Protein AF-A0A8H3LL47-F1 (afdb_monomer_lite)

Foldseek 3Di:
DVVVVVVVVVVVVVVVVVLVPLDWDKDKDQFFCQQKDWDPLAAPAFQQFKGKIWMWGQDPVVLFFTDLWTWIWIWRDDDPIDIDILTEDPVRSVVDPRCQRGDPPPDPPVPPPVVVVVVVVVVVVVVVPDDDDDDDDDDDDDDDDDDDDDDDDDDDDDDDDDDDDDDDDDDDDDDDDDDDDDDDDDDDDDDDPDPDPDPDQDPDRSYHHDGFWHWYDEPSFKIWIWGDDPQWIKTWIAGSVRRHDTPDIDTHGGPAPAKDWEYANFGIKIWGADPPFQKIKIWQWGWDPPVHTDIDGQEIDMDGPADALQQVPDRHQQGFQWDKYYLHHSKIKIKGKDADDHAPSHAQKGWDFIWIFIWIQDSVNDIADRATQDTDDDPVHGQIKRKGFADKDAAPDDPQKIKTKMWIGRDPPDQKIKIWIWMAHPNSHTPDIAIDMDGNVVPVVKDFPGKAAALLAFTWTWIAHPPQATKTFTAASNRDTDDIDGDHHADWDDWYAGNQRWTKTWGPCSDSRMTMMIIGNSCRVPRSPD

Structure (mmCIF, N/CA/C/O backbone):
data_AF-A0A8H3LL47-F1
#
_entry.id   AF-A0A8H3LL47-F1
#
loop_
_atom_site.group_PDB
_atom_site.id
_atom_site.type_symbol
_atom_site.label_atom_id
_atom_site.label_alt_id
_atom_site.label_comp_id
_atom_site.label_asym_id
_atom_site.label_entity_id
_atom_site.label_seq_id
_atom_site.pdbx_PDB_ins_code
_atom_site.Cartn_x
_atom_site.Cartn_y
_atom_site.Cartn_z
_atom_site.occupancy
_atom_site.B_iso_or_equiv
_atom_site.auth_seq_id
_atom_site.auth_comp_id
_atom_site.auth_asym_id
_atom_site.auth_atom_id
_atom_site.pdbx_PDB_model_num
ATOM 1 N N . MET A 1 1 ? -34.501 -45.947 -18.491 1.00 51.34 1 MET A N 1
ATOM 2 C CA . MET A 1 1 ? -33.921 -45.173 -17.364 1.00 51.34 1 MET A CA 1
ATOM 3 C C . MET A 1 1 ? -32.390 -45.214 -17.315 1.00 51.34 1 MET A C 1
ATOM 5 O O . MET A 1 1 ? -31.812 -44.169 -17.577 1.00 51.34 1 MET A O 1
ATOM 9 N N . LYS A 1 2 ? -31.725 -46.360 -17.055 1.00 50.78 2 LYS A N 1
ATOM 10 C CA . LYS A 1 2 ? -30.271 -46.462 -16.741 1.00 50.78 2 LYS A CA 1
ATOM 11 C C . LYS A 1 2 ? -29.309 -45.503 -17.490 1.00 50.78 2 LYS A C 1
ATOM 13 O O . LYS A 1 2 ? -28.527 -44.836 -16.826 1.00 50.78 2 LYS A O 1
ATOM 18 N N . LYS A 1 3 ? -29.398 -45.346 -18.824 1.00 50.69 3 LYS A N 1
ATOM 19 C CA . LYS A 1 3 ? -28.539 -44.403 -19.590 1.00 50.69 3 LYS A CA 1
ATOM 20 C C . LYS A 1 3 ? -28.638 -42.928 -19.147 1.00 50.69 3 LYS A C 1
ATOM 22 O O . LYS A 1 3 ? -27.616 -42.254 -19.148 1.00 50.69 3 LYS A O 1
ATOM 27 N N . LYS A 1 4 ? -29.820 -42.423 -18.755 1.00 51.94 4 LYS A N 1
ATOM 28 C CA . LYS A 1 4 ? -29.957 -41.039 -18.248 1.00 51.94 4 LYS A CA 1
ATOM 29 C C . LYS A 1 4 ? -29.315 -40.880 -16.868 1.00 51.94 4 LYS A C 1
ATOM 31 O O . LYS A 1 4 ? -28.635 -39.891 -16.642 1.00 51.94 4 LYS A O 1
ATOM 36 N N . LEU A 1 5 ? -29.481 -41.870 -15.986 1.00 57.44 5 LEU A N 1
ATOM 37 C CA . LEU A 1 5 ? -28.860 -41.856 -14.658 1.00 57.44 5 LEU A CA 1
ATOM 38 C C . LEU A 1 5 ? -27.328 -41.867 -14.762 1.00 57.44 5 LEU A C 1
ATOM 40 O O . LEU A 1 5 ? -26.678 -41.094 -14.076 1.00 57.44 5 LEU A O 1
ATOM 44 N N . LEU A 1 6 ? -26.763 -42.672 -15.670 1.00 61.50 6 LEU A N 1
ATOM 45 C CA . LEU A 1 6 ? -25.318 -42.700 -15.917 1.00 61.50 6 LEU A CA 1
ATOM 46 C C . LEU A 1 6 ? -24.794 -41.359 -16.461 1.00 61.50 6 LEU A C 1
ATOM 48 O O . LEU A 1 6 ? -23.751 -40.897 -16.022 1.00 61.50 6 LEU A O 1
ATOM 52 N N . LEU A 1 7 ? -25.527 -40.711 -17.376 1.00 59.56 7 LEU A N 1
ATOM 53 C CA . LEU A 1 7 ? -25.171 -39.380 -17.884 1.00 59.56 7 LEU A CA 1
ATOM 54 C C . LEU A 1 7 ? -25.205 -38.306 -16.791 1.00 59.56 7 LEU A C 1
ATOM 56 O O . LEU A 1 7 ? -24.295 -37.484 -16.746 1.00 59.56 7 LEU A O 1
ATOM 60 N N . ILE A 1 8 ? -26.208 -38.331 -15.908 1.00 69.06 8 ILE A N 1
ATOM 61 C CA . ILE A 1 8 ? -26.280 -37.431 -14.747 1.00 69.06 8 ILE A CA 1
ATOM 62 C C . ILE A 1 8 ? -25.117 -37.715 -13.793 1.00 69.06 8 ILE A C 1
ATOM 64 O O . ILE A 1 8 ? -24.421 -36.784 -13.415 1.00 69.06 8 ILE A O 1
ATOM 68 N N . LEU A 1 9 ? -24.846 -38.984 -13.470 1.00 62.56 9 LEU A N 1
ATOM 69 C CA . LEU A 1 9 ? -23.741 -39.359 -12.586 1.00 62.56 9 LEU A CA 1
ATOM 70 C C . LEU A 1 9 ? -22.382 -38.919 -13.152 1.00 62.56 9 LEU A C 1
ATOM 72 O O . LEU A 1 9 ? -21.563 -38.401 -12.410 1.00 62.56 9 LEU A O 1
ATOM 76 N N . VAL A 1 10 ? -22.161 -39.052 -14.465 1.00 68.62 10 VAL A N 1
ATOM 77 C CA . VAL A 1 10 ? -20.944 -38.557 -15.132 1.00 68.62 10 VAL A CA 1
ATOM 78 C C . VAL A 1 10 ? -20.860 -37.029 -15.106 1.00 68.62 10 VAL A C 1
ATOM 80 O O . VAL A 1 10 ? -19.768 -36.509 -14.910 1.00 68.62 10 VAL A O 1
ATOM 83 N N . HIS A 1 11 ? -21.971 -36.297 -15.250 1.00 53.78 11 HIS A N 1
ATOM 84 C CA . HIS A 1 11 ? -21.951 -34.836 -15.098 1.00 53.78 11 HIS A CA 1
ATOM 85 C C . HIS A 1 11 ? -21.679 -34.421 -13.651 1.00 53.78 11 HIS A C 1
ATOM 87 O O . HIS A 1 11 ? -20.833 -33.566 -13.445 1.00 53.78 11 HIS A O 1
ATOM 93 N N . VAL A 1 12 ? -22.308 -35.059 -12.658 1.00 59.28 12 VAL A N 1
ATOM 94 C CA . VAL A 1 12 ? -22.058 -34.799 -11.229 1.00 59.28 12 VAL A CA 1
ATOM 95 C C . VAL A 1 12 ? -20.612 -35.130 -10.855 1.00 59.28 12 VAL A C 1
ATOM 97 O O . VAL A 1 12 ? -19.959 -34.317 -10.219 1.00 59.28 12 VAL A O 1
ATOM 100 N N . ILE A 1 13 ? -20.072 -36.267 -11.306 1.00 56.66 13 ILE A N 1
ATOM 101 C CA . ILE A 1 13 ? -18.667 -36.637 -11.078 1.00 56.66 13 ILE A CA 1
ATOM 102 C C . ILE A 1 13 ? -17.721 -35.653 -11.773 1.00 56.66 13 ILE A C 1
ATOM 104 O O . ILE A 1 13 ? -16.725 -35.267 -11.178 1.00 56.66 13 ILE A O 1
ATOM 108 N N . LYS A 1 14 ? -18.015 -35.207 -13.000 1.00 47.16 14 LYS A N 1
ATOM 109 C CA . LYS A 1 14 ? -17.171 -34.226 -13.701 1.00 47.16 14 LYS A CA 1
ATOM 110 C C . LYS A 1 14 ? -17.277 -32.819 -13.096 1.00 47.16 14 LYS A C 1
ATOM 112 O O . LYS A 1 14 ? -16.308 -32.079 -13.134 1.00 47.16 14 LYS A O 1
ATOM 117 N N . TYR A 1 15 ? -18.427 -32.475 -12.523 1.00 46.59 15 TYR A N 1
ATOM 118 C CA . TYR A 1 15 ? -18.651 -31.232 -11.792 1.00 46.59 15 TYR A CA 1
ATOM 119 C C . TYR A 1 15 ? -17.861 -31.238 -10.471 1.00 46.59 15 TYR A C 1
ATOM 121 O O . TYR A 1 15 ? -17.000 -30.388 -10.287 1.00 46.59 15 TYR A O 1
ATOM 129 N N . TYR A 1 16 ? -18.015 -32.282 -9.645 1.00 41.41 16 TYR A N 1
ATOM 130 C CA . TYR A 1 16 ? -17.211 -32.477 -8.429 1.00 41.41 16 TYR A CA 1
ATOM 131 C C . TYR A 1 16 ? -15.704 -32.581 -8.706 1.00 41.41 16 TYR A C 1
ATOM 133 O O . TYR A 1 16 ? -14.917 -32.024 -7.954 1.00 41.41 16 TYR A O 1
ATOM 141 N N . LEU A 1 17 ? -15.271 -33.261 -9.774 1.00 39.53 17 LEU A N 1
ATOM 142 C CA . LEU A 1 17 ? -13.844 -33.336 -10.117 1.00 39.53 17 LEU A CA 1
ATOM 143 C C . LEU A 1 17 ? -13.274 -31.985 -10.570 1.00 39.53 17 LEU A C 1
ATOM 145 O O . LEU A 1 17 ? -12.114 -31.721 -10.281 1.00 39.53 17 LEU A O 1
ATOM 149 N N . ASN A 1 18 ? -14.071 -31.134 -11.225 1.00 38.16 18 ASN A N 1
ATOM 150 C CA . ASN A 1 18 ? -13.672 -29.763 -11.545 1.00 38.16 18 ASN A CA 1
ATOM 151 C C . ASN A 1 18 ? -13.650 -28.862 -10.291 1.00 38.16 18 ASN A C 1
ATOM 153 O O . ASN A 1 18 ? -12.737 -28.056 -10.151 1.00 38.16 18 ASN A O 1
ATOM 157 N N . GLU A 1 19 ? -14.608 -29.002 -9.366 1.00 35.75 19 GLU A N 1
ATOM 158 C CA . GLU A 1 19 ? -14.601 -28.272 -8.083 1.00 35.75 19 GLU A CA 1
ATOM 159 C C . GLU A 1 19 ? -13.491 -28.761 -7.127 1.00 35.75 19 GLU A C 1
ATOM 161 O O . GLU A 1 19 ? -13.026 -28.006 -6.277 1.00 35.75 19 GLU A O 1
ATOM 166 N N . CYS A 1 20 ? -12.994 -29.993 -7.292 1.00 38.12 20 CYS A N 1
ATOM 167 C CA . CYS A 1 20 ? -11.852 -30.527 -6.540 1.00 38.12 20 CYS A CA 1
ATOM 168 C C . CYS A 1 20 ? -10.467 -30.126 -7.090 1.00 38.12 20 CYS A C 1
ATOM 170 O O . CYS A 1 20 ? -9.463 -30.566 -6.529 1.00 38.12 20 CYS A O 1
ATOM 172 N N . THR A 1 21 ? -10.378 -29.302 -8.141 1.00 43.47 21 THR A N 1
ATOM 173 C CA . THR A 1 21 ? -9.102 -28.780 -8.666 1.00 43.47 21 THR A CA 1
ATOM 174 C C . THR A 1 21 ? -9.088 -27.252 -8.722 1.00 43.47 21 THR A C 1
ATOM 176 O O . THR A 1 21 ? -8.942 -26.659 -9.789 1.00 43.47 21 THR A O 1
ATOM 179 N N . ALA A 1 22 ? -9.193 -26.614 -7.553 1.00 51.41 22 ALA A N 1
ATOM 180 C CA . ALA A 1 22 ? -8.596 -25.295 -7.343 1.00 51.41 22 ALA A CA 1
ATOM 181 C C . ALA A 1 22 ? -7.065 -25.470 -7.380 1.00 51.41 22 ALA A C 1
ATOM 183 O O . ALA A 1 22 ? -6.435 -25.800 -6.372 1.00 51.41 22 ALA A O 1
ATOM 184 N N . GLU A 1 23 ? -6.483 -25.399 -8.578 1.00 60.72 23 GLU A N 1
ATOM 185 C CA . GLU A 1 23 ? -5.067 -25.693 -8.786 1.00 60.72 23 GLU A CA 1
ATOM 186 C C . GLU A 1 23 ? -4.202 -24.545 -8.264 1.00 60.72 23 GLU A C 1
ATOM 188 O O . GLU A 1 23 ? -4.147 -23.462 -8.851 1.00 60.72 23 GLU A O 1
ATOM 193 N N . LEU A 1 24 ? -3.452 -24.811 -7.190 1.00 71.31 24 LEU A N 1
ATOM 194 C CA . LEU A 1 24 ? -2.352 -23.944 -6.789 1.00 71.31 24 LEU A CA 1
ATOM 195 C C . LEU A 1 24 ? -1.347 -23.851 -7.945 1.00 71.31 24 LEU A C 1
ATOM 197 O O . LEU A 1 24 ? -0.561 -24.767 -8.195 1.00 71.31 24 LEU A O 1
ATOM 201 N N . THR A 1 25 ? -1.369 -22.718 -8.633 1.00 79.19 25 THR A N 1
ATOM 202 C CA . THR A 1 25 ? -0.478 -22.420 -9.749 1.00 79.19 25 THR A CA 1
ATOM 203 C C . THR A 1 25 ? 0.761 -21.689 -9.246 1.00 79.19 25 THR A C 1
ATOM 205 O O . THR A 1 25 ? 0.751 -21.016 -8.215 1.00 79.19 25 THR A O 1
ATOM 208 N N . GLY A 1 26 ? 1.869 -21.822 -9.970 1.00 81.75 26 GLY A N 1
ATOM 209 C CA . GLY A 1 26 ? 3.120 -21.157 -9.629 1.00 81.75 26 GLY A CA 1
ATOM 210 C C . GLY A 1 26 ? 3.898 -20.775 -10.874 1.00 81.75 26 GLY A C 1
ATOM 211 O O . GLY A 1 26 ? 3.784 -21.419 -11.916 1.00 81.75 26 GLY A O 1
ATOM 212 N N . THR A 1 27 ? 4.685 -19.712 -10.756 1.00 84.31 27 THR A N 1
ATOM 213 C CA . THR A 1 27 ? 5.571 -19.224 -11.812 1.00 84.31 27 THR A CA 1
ATOM 214 C C . THR A 1 27 ? 6.980 -19.041 -11.245 1.00 84.31 27 THR A C 1
ATOM 216 O O . THR A 1 27 ? 7.152 -18.504 -10.147 1.00 84.31 27 THR A O 1
ATOM 219 N N . THR A 1 28 ? 7.989 -19.540 -11.963 1.00 84.62 28 THR A N 1
ATOM 220 C CA . THR A 1 28 ? 9.399 -19.520 -11.544 1.00 84.62 28 THR A CA 1
ATOM 221 C C . THR A 1 28 ? 10.175 -18.559 -12.430 1.00 84.62 28 THR A C 1
ATOM 223 O O . THR A 1 28 ? 10.181 -18.687 -13.653 1.00 84.62 28 THR A O 1
ATOM 226 N N . VAL A 1 29 ? 10.854 -17.604 -11.802 1.00 83.12 29 VAL A N 1
ATOM 227 C CA . VAL A 1 29 ? 11.652 -16.576 -12.467 1.00 83.12 29 VAL A CA 1
ATOM 228 C C . VAL A 1 29 ? 13.120 -16.973 -12.384 1.00 83.12 29 VAL A C 1
ATOM 230 O O . VAL A 1 29 ? 13.677 -17.094 -11.292 1.00 83.12 29 VAL A O 1
ATOM 233 N N . LEU A 1 30 ? 13.747 -17.171 -13.543 1.00 85.25 30 LEU A N 1
ATOM 234 C CA . LEU A 1 30 ? 15.178 -17.453 -13.660 1.00 85.25 30 LEU A CA 1
ATOM 235 C C . LEU A 1 30 ? 15.962 -16.137 -13.611 1.00 85.25 30 LEU A C 1
ATOM 237 O O . LEU A 1 30 ? 16.233 -15.510 -14.634 1.00 85.25 30 LEU A O 1
ATOM 241 N N . GLU A 1 31 ? 16.292 -15.702 -12.401 1.00 83.19 31 GLU A N 1
ATOM 242 C CA . GLU A 1 31 ? 17.043 -14.483 -12.126 1.00 83.19 31 GLU A CA 1
ATOM 243 C C . GLU A 1 31 ? 17.939 -14.704 -10.901 1.00 83.19 31 GLU A C 1
ATOM 245 O O . GLU A 1 31 ? 17.485 -15.228 -9.886 1.00 83.19 31 GLU A O 1
ATOM 250 N N . SER A 1 32 ? 19.203 -14.266 -10.976 1.00 82.88 32 SER A N 1
ATOM 251 C CA . SER A 1 32 ? 20.141 -14.338 -9.848 1.00 82.88 32 SER A CA 1
ATOM 252 C C . SER A 1 32 ? 19.561 -13.624 -8.628 1.00 82.88 32 SER A C 1
ATOM 254 O O . SER A 1 32 ? 19.371 -12.406 -8.658 1.00 82.88 32 SER A O 1
ATOM 256 N N . THR A 1 33 ? 19.304 -14.356 -7.548 1.00 79.88 33 THR A N 1
ATOM 257 C CA . THR A 1 33 ? 18.760 -13.797 -6.300 1.00 79.88 33 THR A CA 1
ATOM 258 C C . THR A 1 33 ? 19.858 -13.292 -5.355 1.00 79.88 33 THR A C 1
ATOM 260 O O . THR A 1 33 ? 19.580 -12.733 -4.295 1.00 79.88 33 THR A O 1
ATOM 263 N N . ILE A 1 34 ? 21.128 -13.428 -5.752 1.00 80.31 34 ILE A N 1
ATOM 264 C CA . ILE A 1 34 ? 22.290 -12.907 -5.028 1.00 80.31 34 ILE A CA 1
ATOM 265 C C . ILE A 1 34 ? 22.167 -11.377 -4.907 1.00 80.31 34 ILE A C 1
ATOM 267 O O . ILE A 1 34 ? 22.161 -10.655 -5.906 1.00 80.31 34 ILE A O 1
ATOM 271 N N . GLY A 1 35 ? 22.010 -10.900 -3.668 1.00 77.25 35 GLY A N 1
ATOM 272 C CA . GLY A 1 35 ? 21.800 -9.490 -3.321 1.00 77.25 35 GLY A CA 1
ATOM 273 C C . GLY A 1 35 ? 20.379 -8.976 -3.568 1.00 77.25 35 GLY A C 1
ATOM 274 O O . GLY A 1 35 ? 20.091 -7.825 -3.256 1.00 77.25 35 GLY A O 1
ATOM 275 N N . PHE A 1 36 ? 19.503 -9.800 -4.140 1.00 82.25 36 PHE A N 1
ATOM 276 C CA . PHE A 1 36 ? 18.175 -9.425 -4.616 1.00 82.25 36 PHE A CA 1
ATOM 277 C C . PHE A 1 36 ? 17.169 -9.334 -3.463 1.00 82.25 36 PHE A C 1
ATOM 279 O O . PHE A 1 36 ? 17.196 -10.139 -2.531 1.00 82.25 36 PHE A O 1
ATOM 286 N N . ASN A 1 37 ? 16.247 -8.379 -3.543 1.00 80.19 37 ASN A N 1
ATOM 287 C CA . ASN A 1 37 ? 15.061 -8.328 -2.693 1.00 80.19 37 ASN A CA 1
ATOM 288 C C . ASN A 1 37 ? 13.873 -7.765 -3.485 1.00 80.19 37 ASN A C 1
ATOM 290 O O . ASN A 1 37 ? 14.061 -7.041 -4.466 1.00 80.19 37 ASN A O 1
ATOM 294 N N . LEU A 1 38 ? 12.656 -8.055 -3.029 1.00 78.88 38 LEU A N 1
ATOM 295 C CA . LEU A 1 38 ? 11.494 -7.233 -3.368 1.00 78.88 38 LEU A CA 1
ATOM 296 C C . LEU A 1 38 ? 11.293 -6.185 -2.272 1.00 78.88 38 LEU A C 1
ATOM 298 O O . LEU A 1 38 ? 11.691 -6.400 -1.127 1.00 78.88 38 LEU A O 1
ATOM 302 N N . VAL A 1 39 ? 10.698 -5.049 -2.626 1.00 71.56 39 VAL A N 1
ATOM 303 C CA . VAL A 1 39 ? 10.353 -4.001 -1.659 1.00 71.56 39 VAL A CA 1
ATOM 304 C C . VAL A 1 39 ? 8.854 -3.753 -1.704 1.00 71.56 39 VAL A C 1
ATOM 306 O O . VAL A 1 39 ? 8.348 -3.269 -2.716 1.00 71.56 39 VAL A O 1
ATOM 309 N N . GLY A 1 40 ? 8.174 -3.972 -0.579 1.00 56.88 40 GLY A N 1
ATOM 310 C CA . GLY A 1 40 ? 6.775 -3.615 -0.322 1.00 56.88 40 GLY A CA 1
ATOM 311 C C . GLY A 1 40 ? 6.458 -2.110 -0.339 1.00 56.88 40 GLY A C 1
ATOM 312 O O . GLY A 1 40 ? 5.497 -1.671 0.291 1.00 56.88 40 GLY A O 1
ATOM 313 N N . THR A 1 41 ? 7.220 -1.303 -1.088 1.00 52.06 41 THR A N 1
ATOM 314 C CA . THR A 1 41 ? 6.771 -0.001 -1.611 1.00 52.06 41 THR A CA 1
ATOM 315 C C . THR A 1 41 ? 5.766 -0.283 -2.729 1.00 52.06 41 THR A C 1
ATOM 317 O O . THR A 1 41 ? 6.053 -0.187 -3.920 1.00 52.06 41 THR A O 1
ATOM 320 N N . GLY A 1 42 ? 4.621 -0.807 -2.292 1.00 51.38 42 GLY A N 1
ATOM 321 C CA . GLY A 1 42 ? 3.779 -1.674 -3.092 1.00 51.38 42 GLY A CA 1
ATOM 322 C C . GLY A 1 42 ? 2.943 -0.938 -4.137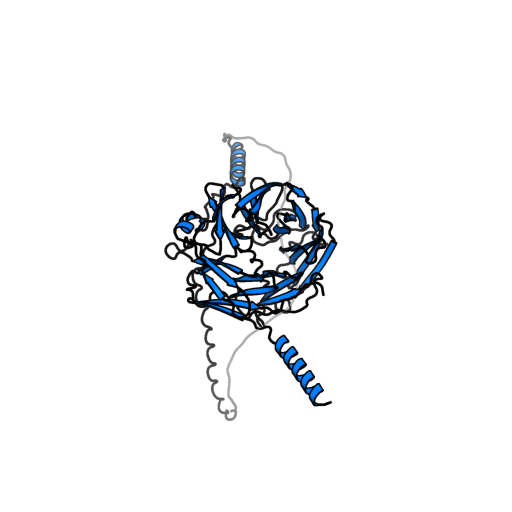 1.00 51.38 42 GLY A C 1
ATOM 323 O O . GLY A 1 42 ? 2.445 0.160 -3.888 1.00 51.38 42 GLY A O 1
ATOM 324 N N . PRO A 1 43 ? 2.688 -1.578 -5.282 1.00 50.62 43 PRO A N 1
ATOM 325 C CA . PRO A 1 43 ? 1.649 -1.161 -6.198 1.00 50.62 43 PRO A CA 1
ATOM 326 C C . PRO A 1 43 ? 0.317 -1.810 -5.800 1.00 50.62 43 PRO A C 1
ATOM 328 O O . PRO A 1 43 ? 0.165 -3.035 -5.807 1.00 50.62 43 PRO A O 1
ATOM 331 N N . SER A 1 44 ? -0.670 -0.972 -5.479 1.00 56.47 44 SER A N 1
ATOM 332 C CA . SER A 1 44 ? -2.081 -1.379 -5.470 1.00 56.47 44 SER A CA 1
ATOM 333 C C . SER A 1 44 ? -2.399 -1.991 -6.840 1.00 56.47 44 SER A C 1
ATOM 335 O O . SER A 1 44 ? -2.044 -1.397 -7.861 1.00 56.47 44 SER A O 1
ATOM 337 N N . GLN A 1 45 ? -2.934 -3.217 -6.905 1.00 68.06 45 GLN A N 1
ATOM 338 C CA . GLN A 1 45 ? -2.931 -3.912 -8.198 1.00 68.06 45 GLN A CA 1
ATOM 339 C C . GLN A 1 45 ? -3.841 -3.200 -9.195 1.00 68.06 45 GLN A C 1
ATOM 341 O O . GLN A 1 45 ? -4.890 -2.653 -8.846 1.00 68.06 45 GLN A O 1
ATOM 346 N N . PHE A 1 46 ? -3.433 -3.230 -10.457 1.00 74.88 46 PHE A N 1
ATOM 347 C CA . PHE A 1 46 ? -4.255 -2.724 -11.541 1.00 74.88 46 PHE A CA 1
ATOM 348 C C . PHE A 1 46 ? -5.567 -3.530 -11.622 1.00 74.88 46 PHE A C 1
ATOM 350 O O . PHE A 1 46 ? -5.605 -4.720 -11.298 1.00 74.88 46 PHE A O 1
ATOM 357 N N . THR A 1 47 ? -6.672 -2.897 -12.034 1.00 70.62 47 THR A N 1
ATOM 358 C CA . THR A 1 47 ? -8.007 -3.532 -11.992 1.00 70.62 47 THR A CA 1
ATOM 359 C C . THR A 1 47 ? -8.209 -4.629 -13.046 1.00 70.62 47 THR A C 1
ATOM 361 O O . THR A 1 47 ? -9.273 -5.239 -13.096 1.00 70.62 47 THR A O 1
ATOM 364 N N . ASP A 1 48 ? -7.207 -4.881 -13.890 1.00 75.31 48 ASP A N 1
ATOM 365 C CA . ASP A 1 48 ? -7.088 -6.038 -14.786 1.00 75.31 48 ASP A CA 1
ATOM 366 C C . ASP A 1 48 ? -6.454 -7.269 -14.093 1.00 75.31 48 ASP A C 1
ATOM 368 O O . ASP A 1 48 ? -6.342 -8.333 -14.701 1.00 75.31 48 ASP A O 1
ATOM 372 N N . ASN A 1 49 ? -6.116 -7.144 -12.802 1.00 78.06 49 ASN A N 1
ATOM 373 C CA . ASN A 1 49 ? -5.366 -8.076 -11.951 1.00 78.06 49 ASN A CA 1
ATOM 374 C C . ASN A 1 49 ? -3.847 -8.108 -12.191 1.00 78.06 49 ASN A C 1
ATOM 376 O O . ASN A 1 49 ? -3.168 -8.937 -11.585 1.00 78.06 49 ASN A O 1
ATOM 380 N N . THR A 1 50 ? -3.285 -7.202 -12.999 1.00 82.75 50 THR A N 1
ATOM 381 C CA . THR A 1 50 ? -1.830 -7.100 -13.162 1.00 82.75 50 THR A CA 1
ATOM 382 C C . THR A 1 50 ? -1.183 -6.640 -11.849 1.00 82.75 50 THR A C 1
ATOM 384 O O . THR A 1 50 ? -1.394 -5.526 -11.361 1.00 82.75 50 THR A O 1
ATOM 387 N N . ILE A 1 51 ? -0.358 -7.519 -11.283 1.00 83.19 51 ILE A N 1
ATOM 388 C CA . ILE A 1 51 ? 0.532 -7.260 -10.151 1.00 83.19 51 ILE A CA 1
ATOM 389 C C . ILE A 1 51 ? 1.804 -6.618 -10.714 1.00 83.19 51 ILE A C 1
ATOM 391 O O . ILE A 1 51 ? 2.322 -7.051 -11.742 1.00 83.19 51 ILE A O 1
ATOM 395 N N . LEU A 1 52 ? 2.352 -5.618 -10.032 1.00 85.69 52 LEU A N 1
ATOM 396 C CA . LEU A 1 52 ? 3.703 -5.118 -10.284 1.00 85.69 52 LEU A CA 1
ATOM 397 C C . LEU A 1 52 ? 4.540 -5.398 -9.022 1.00 85.69 52 LEU A C 1
ATOM 399 O O . LEU A 1 52 ? 4.013 -5.396 -7.916 1.00 85.69 52 LEU A O 1
ATOM 403 N N . LEU A 1 53 ? 5.829 -5.692 -9.155 1.00 85.31 53 LEU A N 1
ATOM 404 C CA . LEU A 1 53 ? 6.714 -5.947 -8.014 1.00 85.31 53 LEU A CA 1
ATOM 405 C C . LEU A 1 53 ? 7.983 -5.119 -8.185 1.00 85.31 53 LEU A C 1
ATOM 407 O O . LEU A 1 53 ? 8.678 -5.272 -9.193 1.00 85.31 53 LEU A O 1
ATOM 411 N N . ARG A 1 54 ? 8.286 -4.236 -7.223 1.00 87.31 54 ARG A N 1
ATOM 412 C CA . ARG A 1 54 ? 9.549 -3.488 -7.205 1.00 87.31 54 ARG A CA 1
ATOM 413 C C . ARG A 1 54 ? 10.671 -4.421 -6.766 1.00 87.31 54 ARG A C 1
ATOM 415 O O . ARG A 1 54 ? 10.637 -4.958 -5.661 1.00 87.31 54 ARG A O 1
ATOM 422 N N . ALA A 1 55 ? 11.666 -4.571 -7.629 1.00 86.12 55 ALA A N 1
ATOM 423 C CA . ALA A 1 55 ? 12.850 -5.377 -7.396 1.00 86.12 55 ALA A CA 1
ATOM 424 C C . ALA A 1 55 ? 14.080 -4.481 -7.183 1.00 86.12 55 ALA A C 1
ATOM 426 O O . ALA A 1 55 ? 14.251 -3.464 -7.859 1.00 86.12 55 ALA A O 1
ATOM 427 N N . VAL A 1 56 ? 14.942 -4.871 -6.246 1.00 87.38 56 VAL A N 1
ATOM 428 C CA . VAL A 1 56 ? 16.192 -4.176 -5.900 1.00 87.38 56 VAL A CA 1
ATOM 429 C C . VAL A 1 56 ? 17.332 -5.178 -5.719 1.00 87.38 56 VAL A C 1
ATOM 431 O O . VAL A 1 56 ? 17.104 -6.369 -5.498 1.00 87.38 56 VAL A O 1
ATOM 434 N N . ARG A 1 57 ? 18.574 -4.695 -5.798 1.00 87.94 57 ARG A N 1
ATOM 435 C CA . ARG A 1 57 ? 19.801 -5.470 -5.559 1.00 87.94 57 ARG A CA 1
ATOM 436 C C . ARG A 1 57 ? 20.728 -4.691 -4.645 1.00 87.94 57 ARG A C 1
ATOM 438 O O . ARG A 1 57 ? 20.845 -3.489 -4.839 1.00 87.94 57 ARG A O 1
ATOM 445 N N . LEU A 1 58 ? 21.418 -5.347 -3.716 1.00 86.94 58 LEU A N 1
ATOM 446 C CA . LEU A 1 58 ? 22.528 -4.742 -2.977 1.00 86.94 58 LEU A CA 1
ATOM 447 C C . LEU A 1 58 ? 23.739 -4.534 -3.903 1.00 86.94 58 LEU A C 1
ATOM 449 O O . LEU A 1 58 ? 24.170 -5.470 -4.577 1.00 86.94 58 LEU A O 1
ATOM 453 N N . ASP A 1 59 ? 24.338 -3.343 -3.886 1.00 85.25 59 ASP A N 1
ATOM 454 C CA . ASP A 1 59 ? 25.609 -3.091 -4.567 1.00 85.25 59 ASP A CA 1
ATOM 455 C C . ASP A 1 59 ? 26.776 -3.675 -3.750 1.00 85.25 59 ASP A C 1
ATOM 457 O O . ASP A 1 59 ? 27.201 -3.138 -2.723 1.00 85.25 59 ASP A O 1
ATOM 461 N N . TYR A 1 60 ? 27.329 -4.780 -4.250 1.00 78.50 60 TYR A N 1
ATOM 462 C CA . TYR A 1 60 ? 28.454 -5.505 -3.657 1.00 78.50 60 TYR A CA 1
ATOM 463 C C . TYR A 1 60 ? 29.763 -4.708 -3.551 1.00 78.50 60 TYR A C 1
ATOM 465 O O . TYR A 1 60 ? 30.650 -5.120 -2.805 1.00 78.50 60 TYR A O 1
ATOM 473 N N . SER A 1 61 ? 29.910 -3.582 -4.259 1.00 81.19 61 SER A N 1
ATOM 474 C CA . SER A 1 61 ? 31.098 -2.724 -4.155 1.00 81.19 61 SER A CA 1
ATOM 475 C C . SER A 1 61 ? 31.112 -1.870 -2.883 1.00 81.19 61 SER A C 1
ATOM 477 O O . SER A 1 61 ? 32.188 -1.521 -2.394 1.00 81.19 61 SER A O 1
ATOM 479 N N . ASN A 1 62 ? 29.934 -1.563 -2.326 1.00 75.50 62 ASN A N 1
ATOM 480 C CA . ASN A 1 62 ? 29.785 -0.740 -1.124 1.00 75.50 62 ASN A CA 1
ATOM 481 C C . ASN A 1 62 ? 29.140 -1.494 0.059 1.00 75.50 62 ASN A C 1
ATOM 483 O O . ASN A 1 62 ? 29.399 -1.150 1.211 1.00 75.50 62 ASN A O 1
ATOM 487 N N . GLY A 1 63 ? 28.346 -2.539 -0.207 1.00 73.19 63 GLY A N 1
ATOM 488 C CA . GLY A 1 63 ? 27.740 -3.423 0.793 1.00 73.19 63 GLY A CA 1
ATOM 489 C C . GLY A 1 63 ? 26.674 -2.781 1.688 1.00 73.19 63 GLY A C 1
ATOM 490 O O . GLY A 1 63 ? 26.283 -3.396 2.679 1.00 73.19 63 GLY A O 1
ATOM 491 N N . ILE A 1 64 ? 26.227 -1.557 1.381 1.00 81.25 64 ILE A N 1
ATOM 492 C CA . ILE A 1 64 ? 25.300 -0.771 2.212 1.00 81.25 64 ILE A CA 1
ATOM 493 C C . ILE A 1 64 ? 24.153 -0.107 1.438 1.00 81.25 64 ILE A C 1
ATOM 495 O O . ILE A 1 64 ? 23.152 0.213 2.065 1.00 81.25 64 ILE A O 1
ATOM 499 N N . CYS A 1 65 ? 24.271 0.106 0.127 1.00 84.75 65 CYS A N 1
ATOM 500 C CA . CYS A 1 65 ? 23.256 0.724 -0.731 1.00 84.75 65 CYS A CA 1
ATOM 501 C C . CYS A 1 65 ? 22.722 -0.272 -1.762 1.00 84.75 65 CYS A C 1
ATOM 503 O O . CYS A 1 65 ? 23.398 -1.243 -2.113 1.00 84.75 65 CYS A O 1
ATOM 505 N N . ASN A 1 66 ? 21.546 0.015 -2.311 1.00 88.75 66 ASN A N 1
ATOM 506 C CA . ASN A 1 66 ? 21.056 -0.684 -3.491 1.00 88.75 66 ASN A CA 1
ATOM 507 C C . ASN A 1 66 ? 21.807 -0.234 -4.758 1.00 88.75 66 ASN A C 1
ATOM 509 O O . ASN A 1 66 ? 22.314 0.888 -4.830 1.00 88.75 66 ASN A O 1
ATOM 513 N N . GLU A 1 67 ? 21.856 -1.099 -5.775 1.00 89.69 67 GLU A N 1
ATOM 514 C CA . GLU A 1 67 ? 22.182 -0.698 -7.144 1.00 89.69 67 GLU A CA 1
ATOM 515 C C . GLU A 1 67 ? 21.257 0.463 -7.560 1.00 89.69 67 GLU A C 1
ATOM 517 O O . GLU A 1 67 ? 20.047 0.380 -7.324 1.00 89.69 67 GLU A O 1
ATOM 522 N N . PRO A 1 68 ? 21.773 1.523 -8.212 1.00 90.00 68 PRO A N 1
ATOM 523 C CA . PRO A 1 68 ? 20.981 2.681 -8.623 1.00 90.00 68 PRO A CA 1
ATOM 524 C C . PRO A 1 68 ? 20.144 2.388 -9.879 1.00 90.00 68 PRO A C 1
ATOM 526 O O . PRO A 1 68 ? 20.351 2.970 -10.943 1.00 90.00 68 PRO A O 1
ATOM 529 N N . LYS A 1 69 ? 19.224 1.425 -9.763 1.00 90.56 69 LYS A N 1
ATOM 530 C CA . LYS A 1 69 ? 18.339 0.939 -10.825 1.00 90.56 69 LYS A CA 1
ATOM 531 C C . LYS A 1 69 ? 16.950 0.659 -10.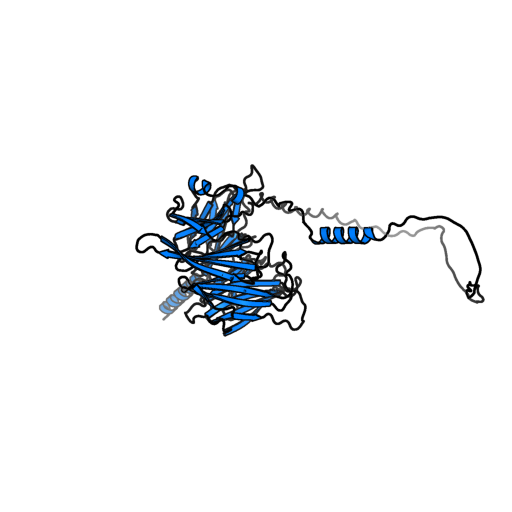270 1.00 90.56 69 LYS A C 1
ATOM 533 O O . LYS A 1 69 ? 16.802 -0.103 -9.315 1.00 90.56 69 LYS A O 1
ATOM 538 N N . ILE A 1 70 ? 15.919 1.192 -10.914 1.00 90.31 70 ILE A N 1
ATOM 539 C CA . ILE A 1 70 ? 14.543 0.762 -10.677 1.00 90.31 70 ILE A CA 1
ATOM 540 C C . ILE A 1 70 ? 14.242 -0.422 -11.590 1.00 90.31 70 ILE A C 1
ATOM 542 O O . ILE A 1 70 ? 14.134 -0.275 -12.808 1.00 90.31 70 ILE A O 1
ATOM 546 N N . SER A 1 71 ? 14.117 -1.598 -10.977 1.00 89.12 71 SER A N 1
ATOM 547 C CA . SER A 1 71 ? 13.701 -2.823 -11.655 1.00 89.12 71 SER A CA 1
ATOM 548 C C . SER A 1 71 ? 12.268 -3.174 -11.264 1.00 89.12 71 SER A C 1
ATOM 550 O O . SER A 1 71 ? 11.900 -3.069 -10.091 1.00 89.12 71 SER A O 1
ATOM 552 N N . PHE A 1 72 ? 11.465 -3.630 -12.223 1.00 89.06 72 PHE A N 1
ATOM 553 C CA . PHE A 1 72 ? 10.098 -4.085 -11.961 1.00 89.06 72 PHE A CA 1
ATOM 554 C C . PHE A 1 72 ? 9.826 -5.448 -12.591 1.00 89.06 72 PHE A C 1
ATOM 556 O O . PHE A 1 72 ? 10.312 -5.769 -13.677 1.00 89.06 72 PHE A O 1
ATOM 563 N N . ARG A 1 73 ? 8.999 -6.250 -11.924 1.00 87.19 73 ARG A N 1
ATOM 564 C CA . ARG A 1 73 ? 8.480 -7.521 -12.439 1.00 87.19 73 ARG A CA 1
ATOM 565 C C . ARG A 1 73 ? 6.954 -7.418 -12.467 1.00 87.19 73 ARG A C 1
ATOM 567 O O . ARG A 1 73 ? 6.327 -7.379 -11.412 1.00 87.19 73 ARG A O 1
ATOM 574 N N . ALA A 1 74 ? 6.366 -7.288 -13.653 1.00 86.69 74 ALA A N 1
ATOM 575 C CA . ALA A 1 74 ? 4.915 -7.297 -13.843 1.00 86.69 74 ALA A CA 1
ATOM 576 C C . ALA A 1 74 ? 4.427 -8.739 -14.003 1.00 86.69 74 ALA A C 1
ATOM 578 O O . ALA A 1 74 ? 5.069 -9.524 -14.699 1.00 86.69 74 ALA A O 1
ATOM 579 N N . VAL A 1 75 ? 3.315 -9.096 -13.363 1.00 84.00 75 VAL A N 1
ATOM 580 C CA . VAL A 1 75 ? 2.806 -10.471 -13.314 1.00 84.00 75 VAL A CA 1
ATOM 581 C C . VAL A 1 75 ? 1.290 -10.484 -13.428 1.00 84.00 75 VAL A C 1
ATOM 583 O O . VAL A 1 75 ? 0.606 -9.766 -12.704 1.00 84.00 75 VAL A O 1
ATOM 586 N N . ILE A 1 76 ? 0.762 -11.334 -14.306 1.00 83.00 76 ILE A N 1
ATOM 587 C CA . ILE A 1 76 ? -0.681 -11.562 -14.442 1.00 83.00 76 ILE A CA 1
ATOM 588 C C . ILE A 1 76 ? -0.992 -12.931 -13.811 1.00 83.00 76 ILE A C 1
ATOM 590 O O . ILE A 1 76 ? -0.442 -13.930 -14.282 1.00 83.00 76 ILE A O 1
ATOM 594 N N . PRO A 1 77 ? -1.798 -13.001 -12.734 1.00 76.69 77 PRO A N 1
ATOM 595 C CA . PRO A 1 77 ? -2.058 -14.235 -11.996 1.00 76.69 77 PRO A CA 1
ATOM 596 C C . PRO A 1 77 ? -3.103 -15.132 -12.684 1.00 76.69 77 PRO A C 1
ATOM 598 O O . PRO A 1 77 ? -3.955 -14.653 -13.430 1.00 76.69 77 PRO A O 1
ATOM 601 N N . GLY A 1 78 ? -3.070 -16.434 -12.376 1.00 68.69 78 GLY A N 1
ATOM 602 C CA . GLY A 1 78 ? -4.015 -17.442 -12.879 1.00 68.69 78 GLY A CA 1
ATOM 603 C C . GLY A 1 78 ? -3.354 -18.543 -13.719 1.00 68.69 78 GLY A C 1
ATOM 604 O O . GLY A 1 78 ? -2.128 -18.676 -13.755 1.00 68.69 78 GLY A O 1
ATOM 605 N N . GLN A 1 79 ? -4.167 -19.351 -14.408 1.00 61.66 79 GLN A N 1
ATOM 606 C CA . GLN A 1 79 ? -3.671 -20.428 -15.273 1.00 61.66 79 GLN A CA 1
ATOM 607 C C . GLN A 1 79 ? -2.760 -19.875 -16.384 1.00 61.66 79 GLN A C 1
ATOM 609 O O . GLN A 1 79 ? -3.197 -19.118 -17.249 1.00 61.66 79 GLN A O 1
ATOM 614 N N . GLY A 1 80 ? -1.483 -20.272 -16.362 1.00 65.19 80 GLY A N 1
ATOM 615 C CA . GLY A 1 80 ? -0.465 -19.799 -17.308 1.00 65.19 80 GLY A CA 1
ATOM 616 C C . GLY A 1 80 ? 0.226 -18.480 -16.931 1.00 65.19 80 GLY A C 1
ATOM 617 O O . GLY A 1 80 ? 0.761 -17.825 -17.823 1.00 65.19 80 GLY A O 1
ATOM 618 N N . ALA A 1 81 ? 0.221 -18.090 -15.649 1.00 73.31 81 ALA A N 1
ATOM 619 C CA . ALA A 1 81 ? 0.806 -16.844 -15.140 1.00 73.31 81 ALA A CA 1
ATOM 620 C C . ALA A 1 81 ? 2.234 -16.540 -15.649 1.00 73.31 81 ALA A C 1
ATOM 622 O O . ALA A 1 81 ? 3.186 -17.291 -15.405 1.00 73.31 81 ALA A O 1
ATOM 623 N N . GLN A 1 82 ? 2.383 -15.388 -16.312 1.00 76.31 82 GLN A N 1
ATOM 624 C CA . GLN A 1 82 ? 3.640 -14.918 -16.908 1.00 76.31 82 GLN A CA 1
ATOM 625 C C . GLN A 1 82 ? 4.221 -13.730 -16.141 1.00 76.31 82 GLN A C 1
ATOM 627 O O . GLN A 1 82 ? 3.478 -12.878 -15.653 1.00 76.31 82 GLN A O 1
ATOM 632 N N . VAL A 1 83 ? 5.555 -13.667 -16.087 1.00 79.75 83 VAL A N 1
ATOM 633 C CA . VAL A 1 83 ? 6.330 -12.583 -15.469 1.00 79.75 83 VAL A CA 1
ATOM 634 C C . VAL A 1 83 ? 7.087 -11.817 -16.553 1.00 79.75 83 VAL A C 1
ATOM 636 O O . VAL A 1 83 ? 7.804 -12.417 -17.353 1.00 79.75 83 VAL A O 1
ATOM 639 N N . TYR A 1 84 ? 6.966 -10.491 -16.551 1.00 84.06 84 TYR A N 1
ATOM 640 C CA . TYR A 1 84 ? 7.600 -9.583 -17.506 1.00 84.06 84 TYR A CA 1
ATOM 641 C C . TYR A 1 84 ? 8.515 -8.591 -16.775 1.00 84.06 84 TYR A C 1
ATOM 643 O O . TYR A 1 84 ? 8.100 -7.970 -15.795 1.00 84.06 84 TYR A O 1
ATOM 651 N N . SER A 1 85 ? 9.743 -8.393 -17.259 1.00 87.19 85 SER A N 1
ATOM 652 C CA . SER A 1 85 ? 10.639 -7.354 -16.730 1.00 87.19 85 SER A CA 1
ATOM 653 C C . SER A 1 85 ? 10.301 -5.983 -17.320 1.00 87.19 85 SER A C 1
ATOM 655 O O . SER A 1 85 ? 10.274 -5.822 -18.540 1.00 87.19 85 SER A O 1
ATOM 657 N N . LEU A 1 86 ? 10.079 -4.993 -16.455 1.00 88.19 86 LEU A N 1
ATOM 658 C CA . LEU A 1 86 ? 9.776 -3.600 -16.803 1.00 88.19 86 LEU A CA 1
ATOM 659 C C . LEU A 1 86 ? 10.804 -2.657 -16.160 1.00 88.19 86 LEU A C 1
ATOM 661 O O . LEU A 1 86 ? 10.469 -1.801 -15.348 1.00 88.19 86 LEU A O 1
ATOM 665 N N . ASP A 1 87 ? 12.075 -2.839 -16.502 1.00 90.06 87 ASP A N 1
ATOM 666 C CA . ASP A 1 87 ? 13.179 -2.088 -15.894 1.00 90.06 87 ASP A CA 1
ATOM 667 C C . ASP A 1 87 ? 13.351 -0.701 -16.546 1.00 90.06 87 ASP A C 1
ATOM 669 O O . ASP A 1 87 ? 13.227 -0.559 -17.770 1.00 90.06 87 ASP A O 1
ATOM 673 N N . LEU A 1 88 ? 13.636 0.327 -15.736 1.00 92.19 88 LEU A N 1
ATOM 674 C CA . LEU A 1 88 ? 13.855 1.695 -16.224 1.00 92.19 88 LEU A CA 1
ATOM 675 C C . LEU A 1 88 ? 15.141 1.796 -17.056 1.00 92.19 88 LEU A C 1
ATOM 677 O O . LEU A 1 88 ? 16.142 1.138 -16.769 1.00 92.19 88 LEU A O 1
ATOM 681 N N . ALA A 1 89 ? 15.125 2.678 -18.057 1.00 90.62 89 ALA A N 1
ATOM 682 C CA . ALA A 1 89 ? 16.305 3.022 -18.847 1.00 90.62 89 ALA A CA 1
ATOM 683 C C . ALA A 1 89 ? 17.326 3.847 -18.033 1.00 90.62 89 ALA A C 1
ATOM 685 O O . ALA A 1 89 ? 16.983 4.466 -17.024 1.00 90.62 89 ALA A O 1
ATOM 686 N N . ASP A 1 90 ? 18.594 3.845 -18.459 1.00 88.94 90 ASP A N 1
ATOM 687 C CA . ASP A 1 90 ? 19.706 4.474 -17.726 1.00 88.94 90 ASP A CA 1
ATOM 688 C C . ASP A 1 90 ? 19.514 5.984 -17.506 1.00 88.94 90 ASP A C 1
ATOM 690 O O . ASP A 1 90 ? 19.882 6.509 -16.456 1.00 88.94 90 ASP A O 1
ATOM 694 N N . ASP A 1 91 ? 18.891 6.679 -18.460 1.00 88.44 91 ASP A N 1
ATOM 695 C CA . ASP A 1 91 ? 18.523 8.092 -18.349 1.00 88.44 91 ASP A CA 1
ATOM 696 C C . ASP A 1 91 ? 17.400 8.318 -17.327 1.00 88.44 91 ASP A C 1
ATOM 698 O O . ASP A 1 91 ? 17.482 9.255 -16.537 1.00 88.44 91 ASP A O 1
ATOM 702 N N . GLY A 1 92 ? 16.404 7.427 -17.274 1.00 87.75 92 GLY A N 1
ATOM 703 C CA . GLY A 1 92 ? 15.377 7.400 -16.230 1.00 87.75 92 GLY A CA 1
ATOM 704 C C . GLY A 1 92 ? 15.966 7.172 -14.833 1.00 87.75 92 GLY A C 1
ATOM 705 O O . GLY A 1 92 ? 15.655 7.912 -13.901 1.00 87.75 92 GLY A O 1
ATOM 706 N N . ASN A 1 93 ? 16.881 6.208 -14.691 1.00 90.12 93 ASN A N 1
ATOM 707 C CA . ASN A 1 93 ? 17.580 5.943 -13.428 1.00 90.12 93 ASN A CA 1
ATOM 708 C C . ASN A 1 93 ? 18.453 7.136 -12.990 1.00 90.12 93 ASN A C 1
ATOM 710 O O . ASN A 1 93 ? 18.447 7.504 -11.816 1.00 90.12 93 ASN A O 1
ATOM 714 N N . ALA A 1 94 ? 19.135 7.804 -13.928 1.00 90.75 94 ALA A N 1
ATOM 715 C CA . ALA A 1 94 ? 19.982 8.971 -13.658 1.00 90.75 94 ALA A CA 1
ATOM 716 C C . ALA A 1 94 ? 19.222 10.217 -13.148 1.00 90.75 94 ALA A C 1
ATOM 718 O O . ALA A 1 94 ? 19.850 11.167 -12.676 1.00 90.75 94 ALA A O 1
ATOM 719 N N . ARG A 1 95 ? 17.881 10.231 -13.207 1.00 91.06 95 ARG A N 1
ATOM 720 C CA . ARG A 1 95 ? 17.034 11.290 -12.620 1.00 91.06 95 ARG A CA 1
ATOM 721 C C . ARG A 1 95 ? 16.873 11.166 -11.104 1.00 91.06 95 ARG A C 1
ATOM 723 O O . ARG A 1 95 ? 16.479 12.136 -10.450 1.00 91.06 95 ARG A O 1
ATOM 730 N N . ILE A 1 96 ? 17.169 9.995 -10.540 1.00 92.50 96 ILE A N 1
ATOM 731 C CA . ILE A 1 96 ? 17.037 9.710 -9.112 1.00 92.50 96 ILE A CA 1
ATOM 732 C C . ILE A 1 96 ? 18.408 9.905 -8.438 1.00 92.50 96 ILE A C 1
ATOM 734 O O . ILE A 1 96 ? 19.359 9.200 -8.779 1.00 92.50 96 ILE A O 1
ATOM 738 N N . PRO A 1 97 ? 18.552 10.835 -7.470 1.00 91.50 97 PRO A N 1
ATOM 739 C CA . PRO A 1 97 ? 19.799 11.014 -6.731 1.00 91.50 97 PRO A CA 1
ATOM 740 C C . PRO A 1 97 ? 20.278 9.717 -6.072 1.00 91.50 97 PRO A C 1
ATOM 742 O O . PRO A 1 97 ? 19.505 9.037 -5.396 1.00 91.50 97 PRO A O 1
ATOM 745 N N . LEU A 1 98 ? 21.567 9.397 -6.232 1.00 88.88 98 LEU A N 1
ATOM 746 C CA . LEU A 1 98 ? 22.162 8.142 -5.748 1.00 88.88 98 LEU A CA 1
ATOM 747 C C . LEU A 1 98 ? 21.975 7.930 -4.238 1.00 88.88 98 LEU A C 1
ATOM 749 O O . LEU A 1 98 ? 21.812 6.799 -3.789 1.00 88.88 98 LEU A O 1
ATOM 753 N N . ASP A 1 99 ? 21.933 9.009 -3.450 1.00 88.31 99 ASP A N 1
ATOM 754 C CA . ASP A 1 99 ? 21.719 8.917 -2.007 1.00 88.31 99 ASP A CA 1
ATOM 755 C C . ASP A 1 99 ? 20.319 8.402 -1.640 1.00 88.31 99 ASP A C 1
ATOM 757 O O . ASP A 1 99 ? 20.118 8.004 -0.497 1.00 88.31 99 ASP A O 1
ATOM 761 N N . ASN A 1 100 ? 19.350 8.378 -2.564 1.00 89.69 100 ASN A N 1
ATOM 762 C CA . ASN A 1 100 ? 18.037 7.766 -2.343 1.00 89.69 100 ASN A CA 1
ATOM 763 C C . ASN A 1 100 ? 18.035 6.240 -2.482 1.00 89.69 100 ASN A C 1
ATOM 765 O O . ASN A 1 100 ? 17.168 5.625 -1.876 1.00 89.69 100 ASN A O 1
ATOM 769 N N . PHE A 1 101 ? 19.002 5.639 -3.185 1.00 89.06 101 PHE A N 1
ATOM 770 C CA . PHE A 1 101 ? 19.226 4.181 -3.203 1.00 89.06 101 PHE A CA 1
ATOM 771 C C . PHE A 1 101 ? 20.064 3.697 -2.008 1.00 89.06 101 PHE A C 1
ATOM 773 O O . PHE A 1 101 ? 20.153 2.500 -1.735 1.00 89.06 101 PHE A O 1
ATOM 780 N N . CYS A 1 102 ? 20.697 4.627 -1.292 1.00 85.00 102 CYS A N 1
ATOM 781 C CA . CYS A 1 102 ? 21.383 4.359 -0.040 1.00 85.00 102 CYS A CA 1
ATOM 782 C C . CYS A 1 102 ? 20.433 4.549 1.157 1.00 85.00 102 CYS A C 1
ATOM 784 O O . CYS A 1 102 ? 19.715 5.555 1.217 1.00 85.00 102 CYS A O 1
ATOM 786 N N . PRO A 1 103 ? 20.484 3.671 2.175 1.00 72.25 103 PRO A N 1
ATOM 787 C CA . PRO A 1 103 ? 19.887 3.969 3.465 1.00 72.25 103 PRO A CA 1
ATOM 788 C C . PRO A 1 103 ? 20.599 5.187 4.060 1.00 72.25 103 PRO A C 1
ATOM 790 O O . PRO A 1 103 ? 21.783 5.430 3.801 1.00 72.25 103 PRO A O 1
ATOM 793 N N . GLN A 1 104 ? 19.914 5.950 4.914 1.00 61.53 104 GLN A N 1
ATOM 794 C CA . GLN A 1 104 ? 20.614 6.974 5.685 1.00 61.53 104 GLN A CA 1
ATOM 795 C C . GLN A 1 104 ? 21.633 6.291 6.602 1.00 61.53 104 GLN A C 1
ATOM 797 O O . GLN A 1 104 ? 21.249 5.673 7.597 1.00 61.53 104 GLN A O 1
ATOM 802 N N . THR A 1 105 ? 22.931 6.444 6.313 1.00 51.88 105 THR A N 1
ATOM 803 C CA . THR A 1 105 ? 23.996 6.105 7.264 1.00 51.88 105 THR A CA 1
ATOM 804 C C . THR A 1 105 ? 23.625 6.763 8.589 1.00 51.88 105 THR A C 1
ATOM 806 O O . THR A 1 105 ? 23.478 7.990 8.596 1.00 51.88 105 THR A O 1
ATOM 809 N N . PRO A 1 106 ? 23.416 6.011 9.690 1.00 41.78 106 PRO A N 1
ATOM 810 C CA . PRO A 1 106 ? 22.769 6.545 10.877 1.00 41.78 106 PRO A CA 1
ATOM 811 C C . PRO A 1 106 ? 23.612 7.682 11.429 1.00 41.78 106 PRO A C 1
ATOM 813 O O . PRO A 1 106 ? 24.656 7.477 12.060 1.00 41.78 106 PRO A O 1
ATOM 816 N N . SER A 1 107 ? 23.159 8.903 11.139 1.00 37.34 107 SER A N 1
ATOM 817 C CA . SER A 1 107 ? 23.838 10.113 11.548 1.00 37.34 107 SER A CA 1
ATOM 818 C C . SER A 1 107 ? 24.026 10.017 13.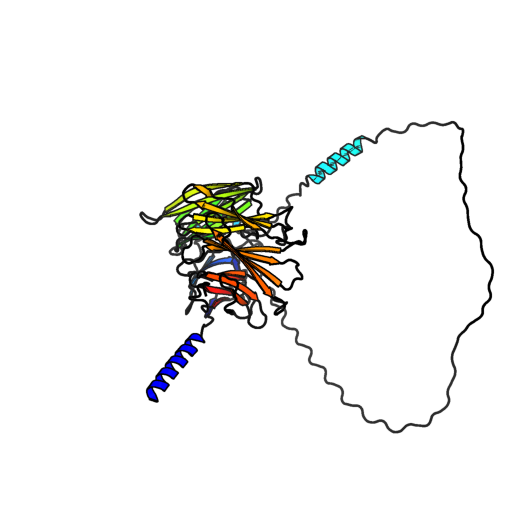047 1.00 37.34 107 SER A C 1
ATOM 820 O O . SER A 1 107 ? 23.058 9.866 13.799 1.00 37.34 107 SER A O 1
ATOM 822 N N . LYS A 1 108 ? 25.273 10.161 13.501 1.00 36.47 108 LYS A N 1
ATOM 823 C CA . LYS A 1 108 ? 25.554 10.494 14.895 1.00 36.47 108 LYS A CA 1
ATOM 824 C C . LYS A 1 108 ? 25.106 11.941 15.126 1.00 36.47 108 LYS A C 1
ATOM 826 O O . LYS A 1 108 ? 25.925 12.797 15.463 1.00 36.47 108 LYS A O 1
ATOM 831 N N . ARG A 1 109 ? 23.790 12.193 14.984 1.00 32.38 109 ARG A N 1
ATOM 832 C CA . ARG A 1 109 ? 23.043 13.249 15.665 1.00 32.38 109 ARG A CA 1
ATOM 833 C C . ARG A 1 109 ? 23.472 13.116 17.115 1.00 32.38 109 ARG A C 1
ATOM 835 O O . ARG A 1 109 ? 22.980 12.252 17.843 1.00 32.38 109 ARG A O 1
ATOM 842 N N . LYS A 1 110 ? 24.464 13.922 17.512 1.00 32.59 110 LYS A N 1
ATOM 843 C CA . LYS A 1 110 ? 24.847 14.084 18.912 1.00 32.59 110 LYS A CA 1
ATOM 844 C C . LYS A 1 110 ? 23.530 14.328 19.621 1.00 32.59 110 LYS A C 1
ATOM 846 O O . LYS A 1 110 ? 22.856 15.297 19.276 1.00 32.59 110 LYS A O 1
ATOM 851 N N . ARG A 1 111 ? 23.129 13.432 20.529 1.00 34.06 111 ARG A N 1
ATOM 852 C CA . ARG A 1 111 ? 21.915 13.639 21.314 1.00 34.06 111 ARG A CA 1
ATOM 853 C C . ARG A 1 111 ? 22.152 14.911 22.117 1.00 34.06 111 ARG A C 1
ATOM 855 O O . ARG A 1 111 ? 22.795 14.876 23.164 1.00 34.06 111 ARG A O 1
ATOM 862 N N . GLY A 1 112 ? 21.665 16.028 21.580 1.00 30.92 112 GLY A N 1
ATOM 863 C CA . GLY A 1 112 ? 21.477 17.292 22.268 1.00 30.92 112 GLY A CA 1
ATOM 864 C C . GLY A 1 112 ? 20.378 17.066 23.284 1.00 30.92 112 GLY A C 1
ATOM 865 O O . GLY A 1 112 ? 19.249 17.504 23.107 1.00 30.92 112 GLY A O 1
ATOM 866 N N . TYR A 1 113 ? 20.696 16.263 24.299 1.00 31.25 113 TYR A N 1
ATOM 867 C CA . TYR A 1 113 ? 19.841 16.018 25.435 1.00 31.25 113 TYR A CA 1
ATOM 868 C C . TYR A 1 113 ? 19.590 17.389 26.058 1.00 31.25 113 TYR A C 1
ATOM 870 O O . TYR A 1 113 ? 20.460 17.929 26.736 1.00 31.25 113 TYR A O 1
ATOM 878 N N . ILE A 1 114 ? 18.397 17.941 25.845 1.00 39.19 114 ILE A N 1
ATOM 879 C CA . ILE A 1 114 ? 17.951 19.200 26.462 1.00 39.19 114 ILE A CA 1
ATOM 880 C C . ILE A 1 114 ? 18.051 19.085 28.002 1.00 39.19 114 ILE A C 1
ATOM 882 O O . ILE A 1 114 ? 18.375 20.040 28.707 1.00 39.19 114 ILE A O 1
ATOM 886 N N . PHE A 1 115 ? 17.922 17.858 28.515 1.00 38.28 115 PHE A N 1
ATOM 887 C CA . PHE A 1 115 ? 18.214 17.469 29.894 1.00 38.28 115 PHE A CA 1
ATOM 888 C C . PHE A 1 115 ? 19.677 17.676 30.333 1.00 38.28 115 PHE A C 1
ATOM 890 O O . PHE A 1 115 ? 19.899 17.970 31.499 1.00 38.28 115 PHE A O 1
ATOM 897 N N . TYR A 1 116 ? 20.677 17.569 29.452 1.00 33.16 116 TYR A N 1
ATOM 898 C CA . TYR A 1 116 ? 22.098 17.726 29.805 1.00 33.16 116 TYR A CA 1
ATOM 899 C C . TYR A 1 116 ? 22.508 19.191 29.964 1.00 33.16 116 TYR A C 1
ATOM 901 O O . TYR A 1 116 ? 23.323 19.497 30.833 1.00 33.16 116 TYR A O 1
ATOM 909 N N . ASP A 1 117 ? 21.939 20.102 29.172 1.00 36.28 117 ASP A N 1
ATOM 910 C CA . ASP A 1 117 ? 22.187 21.538 29.338 1.00 36.28 117 ASP A CA 1
ATOM 911 C C . ASP A 1 117 ? 21.391 22.114 30.515 1.00 36.28 117 ASP A C 1
ATOM 913 O O . ASP A 1 117 ? 21.914 22.953 31.250 1.00 36.28 117 ASP A O 1
ATOM 917 N N . ASN A 1 118 ? 20.201 21.575 30.805 1.00 36.91 118 ASN A N 1
ATOM 918 C CA . ASN A 1 118 ? 19.511 21.843 32.069 1.00 36.91 118 ASN A CA 1
ATOM 919 C C . ASN A 1 118 ? 20.271 21.256 33.277 1.00 36.91 118 ASN A C 1
ATOM 921 O O . ASN A 1 118 ? 20.463 21.961 34.263 1.00 36.91 118 ASN A O 1
ATOM 925 N N . TYR A 1 119 ? 20.811 20.035 33.193 1.00 38.72 119 TYR A N 1
ATOM 926 C CA . TYR A 1 119 ? 21.654 19.439 34.243 1.00 38.72 119 TYR A CA 1
ATOM 927 C C . TYR A 1 119 ? 22.967 20.214 34.451 1.00 38.72 119 TYR A C 1
ATOM 929 O O . TYR A 1 119 ? 23.394 20.425 35.586 1.00 38.72 119 TYR A O 1
ATOM 937 N N . LYS A 1 120 ? 23.589 20.725 33.378 1.00 41.78 120 LYS A N 1
ATOM 938 C CA . LYS A 1 120 ? 24.743 21.636 33.474 1.00 41.78 120 LYS A CA 1
ATOM 939 C C . LYS A 1 120 ? 24.370 22.988 34.077 1.00 41.78 120 LYS A C 1
ATOM 941 O O . LYS A 1 120 ? 25.145 23.484 34.891 1.00 41.78 120 LYS A O 1
ATOM 946 N N . ARG A 1 121 ? 23.214 23.571 33.730 1.00 43.03 121 ARG A N 1
ATOM 947 C CA . ARG A 1 121 ? 22.690 24.771 34.406 1.00 43.03 121 ARG A CA 1
ATOM 948 C C . ARG A 1 121 ? 22.510 24.515 35.896 1.00 43.03 121 ARG A C 1
ATOM 950 O O . ARG A 1 121 ? 23.023 25.298 36.684 1.00 43.03 121 ARG A O 1
ATOM 957 N N . ASP A 1 122 ? 21.879 23.411 36.282 1.00 44.78 122 ASP A N 1
ATOM 958 C CA . ASP A 1 122 ? 21.624 23.105 37.692 1.00 44.78 122 ASP A CA 1
ATOM 959 C C . ASP A 1 122 ? 22.929 22.843 38.468 1.00 44.78 122 ASP A C 1
ATOM 961 O O . ASP A 1 122 ? 23.109 23.343 39.577 1.00 44.78 122 ASP A O 1
ATOM 965 N N . ILE A 1 123 ? 23.916 22.177 37.855 1.00 46.19 123 ILE A N 1
ATOM 966 C CA . ILE A 1 123 ? 25.267 22.031 38.425 1.00 46.19 123 ILE A CA 1
ATOM 967 C C . ILE A 1 123 ? 26.002 23.376 38.535 1.00 46.19 123 ILE A C 1
ATOM 969 O O . ILE A 1 123 ? 26.706 23.589 39.521 1.00 46.19 123 ILE A O 1
ATOM 973 N N . LEU A 1 124 ? 25.869 24.286 37.566 1.00 45.09 124 LEU A N 1
ATOM 974 C CA . LEU A 1 124 ? 26.493 25.614 37.623 1.00 45.09 124 LEU A CA 1
ATOM 975 C C . LEU A 1 124 ? 25.825 26.512 38.676 1.00 45.09 124 LEU A C 1
ATOM 977 O O . LEU A 1 124 ? 26.535 27.142 39.457 1.00 45.09 124 LEU A O 1
ATOM 981 N N . MET A 1 125 ? 24.492 26.491 38.772 1.00 43.19 125 MET A N 1
ATOM 982 C CA . MET A 1 125 ? 23.724 27.167 39.824 1.00 43.19 125 MET A CA 1
ATOM 983 C C . MET A 1 125 ? 24.117 26.646 41.216 1.00 43.19 125 MET A C 1
ATOM 985 O O . MET A 1 125 ? 24.490 27.431 42.089 1.00 43.19 125 MET A O 1
ATOM 989 N N . ARG A 1 126 ? 24.137 25.319 41.420 1.00 45.56 126 ARG A N 1
ATOM 990 C CA . ARG A 1 126 ? 24.537 24.704 42.702 1.00 45.56 126 ARG A CA 1
ATOM 991 C C . ARG A 1 126 ? 26.011 24.951 43.046 1.00 45.56 126 ARG A C 1
ATOM 993 O O . ARG A 1 126 ? 26.335 25.136 44.217 1.00 45.56 126 ARG A O 1
ATOM 1000 N N . LYS A 1 127 ? 26.911 25.028 42.057 1.00 41.09 127 LYS A N 1
ATOM 1001 C CA . LYS A 1 127 ? 28.324 25.403 42.275 1.00 41.09 127 LYS A CA 1
ATOM 1002 C C . LYS A 1 127 ? 28.530 26.884 42.622 1.00 41.09 127 LYS A C 1
ATOM 1004 O O . LYS A 1 127 ? 29.608 27.223 43.105 1.00 41.09 127 LYS A O 1
ATOM 1009 N N . GLY A 1 128 ? 27.524 27.743 42.447 1.00 40.41 128 GLY A N 1
ATOM 1010 C CA . GLY A 1 128 ? 27.584 29.153 42.843 1.00 40.41 128 GLY A CA 1
ATOM 1011 C C . GLY A 1 128 ? 27.552 29.398 44.358 1.00 40.41 128 GLY A C 1
ATOM 1012 O O . GLY A 1 128 ? 28.073 30.411 44.816 1.00 40.41 128 GLY A O 1
ATOM 1013 N N . PHE A 1 129 ? 26.986 28.481 45.155 1.00 39.19 129 PHE A N 1
ATOM 1014 C CA . PHE A 1 129 ? 26.648 28.757 46.563 1.00 39.19 129 PHE A CA 1
ATOM 1015 C C . PHE A 1 129 ? 27.669 28.304 47.621 1.00 39.19 129 PHE A C 1
ATOM 1017 O O . PHE A 1 129 ? 27.512 28.639 48.797 1.00 39.19 129 PHE A O 1
ATOM 1024 N N . HIS A 1 130 ? 28.733 27.582 47.251 1.00 36.69 130 HIS A N 1
ATOM 1025 C CA . HIS A 1 130 ? 29.712 27.037 48.209 1.00 36.69 130 HIS A CA 1
ATOM 1026 C C . HIS A 1 130 ? 31.170 27.408 47.887 1.00 36.69 130 HIS A C 1
ATOM 1028 O O . HIS A 1 130 ? 32.031 26.548 47.707 1.00 36.69 130 HIS A O 1
ATOM 1034 N N . LYS A 1 131 ? 31.464 28.716 47.898 1.00 32.53 131 LYS A N 1
ATOM 1035 C CA . LYS A 1 131 ? 32.812 29.246 48.181 1.00 32.53 131 LYS A CA 1
ATOM 1036 C C . LYS A 1 131 ? 32.766 30.522 49.034 1.00 32.53 131 LYS A C 1
ATOM 1038 O O . LYS A 1 131 ? 32.738 31.633 48.513 1.00 32.53 131 LYS A O 1
ATOM 1043 N N . ARG A 1 132 ? 32.889 30.356 50.353 1.00 31.45 132 ARG A N 1
ATOM 1044 C CA . ARG A 1 132 ? 33.642 31.292 51.204 1.00 31.45 132 ARG A CA 1
ATOM 1045 C C . ARG A 1 132 ? 34.720 30.501 51.941 1.00 31.45 132 ARG A C 1
ATOM 1047 O O . ARG A 1 132 ? 34.486 29.372 52.357 1.00 31.45 132 ARG A O 1
ATOM 1054 N N . THR A 1 133 ? 35.920 31.064 51.980 1.00 33.53 133 THR A N 1
ATOM 1055 C CA . THR A 1 133 ? 37.141 30.451 52.518 1.00 33.53 133 THR A CA 1
ATOM 1056 C C . THR A 1 133 ? 37.174 30.483 54.052 1.00 33.53 133 THR A C 1
ATOM 1058 O O . THR A 1 133 ? 36.477 31.301 54.653 1.00 33.53 133 THR A O 1
ATOM 1061 N N . PRO A 1 134 ? 37.967 29.607 54.698 1.00 31.45 134 PRO A N 1
ATOM 1062 C CA . PRO A 1 134 ? 38.077 29.567 56.151 1.00 31.45 134 PRO A CA 1
ATOM 1063 C C . PRO A 1 134 ? 39.025 30.649 56.685 1.00 31.45 134 PRO A C 1
ATOM 1065 O O . PRO A 1 134 ? 40.046 30.954 56.066 1.00 31.45 134 PRO A O 1
ATOM 1068 N N . THR A 1 135 ? 38.736 31.132 57.892 1.00 31.41 135 THR A N 1
ATOM 1069 C CA . THR A 1 135 ? 39.643 31.948 58.712 1.00 31.41 135 THR A CA 1
ATOM 1070 C C . THR A 1 135 ? 39.824 31.250 60.061 1.00 31.41 135 THR A C 1
ATOM 1072 O O . THR A 1 135 ? 38.886 30.625 60.557 1.00 31.41 135 THR A O 1
ATOM 1075 N N . LYS A 1 136 ? 41.024 31.312 60.645 1.00 32.97 136 LYS A N 1
ATOM 1076 C CA . LYS A 1 136 ? 41.307 30.749 61.976 1.00 32.97 136 LYS A CA 1
ATOM 1077 C C . LYS A 1 136 ? 40.840 31.710 63.078 1.00 32.97 136 LYS A C 1
ATOM 1079 O O . LYS A 1 136 ? 40.915 32.915 62.872 1.00 32.97 136 LYS A O 1
ATOM 1084 N N . ASP A 1 137 ? 40.405 31.189 64.229 1.00 29.56 137 ASP A N 1
ATOM 1085 C CA . ASP A 1 137 ? 41.200 31.198 65.478 1.00 29.56 137 ASP A CA 1
ATOM 1086 C C . ASP A 1 137 ? 40.415 30.615 66.684 1.00 29.56 137 ASP A C 1
ATOM 1088 O O . ASP A 1 137 ? 39.218 30.339 66.610 1.00 29.56 137 ASP A O 1
ATOM 1092 N N . HIS A 1 138 ? 41.133 30.342 67.779 1.00 27.52 138 HIS A N 1
ATOM 1093 C CA . HIS A 1 138 ? 40.657 29.784 69.062 1.00 27.52 138 HIS A CA 1
ATOM 1094 C C . HIS A 1 138 ? 40.236 30.899 70.066 1.00 27.52 138 HIS A C 1
ATOM 1096 O O . HIS A 1 138 ? 40.504 32.070 69.807 1.00 27.52 138 HIS A O 1
ATOM 1102 N N . PRO A 1 139 ? 39.798 30.589 71.311 1.00 49.19 139 PRO A N 1
ATOM 1103 C CA . PRO A 1 139 ? 38.765 29.633 71.756 1.00 49.19 139 PRO A CA 1
ATOM 1104 C C . PRO A 1 139 ? 37.790 30.259 72.801 1.00 49.19 139 PRO A C 1
ATOM 1106 O O . PRO A 1 139 ? 38.071 31.341 73.318 1.00 49.19 139 PRO A O 1
ATOM 1109 N N . LYS A 1 140 ? 36.719 29.545 73.217 1.00 28.45 140 LYS A N 1
ATOM 1110 C CA . LYS A 1 140 ? 36.217 29.514 74.624 1.00 28.45 140 LYS A CA 1
ATOM 1111 C C . LYS A 1 140 ? 35.009 28.585 74.860 1.00 28.45 140 LYS A C 1
ATOM 1113 O O . LYS A 1 140 ? 34.049 28.591 74.100 1.00 28.45 140 LYS A O 1
ATOM 1118 N N . ASP A 1 141 ? 35.080 27.866 75.977 1.00 27.00 141 ASP A N 1
ATOM 1119 C CA . ASP A 1 141 ? 34.013 27.148 76.705 1.00 27.00 141 ASP A CA 1
ATOM 1120 C C . ASP A 1 141 ? 33.235 28.105 77.661 1.00 27.00 141 ASP A C 1
ATOM 1122 O O . ASP A 1 141 ? 33.662 29.263 77.767 1.00 27.00 141 ASP A O 1
ATOM 1126 N N . PRO A 1 142 ? 32.183 27.693 78.430 1.00 43.69 142 PRO A N 1
ATOM 1127 C CA . PRO A 1 142 ? 31.608 26.339 78.592 1.00 43.69 142 PRO A CA 1
ATOM 1128 C C . PRO A 1 142 ? 30.053 26.197 78.570 1.00 43.69 142 PRO A C 1
ATOM 1130 O O . PRO A 1 142 ? 29.299 27.127 78.833 1.00 43.69 142 PRO A O 1
ATOM 1133 N N . ALA A 1 143 ? 29.619 24.933 78.445 1.00 28.39 143 ALA A N 1
ATOM 1134 C CA . ALA A 1 143 ? 28.489 24.268 79.134 1.00 28.39 143 ALA A CA 1
ATOM 1135 C C . ALA A 1 143 ? 27.017 24.755 79.026 1.00 28.39 143 ALA A C 1
ATOM 1137 O O . ALA A 1 143 ? 26.618 25.776 79.586 1.00 28.39 143 ALA A O 1
ATOM 1138 N N . LYS A 1 144 ? 26.140 23.801 78.655 1.00 28.20 144 LYS A N 1
ATOM 1139 C CA . LYS A 1 144 ? 25.288 23.103 79.651 1.00 28.20 144 LYS A CA 1
ATOM 1140 C C . LYS A 1 144 ? 24.869 21.691 79.198 1.00 28.20 144 LYS A C 1
ATOM 1142 O O . LYS A 1 144 ? 25.046 21.324 78.043 1.00 28.20 144 LYS A O 1
ATOM 1147 N N . SER A 1 145 ? 24.400 20.885 80.153 1.00 27.81 145 SER A N 1
ATOM 1148 C CA . SER A 1 145 ? 23.957 19.487 79.988 1.00 27.81 145 SER A CA 1
ATOM 1149 C C . SER A 1 145 ? 22.554 19.406 79.342 1.00 27.81 145 SER A C 1
ATOM 1151 O O . SER A 1 145 ? 21.911 20.435 79.165 1.00 27.81 145 SER A O 1
ATOM 1153 N N . SER A 1 146 ? 21.981 18.264 78.940 1.00 28.34 146 SER A N 1
ATOM 1154 C CA . SER A 1 146 ? 22.146 16.840 79.307 1.00 28.34 146 SER A CA 1
ATOM 1155 C C . SER A 1 146 ? 21.555 15.956 78.172 1.00 28.34 146 SER A C 1
ATOM 1157 O O . SER A 1 146 ? 20.961 16.513 77.258 1.00 28.34 146 SER A O 1
ATOM 1159 N N . LYS A 1 147 ? 21.633 14.616 78.103 1.00 26.94 147 LYS A N 1
ATOM 1160 C CA . LYS A 1 147 ? 22.103 13.521 78.985 1.00 26.94 147 LYS A CA 1
ATOM 1161 C C . LYS A 1 147 ? 22.402 12.311 78.062 1.00 26.94 147 LYS A C 1
ATOM 1163 O O . LYS A 1 147 ? 21.716 12.168 77.056 1.00 26.94 147 LYS A O 1
ATOM 1168 N N . SER A 1 148 ? 23.353 11.429 78.380 1.00 28.44 148 SER A N 1
ATOM 1169 C CA . SER A 1 148 ? 23.574 10.179 77.617 1.00 28.44 148 SER A CA 1
ATOM 1170 C C . SER A 1 148 ? 24.078 9.055 78.523 1.00 28.44 148 SER A C 1
ATOM 1172 O O . SER A 1 148 ? 24.856 9.330 79.437 1.00 28.44 148 SER A O 1
ATOM 1174 N N . ALA A 1 149 ? 23.623 7.819 78.283 1.00 26.41 149 ALA A N 1
ATOM 1175 C CA . ALA A 1 149 ? 24.093 6.606 78.953 1.00 26.41 149 ALA A CA 1
ATOM 1176 C C . ALA A 1 149 ? 23.756 5.334 78.141 1.00 26.41 149 ALA A C 1
ATOM 1178 O O . ALA A 1 149 ? 22.602 4.923 78.049 1.00 26.41 149 ALA A O 1
ATOM 1179 N N . SER A 1 150 ? 24.788 4.703 77.583 1.00 33.91 150 SER A N 1
ATOM 1180 C CA . SER A 1 150 ? 24.874 3.243 77.353 1.00 33.91 150 SER A CA 1
ATOM 1181 C C . SER A 1 150 ? 25.380 2.577 78.675 1.00 33.91 150 SER A C 1
ATOM 1183 O O . SER A 1 150 ? 25.524 3.336 79.641 1.00 33.91 150 SER A O 1
ATOM 1185 N N . PRO A 1 151 ? 25.723 1.263 78.803 1.00 42.41 151 PRO A N 1
ATOM 1186 C CA . PRO A 1 151 ? 25.870 0.215 77.772 1.00 42.41 151 PRO A CA 1
ATOM 1187 C C . PRO A 1 151 ? 25.484 -1.249 78.172 1.00 42.41 151 PRO A C 1
ATOM 1189 O O . PRO A 1 151 ? 25.072 -1.515 79.292 1.00 42.41 151 PRO A O 1
ATOM 1192 N N . ALA A 1 152 ? 25.764 -2.183 77.244 1.00 28.23 152 ALA A N 1
ATOM 1193 C CA . ALA A 1 152 ? 26.308 -3.549 77.442 1.00 28.23 152 ALA A CA 1
ATOM 1194 C C . ALA A 1 152 ? 25.501 -4.702 78.109 1.00 28.23 152 ALA A C 1
ATOM 1196 O O . ALA A 1 152 ? 24.611 -4.519 78.931 1.00 28.23 152 ALA A O 1
ATOM 1197 N N . THR A 1 153 ? 25.895 -5.922 77.710 1.00 34.16 153 THR A N 1
ATOM 1198 C CA . THR A 1 153 ? 25.520 -7.271 78.200 1.00 34.16 153 THR A CA 1
ATOM 1199 C C . THR A 1 153 ? 26.181 -7.625 79.549 1.00 34.16 153 THR A C 1
ATOM 1201 O O . THR A 1 153 ? 27.162 -6.971 79.917 1.00 34.16 153 THR A O 1
ATOM 1204 N N . PRO A 1 154 ? 25.686 -8.644 80.294 1.00 39.88 154 PRO A N 1
ATOM 1205 C CA . PRO A 1 154 ? 26.362 -9.967 80.308 1.00 39.88 154 PRO A CA 1
ATOM 1206 C C . PRO A 1 154 ? 25.419 -11.199 80.516 1.00 39.88 154 PRO A C 1
ATOM 1208 O O . PRO A 1 154 ? 24.218 -11.113 80.271 1.00 39.88 154 PRO A O 1
ATOM 1211 N N . ASP A 1 155 ? 25.981 -12.353 80.916 1.00 31.47 155 ASP A N 1
ATOM 1212 C CA . ASP A 1 155 ? 25.507 -13.735 80.661 1.00 31.47 155 ASP A CA 1
ATOM 1213 C C . ASP A 1 155 ? 24.777 -14.528 81.796 1.00 31.47 155 ASP A C 1
ATOM 1215 O O . ASP A 1 155 ? 24.992 -14.287 82.980 1.00 31.47 155 ASP A O 1
ATOM 1219 N N . VAL A 1 156 ? 23.959 -15.526 81.379 1.00 36.62 156 VAL A N 1
ATOM 1220 C CA . VAL A 1 156 ? 23.889 -16.984 81.765 1.00 36.62 156 VAL A CA 1
ATOM 1221 C C . VAL A 1 156 ? 24.150 -17.387 83.247 1.00 36.62 156 VAL A C 1
ATOM 1223 O O . VAL A 1 156 ? 25.228 -17.081 83.754 1.00 36.62 156 VAL A O 1
ATOM 1226 N N . PRO A 1 157 ? 23.263 -18.160 83.952 1.00 46.44 157 PRO A N 1
ATOM 1227 C CA . PRO A 1 157 ? 23.030 -19.618 83.722 1.00 46.44 157 PRO A CA 1
ATOM 1228 C C . PRO A 1 157 ? 21.566 -20.111 83.990 1.00 46.44 157 PRO A C 1
ATOM 1230 O O . PRO A 1 157 ? 20.694 -19.284 84.226 1.00 46.44 157 PRO A O 1
ATOM 1233 N N . ALA A 1 158 ? 21.155 -21.398 83.941 1.00 27.70 158 ALA A N 1
ATOM 1234 C CA . ALA A 1 158 ? 21.846 -22.709 83.921 1.00 27.70 158 ALA A CA 1
ATOM 1235 C C . ALA A 1 158 ? 21.068 -23.819 83.136 1.00 27.70 158 ALA A C 1
ATOM 1237 O O . ALA A 1 158 ? 20.007 -23.562 82.577 1.00 27.70 158 ALA A O 1
ATOM 1238 N N . SER A 1 159 ? 21.594 -25.058 83.112 1.00 33.66 159 SER A N 1
ATOM 1239 C CA . SER A 1 159 ? 21.056 -26.264 82.418 1.00 33.66 159 SER A CA 1
ATOM 1240 C C . SER A 1 159 ? 20.569 -27.350 83.421 1.00 33.66 159 SER A C 1
ATOM 1242 O O . SER A 1 159 ? 20.727 -27.124 84.624 1.00 33.66 159 SER A O 1
ATOM 1244 N N . PRO A 1 160 ? 19.958 -28.491 83.002 1.00 44.25 160 PRO A N 1
ATOM 1245 C CA . PRO A 1 160 ? 20.752 -29.665 82.569 1.00 44.25 160 PRO A CA 1
ATOM 1246 C C . PRO A 1 160 ? 20.195 -30.490 81.369 1.00 44.25 160 PRO A C 1
ATOM 1248 O O . PRO A 1 160 ? 19.006 -30.450 81.061 1.00 44.25 160 PRO A O 1
ATOM 1251 N N . GLY A 1 161 ? 21.078 -31.275 80.720 1.00 27.53 161 GLY A N 1
ATOM 1252 C CA . GLY A 1 161 ? 20.776 -32.319 79.704 1.00 27.53 161 GLY A CA 1
ATOM 1253 C C . GLY A 1 161 ? 20.618 -33.730 80.314 1.00 27.53 161 GLY A C 1
ATOM 1254 O O . GLY A 1 161 ? 20.095 -33.796 81.429 1.00 27.53 161 GLY A O 1
ATOM 1255 N N . PRO A 1 162 ? 21.085 -34.854 79.693 1.00 48.25 162 PRO A N 1
ATOM 1256 C CA . PRO A 1 162 ? 21.935 -35.069 78.483 1.00 48.25 162 PRO A CA 1
ATOM 1257 C C . PRO A 1 162 ? 21.220 -35.972 77.412 1.00 48.25 162 PRO A C 1
ATOM 1259 O O . PRO A 1 162 ? 20.014 -36.137 77.540 1.00 48.25 162 PRO A O 1
ATOM 1262 N N . LYS A 1 163 ? 21.756 -36.627 76.349 1.00 33.66 163 LYS A N 1
ATOM 1263 C CA . LYS A 1 163 ? 23.015 -36.754 75.527 1.00 33.66 163 LYS A CA 1
ATOM 1264 C C . LYS A 1 163 ? 22.574 -37.304 74.116 1.00 33.66 163 LYS A C 1
ATOM 1266 O O . LYS A 1 163 ? 21.369 -37.373 73.904 1.00 33.66 163 LYS A O 1
ATOM 1271 N N . GLY A 1 164 ? 23.339 -37.708 73.080 1.00 30.83 164 GLY A N 1
ATOM 1272 C CA . GLY A 1 164 ? 24.773 -37.977 72.793 1.00 30.83 164 GLY A CA 1
ATOM 1273 C C . GLY A 1 164 ? 25.136 -39.486 72.789 1.00 30.83 164 GLY A C 1
ATOM 1274 O O . GLY A 1 164 ? 24.707 -40.179 73.705 1.00 30.83 164 GLY A O 1
ATOM 1275 N N . GLU A 1 165 ? 25.926 -40.080 71.871 1.00 29.72 165 GLU A N 1
ATOM 1276 C CA . GLU A 1 165 ? 26.678 -39.599 70.678 1.00 29.72 165 GLU A CA 1
ATOM 1277 C C . GLU A 1 165 ? 27.223 -40.803 69.824 1.00 29.72 165 GLU A C 1
ATOM 1279 O O . GLU A 1 165 ? 26.971 -41.954 70.174 1.00 29.72 165 GLU A O 1
ATOM 1284 N N . THR A 1 166 ? 27.930 -40.560 68.701 1.00 33.12 166 THR A N 1
ATOM 1285 C CA . THR A 1 166 ? 28.471 -41.533 67.684 1.00 33.12 166 THR A CA 1
ATOM 1286 C C . THR A 1 166 ? 29.981 -41.900 67.885 1.00 33.12 166 THR A C 1
ATOM 1288 O O . THR A 1 166 ? 30.487 -41.605 68.963 1.00 33.12 166 THR A O 1
ATOM 1291 N N . PRO A 1 167 ? 30.807 -42.283 66.861 1.00 55.53 167 PRO A N 1
ATOM 1292 C CA . PRO A 1 167 ? 30.949 -43.488 65.978 1.00 55.53 167 PRO A CA 1
ATOM 1293 C C . PRO A 1 167 ? 32.171 -44.390 66.442 1.00 55.53 167 PRO A C 1
ATOM 1295 O O . PRO A 1 167 ? 32.327 -44.424 67.661 1.00 55.53 167 PRO A O 1
ATOM 1298 N N . PRO A 1 168 ? 33.076 -45.093 65.665 1.00 48.72 168 PRO A N 1
ATOM 1299 C CA . PRO A 1 168 ? 33.234 -45.452 64.222 1.00 48.72 168 PRO A CA 1
ATOM 1300 C C . PRO A 1 168 ? 33.734 -46.924 63.904 1.00 48.72 168 PRO A C 1
ATOM 1302 O O . PRO A 1 168 ? 33.544 -47.842 64.693 1.00 48.72 168 PRO A O 1
ATOM 1305 N N . THR A 1 169 ? 34.354 -47.137 62.722 1.00 33.56 169 THR A N 1
ATOM 1306 C CA . THR A 1 169 ? 35.011 -48.340 62.097 1.00 33.56 169 THR A CA 1
ATOM 1307 C C . THR A 1 169 ? 36.524 -48.512 62.439 1.00 33.56 169 THR A C 1
ATOM 1309 O O . THR A 1 169 ? 37.035 -47.625 63.125 1.00 33.56 169 THR A O 1
ATOM 1312 N N . PRO A 1 170 ? 37.329 -49.488 61.895 1.00 50.88 170 PRO A N 1
ATOM 1313 C CA . PRO A 1 170 ? 37.084 -50.812 61.235 1.00 50.88 170 PRO A CA 1
ATOM 1314 C C . PRO A 1 170 ? 38.014 -51.992 61.710 1.00 50.88 170 PRO A C 1
ATOM 1316 O O . PRO A 1 170 ? 39.019 -51.726 62.360 1.00 50.88 170 PRO A O 1
ATOM 1319 N N . ALA A 1 171 ? 37.786 -53.263 61.286 1.00 27.53 171 ALA A N 1
ATOM 1320 C CA . ALA A 1 171 ? 38.842 -54.308 61.087 1.00 27.53 171 ALA A CA 1
ATOM 1321 C C . ALA A 1 171 ? 38.369 -55.661 60.456 1.00 27.53 171 ALA A C 1
ATOM 1323 O O . ALA A 1 171 ? 37.383 -56.224 60.912 1.00 27.53 171 ALA A O 1
ATOM 1324 N N . SER A 1 172 ? 39.163 -56.180 59.499 1.00 28.52 172 SER A N 1
ATOM 1325 C CA . SER A 1 172 ? 39.505 -57.588 59.123 1.00 28.52 172 SER A CA 1
ATOM 1326 C C . SER A 1 172 ? 38.475 -58.735 58.917 1.00 28.52 172 SER A C 1
ATOM 1328 O O . SER A 1 172 ? 37.543 -58.936 59.684 1.00 28.52 172 SER A O 1
ATOM 1330 N N . GLU A 1 173 ? 38.757 -59.579 57.907 1.00 35.22 173 GLU A N 1
ATOM 1331 C CA . GLU A 1 173 ? 38.065 -60.841 57.543 1.00 35.22 173 GLU A CA 1
ATOM 1332 C C . GLU A 1 173 ? 38.431 -62.043 58.459 1.00 35.22 173 GLU A C 1
ATOM 1334 O O . GLU A 1 173 ? 39.395 -61.950 59.228 1.00 35.22 173 GLU A O 1
ATOM 1339 N N . PRO A 1 174 ? 37.721 -63.199 58.369 1.00 36.84 174 PRO A N 1
ATOM 1340 C CA . PRO A 1 174 ? 38.174 -64.234 57.415 1.00 36.84 174 PRO A CA 1
ATOM 1341 C C . PRO A 1 174 ? 37.094 -65.121 56.729 1.00 36.84 174 PRO A C 1
ATOM 1343 O O . PRO A 1 174 ? 36.173 -65.617 57.367 1.00 36.84 174 PRO A O 1
ATOM 1346 N N . SER A 1 175 ? 37.394 -65.498 55.475 1.00 32.09 175 SER A N 1
ATOM 1347 C CA . SER A 1 175 ? 37.066 -66.775 54.783 1.00 32.09 175 SER A CA 1
ATOM 1348 C C . SER A 1 175 ? 35.635 -67.102 54.294 1.00 32.09 175 SER A C 1
ATOM 1350 O O . SER A 1 175 ? 34.669 -67.196 55.045 1.00 32.09 175 SER A O 1
ATOM 1352 N N . SER A 1 176 ? 35.568 -67.412 52.993 1.00 34.38 176 SER A N 1
ATOM 1353 C CA . SER A 1 176 ? 34.402 -67.776 52.169 1.00 34.38 176 SER A CA 1
ATOM 1354 C C . SER A 1 176 ? 33.735 -69.128 52.479 1.00 34.38 176 SER A C 1
ATOM 1356 O O . SER A 1 176 ? 34.360 -70.045 53.012 1.00 34.38 176 SER A O 1
ATOM 1358 N N . PRO A 1 177 ? 32.513 -69.321 51.948 1.00 34.59 177 PRO A N 1
ATOM 1359 C CA . PRO A 1 177 ? 32.253 -70.439 51.023 1.00 34.59 177 PRO A CA 1
ATOM 1360 C C . PRO A 1 177 ? 32.078 -69.965 49.566 1.00 34.59 177 PRO A C 1
ATOM 1362 O O . PRO A 1 177 ? 31.712 -68.819 49.320 1.00 34.59 177 PRO A O 1
ATOM 1365 N N . ALA A 1 178 ? 32.340 -70.837 48.587 1.00 37.62 178 ALA A N 1
ATOM 1366 C CA . ALA A 1 178 ? 32.336 -70.481 47.161 1.00 37.62 178 ALA A CA 1
ATOM 1367 C C . ALA A 1 178 ? 30.929 -70.524 46.506 1.00 37.62 178 ALA A C 1
ATOM 1369 O O . ALA A 1 178 ? 30.221 -71.519 46.680 1.00 37.62 178 ALA A O 1
ATOM 1370 N N . PRO A 1 179 ? 30.537 -69.508 45.706 1.00 34.78 179 PRO A N 1
ATOM 1371 C CA . PRO A 1 179 ? 29.373 -69.567 44.812 1.00 34.78 179 PRO A CA 1
ATOM 1372 C C . PRO A 1 179 ? 29.621 -70.385 43.529 1.00 34.78 179 PRO A C 1
ATOM 1374 O O . PRO A 1 179 ? 30.754 -70.734 43.199 1.00 34.78 179 PRO A O 1
ATOM 1377 N N . ALA A 1 180 ? 28.541 -70.676 42.796 1.00 40.22 180 ALA A N 1
ATOM 1378 C CA . ALA A 1 180 ? 28.558 -71.443 41.547 1.00 40.22 180 ALA A CA 1
ATOM 1379 C C . ALA A 1 180 ? 28.912 -70.601 40.298 1.00 40.22 180 ALA A C 1
ATOM 1381 O O . ALA A 1 180 ? 29.016 -69.378 40.359 1.00 40.22 180 ALA A O 1
ATOM 1382 N N . SER A 1 181 ? 29.095 -71.284 39.163 1.00 40.91 181 SER A N 1
ATOM 1383 C CA . SER A 1 181 ? 29.574 -70.733 37.887 1.00 40.91 181 SER A CA 1
ATOM 1384 C C . SER A 1 181 ? 28.712 -69.607 37.300 1.00 40.91 181 SER A C 1
ATOM 1386 O O . SER A 1 181 ? 27.484 -69.678 37.288 1.00 40.91 181 SER A O 1
ATOM 1388 N N . GLU A 1 182 ? 29.387 -68.605 36.740 1.00 41.62 182 GLU A N 1
ATOM 1389 C CA . GLU A 1 182 ? 28.799 -67.402 36.144 1.00 41.62 182 GLU A CA 1
ATOM 1390 C C . GLU A 1 182 ? 28.390 -67.629 34.666 1.00 41.62 182 GLU A C 1
ATOM 1392 O O . GLU A 1 182 ? 29.135 -68.274 33.920 1.00 41.62 182 GLU A O 1
ATOM 1397 N N . PRO A 1 183 ? 27.218 -67.139 34.209 1.00 46.47 183 PRO A N 1
ATOM 1398 C CA . PRO A 1 183 ? 26.801 -67.231 32.808 1.00 46.47 183 PRO A CA 1
ATOM 1399 C C . PRO A 1 183 ? 27.510 -66.191 31.924 1.00 46.47 183 PRO A C 1
ATOM 1401 O O . PRO A 1 183 ? 27.864 -65.104 32.375 1.00 46.47 183 PRO A O 1
ATOM 1404 N N . SER A 1 184 ? 27.689 -66.502 30.636 1.00 42.84 184 SER A N 1
ATOM 1405 C CA . SER A 1 184 ? 28.381 -65.616 29.687 1.00 42.84 184 SER A CA 1
ATOM 1406 C C . SER A 1 184 ? 27.668 -64.265 29.480 1.00 42.84 184 SER A C 1
ATOM 1408 O O . SER A 1 184 ? 26.435 -64.225 29.460 1.00 42.84 184 SER A O 1
ATOM 1410 N N . PRO A 1 185 ? 28.418 -63.162 29.276 1.00 46.56 185 PRO A N 1
ATOM 1411 C CA . PRO A 1 185 ? 27.844 -61.829 29.118 1.00 46.56 185 PRO A CA 1
ATOM 1412 C C . PRO A 1 185 ? 27.070 -61.663 27.793 1.00 46.56 185 PRO A C 1
ATOM 1414 O O . PRO A 1 185 ? 27.399 -62.318 26.799 1.00 46.56 185 PRO A O 1
ATOM 1417 N N . PRO A 1 186 ? 26.069 -60.762 27.748 1.00 53.44 186 PRO A N 1
ATOM 1418 C CA . PRO A 1 186 ? 25.354 -60.419 26.519 1.00 53.44 186 PRO A CA 1
ATOM 1419 C C . PRO A 1 186 ? 26.258 -59.671 25.518 1.00 53.44 186 PRO A C 1
ATOM 1421 O O . PRO A 1 186 ? 27.263 -59.075 25.918 1.00 53.44 186 PRO A O 1
ATOM 1424 N N . PRO A 1 187 ? 25.909 -59.660 24.216 1.00 49.69 187 PRO A N 1
ATOM 1425 C CA . PRO A 1 187 ? 26.667 -58.929 23.204 1.00 49.69 187 PRO A CA 1
ATOM 1426 C C . PRO A 1 187 ? 26.669 -57.417 23.468 1.00 49.69 187 PRO A C 1
ATOM 1428 O O . PRO A 1 187 ? 25.678 -56.841 23.920 1.00 49.69 187 PRO A O 1
ATOM 1431 N N . VAL A 1 188 ? 27.794 -56.773 23.148 1.00 49.53 188 VAL A N 1
ATOM 1432 C CA . VAL A 1 188 ? 27.968 -55.318 23.263 1.00 49.53 188 VAL A CA 1
ATOM 1433 C C . VAL A 1 188 ? 27.013 -54.607 22.291 1.00 49.53 188 VAL A C 1
ATOM 1435 O O . VAL A 1 188 ? 27.004 -54.968 21.113 1.00 49.53 188 VAL A O 1
ATOM 1438 N N . PRO A 1 189 ? 26.232 -53.601 22.734 1.00 44.72 189 PRO A N 1
ATOM 1439 C CA . PRO A 1 189 ? 25.396 -52.810 21.838 1.00 44.72 189 PRO A CA 1
ATOM 1440 C C . PRO A 1 189 ? 26.223 -52.101 20.763 1.00 44.72 189 PRO A C 1
ATOM 1442 O O . PRO A 1 189 ? 27.239 -51.468 21.058 1.00 44.72 189 PRO A O 1
ATOM 1445 N N . GLU A 1 190 ? 25.762 -52.182 19.519 1.00 53.12 190 GLU A N 1
ATOM 1446 C CA . GLU A 1 190 ? 26.354 -51.456 18.399 1.00 53.12 190 GLU A CA 1
ATOM 1447 C C . GLU A 1 190 ? 26.179 -49.935 18.611 1.00 53.12 190 GLU A C 1
ATOM 1449 O O . GLU A 1 190 ? 25.120 -49.512 19.096 1.00 53.12 190 GLU A O 1
ATOM 1454 N N . PRO A 1 191 ? 27.183 -49.085 18.310 1.00 46.59 191 PRO A N 1
ATOM 1455 C CA . PRO A 1 191 ? 27.060 -47.646 18.519 1.00 46.59 191 PRO A CA 1
ATOM 1456 C C . PRO A 1 191 ? 25.887 -47.069 17.725 1.00 46.59 191 PRO A C 1
ATOM 1458 O O . PRO A 1 191 ? 25.819 -47.227 16.506 1.00 46.59 191 PRO A O 1
ATOM 1461 N N . ALA A 1 192 ? 24.977 -46.371 18.409 1.00 45.97 192 ALA A N 1
ATOM 1462 C CA . ALA A 1 192 ? 23.858 -45.706 17.752 1.00 45.97 192 ALA A CA 1
ATOM 1463 C C . ALA A 1 192 ? 24.378 -44.758 16.651 1.00 45.97 192 ALA A C 1
ATOM 1465 O O . ALA A 1 192 ? 25.351 -44.033 16.893 1.00 45.97 192 ALA A O 1
ATOM 1466 N N . PRO A 1 193 ? 23.757 -44.738 15.454 1.00 46.34 193 PRO A N 1
ATOM 1467 C CA . PRO A 1 193 ? 24.213 -43.887 14.366 1.00 46.34 193 PRO A CA 1
ATOM 1468 C C . PRO A 1 193 ? 24.176 -42.428 14.817 1.00 46.34 193 PRO A C 1
ATOM 1470 O O . PRO A 1 193 ? 23.129 -41.924 15.230 1.00 46.34 193 PRO A O 1
ATOM 1473 N N . VAL A 1 194 ? 25.329 -41.757 14.743 1.00 44.00 194 VAL A N 1
ATOM 1474 C CA . VAL A 1 194 ? 25.440 -40.333 15.076 1.00 44.00 194 VAL A CA 1
ATOM 1475 C C . VAL A 1 194 ? 24.414 -39.582 14.226 1.00 44.00 194 VAL A C 1
ATOM 1477 O O . VAL A 1 194 ? 24.453 -39.726 12.999 1.00 44.00 194 VAL A O 1
ATOM 1480 N N . PRO A 1 195 ? 23.486 -38.811 14.827 1.00 42.69 195 PRO A N 1
ATOM 1481 C CA . PRO A 1 195 ? 22.491 -38.088 14.054 1.00 42.69 195 PRO A CA 1
ATOM 1482 C C . PRO A 1 195 ? 23.225 -37.144 13.109 1.00 42.69 195 PRO A C 1
ATOM 1484 O O . PRO A 1 195 ? 23.969 -36.267 13.553 1.00 42.69 195 PRO A O 1
ATOM 1487 N N . SER A 1 196 ? 23.046 -37.359 11.803 1.00 38.44 196 SER A N 1
ATOM 1488 C CA . SER A 1 196 ? 23.641 -36.500 10.786 1.00 38.44 196 SER A CA 1
ATOM 1489 C C . SER A 1 196 ? 23.187 -35.073 11.063 1.00 38.44 196 SER A C 1
ATOM 1491 O O . SER A 1 196 ? 21.985 -34.794 11.081 1.00 38.44 196 SER A O 1
ATOM 1493 N N . SER A 1 197 ? 24.140 -34.185 11.349 1.00 38.28 197 SER A N 1
ATOM 1494 C CA . SER A 1 197 ? 23.846 -32.778 11.580 1.00 38.28 197 SER A CA 1
ATOM 1495 C C . SER A 1 197 ? 23.146 -32.241 10.341 1.00 38.28 197 SER A C 1
ATOM 1497 O O . SER A 1 197 ? 23.758 -32.209 9.268 1.00 38.28 197 SER A O 1
ATOM 1499 N N . ALA A 1 198 ? 21.879 -31.843 10.490 1.00 39.16 198 ALA A N 1
ATOM 1500 C CA . ALA A 1 198 ? 21.125 -31.213 9.417 1.00 39.16 198 ALA A CA 1
ATOM 1501 C C . ALA A 1 198 ? 21.992 -30.103 8.796 1.00 39.16 198 ALA A C 1
ATOM 1503 O O . ALA A 1 198 ? 22.613 -29.356 9.565 1.00 39.16 198 ALA A O 1
ATOM 1504 N N . PRO A 1 199 ? 22.091 -30.010 7.454 1.00 37.53 199 PRO A N 1
ATOM 1505 C CA . PRO A 1 199 ? 22.937 -29.018 6.810 1.00 37.53 199 PRO A CA 1
ATOM 1506 C C . PRO A 1 199 ? 22.671 -27.641 7.409 1.00 37.53 199 PRO A C 1
ATOM 1508 O O . PRO A 1 199 ? 21.520 -27.204 7.460 1.00 37.53 199 PRO A O 1
ATOM 1511 N N . ALA A 1 200 ? 23.726 -26.990 7.908 1.00 34.56 200 ALA A N 1
ATOM 1512 C CA . ALA A 1 200 ? 23.602 -25.647 8.455 1.00 34.56 200 ALA A CA 1
ATOM 1513 C C . ALA A 1 200 ? 22.912 -24.765 7.398 1.00 34.56 200 ALA A C 1
ATOM 1515 O O . ALA A 1 200 ? 23.323 -24.836 6.233 1.00 34.56 200 ALA A O 1
ATOM 1516 N N . PRO A 1 201 ? 21.872 -23.982 7.757 1.00 42.97 201 PRO A N 1
ATOM 1517 C CA . PRO A 1 201 ? 21.170 -23.144 6.796 1.00 42.97 201 PRO A CA 1
ATOM 1518 C C . PRO A 1 201 ? 22.179 -22.335 5.991 1.00 42.97 201 PRO A C 1
ATOM 1520 O O . PRO A 1 201 ? 23.048 -21.684 6.581 1.00 42.97 201 PRO A O 1
ATOM 1523 N N . ALA A 1 202 ? 22.099 -22.426 4.660 1.00 42.47 202 ALA A N 1
ATOM 1524 C CA . ALA A 1 202 ? 23.023 -21.721 3.783 1.00 42.47 202 ALA A CA 1
ATOM 1525 C C . ALA A 1 202 ? 23.046 -20.241 4.201 1.00 42.47 202 ALA A C 1
ATOM 1527 O O . ALA A 1 202 ? 21.968 -19.657 4.363 1.00 42.47 202 ALA A O 1
ATOM 1528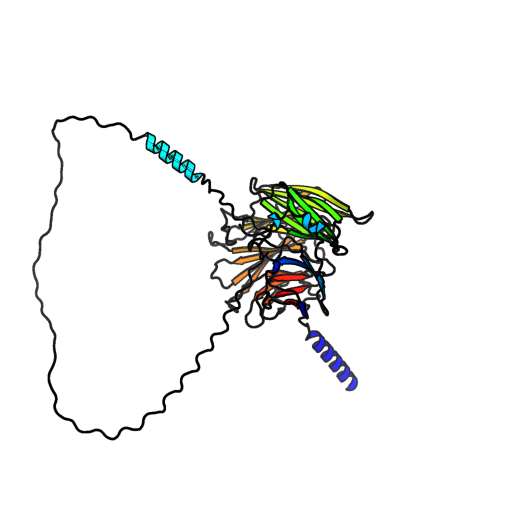 N N . PRO A 1 203 ? 24.229 -19.644 4.450 1.00 40.94 203 PRO A N 1
ATOM 1529 C CA . PRO A 1 203 ? 24.305 -18.292 4.977 1.00 40.94 203 PRO A CA 1
ATOM 1530 C C . PRO A 1 203 ? 23.599 -17.363 3.997 1.00 40.94 203 PRO A C 1
ATOM 1532 O O . PRO A 1 203 ? 24.021 -17.240 2.846 1.00 40.94 203 PRO A O 1
ATOM 1535 N N . ALA A 1 204 ? 22.492 -16.767 4.447 1.00 52.81 204 ALA A N 1
ATOM 1536 C CA . ALA A 1 204 ? 21.652 -15.943 3.594 1.00 52.81 204 ALA A CA 1
ATOM 1537 C C . ALA A 1 204 ? 22.512 -14.857 2.941 1.00 52.81 204 ALA A C 1
ATOM 1539 O O . ALA A 1 204 ? 23.251 -14.151 3.635 1.00 52.81 204 ALA A O 1
ATOM 1540 N N . GLY A 1 205 ? 22.424 -14.746 1.612 1.00 53.16 205 GLY A N 1
ATOM 1541 C CA . GLY A 1 205 ? 23.132 -13.708 0.869 1.00 53.16 205 GLY A CA 1
ATOM 1542 C C . GLY A 1 205 ? 22.825 -12.327 1.459 1.00 53.16 205 GLY A C 1
ATOM 1543 O O . GLY A 1 205 ? 21.725 -12.125 1.989 1.00 53.16 205 GLY A O 1
ATOM 1544 N N . PRO A 1 206 ? 23.779 -11.379 1.418 1.00 60.16 206 PRO A N 1
ATOM 1545 C CA . PRO A 1 206 ? 23.571 -10.068 2.012 1.00 60.16 206 PRO A CA 1
ATOM 1546 C C . PRO A 1 206 ? 22.356 -9.417 1.346 1.00 60.16 206 PRO A C 1
ATOM 1548 O O . PRO A 1 206 ? 22.287 -9.309 0.123 1.00 60.16 206 PRO A O 1
ATOM 1551 N N . LYS A 1 207 ? 21.359 -9.076 2.164 1.00 70.00 207 LYS A N 1
ATOM 1552 C CA . LYS A 1 207 ? 20.059 -8.594 1.692 1.00 70.00 207 LYS A CA 1
ATOM 1553 C C . LYS A 1 207 ? 20.191 -7.174 1.147 1.00 70.00 207 LYS A C 1
ATOM 1555 O O . LYS A 1 207 ? 21.019 -6.410 1.639 1.00 70.00 207 LYS A O 1
ATOM 1560 N N . ALA A 1 208 ? 19.346 -6.826 0.179 1.00 74.06 208 ALA A N 1
ATOM 1561 C CA . ALA A 1 208 ? 19.214 -5.451 -0.292 1.00 74.06 208 ALA A CA 1
ATOM 1562 C C . ALA A 1 208 ? 18.928 -4.481 0.866 1.00 74.06 208 ALA A C 1
ATOM 1564 O O . ALA A 1 208 ? 18.308 -4.846 1.871 1.00 74.06 208 ALA A O 1
ATOM 1565 N N . ALA A 1 209 ? 19.385 -3.245 0.708 1.00 76.25 209 ALA A N 1
ATOM 1566 C CA . ALA A 1 209 ? 19.161 -2.181 1.666 1.00 76.25 209 ALA A CA 1
ATOM 1567 C C . ALA A 1 209 ? 17.717 -1.657 1.602 1.00 76.25 209 ALA A C 1
ATOM 1569 O O . ALA A 1 209 ? 17.032 -1.782 0.583 1.00 76.25 209 ALA A O 1
ATOM 1570 N N . SER A 1 210 ? 17.279 -1.033 2.695 1.00 76.38 210 SER A N 1
ATOM 1571 C CA . SER A 1 210 ? 16.097 -0.169 2.688 1.00 76.38 210 SER A CA 1
ATOM 1572 C C . SER A 1 210 ? 16.476 1.171 2.034 1.00 76.38 210 SER A C 1
ATOM 1574 O O . SER A 1 210 ? 17.625 1.615 2.149 1.00 76.38 210 SER A O 1
ATOM 1576 N N . ASP A 1 211 ? 15.560 1.777 1.278 1.00 84.69 211 ASP A N 1
ATOM 1577 C CA . ASP A 1 211 ? 15.867 2.932 0.432 1.00 84.69 211 ASP A CA 1
ATOM 1578 C C . ASP A 1 211 ? 14.709 3.939 0.352 1.00 84.69 211 ASP A C 1
ATOM 1580 O O . ASP A 1 211 ? 13.565 3.654 0.699 1.00 84.69 211 ASP A O 1
ATOM 1584 N N . LYS A 1 212 ? 15.012 5.178 -0.050 1.00 86.31 212 LYS A N 1
ATOM 1585 C CA . LYS A 1 212 ? 14.064 6.300 0.061 1.00 86.31 212 LYS A CA 1
ATOM 1586 C C . LYS A 1 212 ? 13.044 6.367 -1.085 1.00 86.31 212 LYS A C 1
ATOM 1588 O O . LYS A 1 212 ? 12.365 7.389 -1.217 1.00 86.31 212 LYS A O 1
ATOM 1593 N N . ILE A 1 213 ? 12.985 5.356 -1.953 1.00 88.56 213 ILE A N 1
ATOM 1594 C CA . ILE A 1 213 ? 12.264 5.414 -3.227 1.00 88.56 213 ILE A CA 1
ATOM 1595 C C . ILE A 1 213 ? 10.962 4.632 -3.112 1.00 88.56 213 ILE A C 1
ATOM 1597 O O . ILE A 1 213 ? 10.943 3.427 -2.870 1.00 88.56 213 ILE A O 1
ATOM 1601 N N . LYS A 1 214 ? 9.852 5.329 -3.324 1.00 88.62 214 LYS A N 1
ATOM 1602 C CA . LYS A 1 214 ? 8.507 4.781 -3.180 1.00 88.62 214 LYS A CA 1
ATOM 1603 C C . LYS A 1 214 ? 7.824 4.716 -4.532 1.00 88.62 214 LYS A C 1
ATOM 1605 O O . LYS A 1 214 ? 8.150 5.475 -5.445 1.00 88.62 214 LYS A O 1
ATOM 1610 N N . VAL A 1 215 ? 6.890 3.786 -4.661 1.00 89.06 215 VAL A N 1
ATOM 1611 C CA . VAL A 1 215 ? 6.178 3.515 -5.907 1.00 89.06 215 VAL A CA 1
ATOM 1612 C C . VAL A 1 215 ? 4.682 3.485 -5.627 1.00 89.06 215 VAL A C 1
ATOM 1614 O O . VAL A 1 215 ? 4.260 3.022 -4.571 1.00 89.06 215 VAL A O 1
ATOM 1617 N N . LEU A 1 216 ? 3.891 3.982 -6.574 1.00 89.94 216 LEU A N 1
ATOM 1618 C CA . LEU A 1 216 ? 2.448 3.782 -6.625 1.00 89.94 216 LEU A CA 1
ATOM 1619 C C . LEU A 1 216 ? 2.001 3.527 -8.067 1.00 89.94 216 LEU A C 1
ATOM 1621 O O . LEU A 1 216 ? 2.370 4.259 -8.982 1.00 89.94 216 LEU A O 1
ATOM 1625 N N . THR A 1 217 ? 1.143 2.534 -8.258 1.00 88.56 217 THR A N 1
ATOM 1626 C CA . THR A 1 217 ? 0.388 2.294 -9.494 1.00 88.56 217 THR A CA 1
ATOM 1627 C C . THR A 1 217 ? -0.961 2.997 -9.477 1.00 88.56 217 THR A C 1
ATOM 1629 O O . THR A 1 217 ? -1.612 3.101 -8.440 1.00 88.56 217 THR A O 1
ATOM 1632 N N . PHE A 1 218 ? -1.403 3.482 -10.636 1.00 87.81 218 PHE A N 1
ATOM 1633 C CA . PHE A 1 218 ? -2.715 4.105 -10.788 1.00 87.81 218 PHE A CA 1
ATOM 1634 C C . PHE A 1 218 ? -3.236 4.037 -12.231 1.00 87.81 218 PHE A C 1
ATOM 1636 O O . PHE A 1 218 ? -2.493 3.781 -13.180 1.00 87.81 218 PHE A O 1
ATOM 1643 N N . TYR A 1 219 ? -4.548 4.250 -12.386 1.00 84.44 219 TYR A N 1
ATOM 1644 C CA . TYR A 1 219 ? -5.243 4.359 -13.681 1.00 84.44 219 TYR A CA 1
ATOM 1645 C C . TYR A 1 219 ? -5.020 3.175 -14.656 1.00 84.44 219 TYR A C 1
ATOM 1647 O O . TYR A 1 219 ? -5.127 3.334 -15.867 1.00 84.44 219 TYR A O 1
ATOM 1655 N N . ASN A 1 220 ? -4.701 1.976 -14.150 1.00 83.75 220 ASN A N 1
ATOM 1656 C CA . ASN A 1 220 ? -4.450 0.765 -14.955 1.00 83.75 220 ASN A CA 1
ATOM 1657 C C . ASN A 1 220 ? -3.334 0.894 -16.011 1.00 83.75 220 ASN A C 1
ATOM 1659 O O . ASN A 1 220 ? -3.298 0.140 -16.983 1.00 83.75 220 ASN A O 1
ATOM 1663 N N . GLU A 1 221 ? -2.421 1.849 -15.831 1.00 88.38 221 GLU A N 1
ATOM 1664 C CA . GLU A 1 221 ? -1.305 2.061 -16.754 1.00 88.38 221 GLU A CA 1
ATOM 1665 C C . GLU A 1 221 ? -0.090 2.721 -16.095 1.00 88.38 221 GLU A C 1
ATOM 1667 O O . GLU A 1 221 ? 1.045 2.395 -16.445 1.00 88.38 221 GLU A O 1
ATOM 1672 N N . PHE A 1 222 ? -0.297 3.667 -15.180 1.00 91.81 222 PHE A N 1
ATOM 1673 C CA . PHE A 1 222 ? 0.771 4.559 -14.745 1.00 91.81 222 PHE A CA 1
ATOM 1674 C C . PHE A 1 222 ? 1.435 4.106 -13.448 1.00 91.81 222 PHE A C 1
ATOM 1676 O O . PHE A 1 222 ? 0.804 3.535 -12.558 1.00 91.81 222 PHE A O 1
ATOM 1683 N N . VAL A 1 223 ? 2.731 4.397 -13.359 1.00 92.19 223 VAL A N 1
ATOM 1684 C CA . VAL A 1 223 ? 3.595 4.154 -12.205 1.00 92.19 223 VAL A CA 1
ATOM 1685 C C . VAL A 1 223 ? 4.209 5.488 -11.796 1.00 92.19 223 VAL A C 1
ATOM 1687 O O . VAL A 1 223 ? 5.006 6.060 -12.538 1.00 92.19 223 VAL A O 1
ATOM 1690 N N . LEU A 1 224 ? 3.834 5.985 -10.621 1.00 93.81 224 LEU A N 1
ATOM 1691 C CA . LEU A 1 224 ? 4.495 7.092 -9.941 1.00 93.81 224 LEU A CA 1
ATOM 1692 C C . LEU A 1 224 ? 5.676 6.531 -9.148 1.00 93.81 224 LEU A C 1
ATOM 1694 O O . LEU A 1 224 ? 5.476 5.749 -8.222 1.00 93.81 224 LEU A O 1
ATOM 1698 N N . ILE A 1 225 ? 6.890 6.964 -9.470 1.00 93.81 225 ILE A N 1
ATOM 1699 C CA . ILE A 1 225 ? 8.090 6.748 -8.659 1.00 93.81 225 ILE A CA 1
ATOM 1700 C C . ILE A 1 225 ? 8.371 8.062 -7.935 1.00 93.81 225 ILE A C 1
ATOM 1702 O O . ILE A 1 225 ? 8.573 9.084 -8.590 1.00 93.81 225 ILE A O 1
ATOM 1706 N N . TYR A 1 226 ? 8.371 8.067 -6.601 1.00 93.06 226 TYR A N 1
ATOM 1707 C CA . TYR A 1 226 ? 8.539 9.290 -5.816 1.00 93.06 226 TYR A CA 1
ATOM 1708 C C . TYR A 1 226 ? 9.591 9.167 -4.710 1.00 93.06 226 TYR A C 1
ATOM 1710 O O . TYR A 1 226 ? 9.733 8.132 -4.058 1.00 93.06 226 TYR A O 1
ATOM 1718 N N . TYR A 1 227 ? 10.381 10.229 -4.543 1.00 92.06 227 TYR A N 1
ATOM 1719 C CA . TYR A 1 227 ? 11.614 10.220 -3.750 1.00 92.06 227 TYR A CA 1
ATOM 1720 C C . TYR A 1 227 ? 12.009 11.632 -3.274 1.00 92.06 227 TYR A C 1
ATOM 1722 O O . TYR A 1 227 ? 11.647 12.622 -3.916 1.00 92.06 227 TYR A O 1
ATOM 1730 N N . PRO A 1 228 ? 12.775 11.769 -2.174 1.00 90.56 228 PRO A N 1
ATOM 1731 C CA . PRO A 1 228 ? 13.269 13.066 -1.709 1.00 90.56 228 PRO A CA 1
ATOM 1732 C C . PRO A 1 228 ? 14.167 13.773 -2.734 1.00 90.56 228 PRO A C 1
ATOM 1734 O O . PRO A 1 228 ? 15.115 13.186 -3.258 1.00 90.56 228 PRO A O 1
ATOM 1737 N N . CYS A 1 229 ? 13.923 15.062 -2.978 1.00 89.31 229 CYS A N 1
ATOM 1738 C CA . CYS A 1 229 ? 14.753 15.898 -3.844 1.00 89.31 229 CYS A CA 1
ATOM 1739 C C . CYS A 1 229 ? 14.787 17.353 -3.339 1.00 89.31 229 CYS A C 1
ATOM 1741 O O . CYS A 1 229 ? 13.755 17.997 -3.187 1.00 89.31 229 CYS A O 1
ATOM 1743 N N . ALA A 1 230 ? 15.978 17.892 -3.051 1.00 82.44 230 ALA A N 1
ATOM 1744 C CA . ALA A 1 230 ? 16.194 19.314 -2.723 1.00 82.44 230 ALA A CA 1
ATOM 1745 C C . ALA A 1 230 ? 15.232 19.946 -1.671 1.00 82.44 230 ALA A C 1
ATOM 1747 O O . ALA A 1 230 ? 14.904 21.128 -1.757 1.00 82.44 230 ALA A O 1
ATOM 1748 N N . GLY A 1 231 ? 14.771 19.173 -0.676 1.00 76.75 231 GLY A N 1
ATOM 1749 C CA . GLY A 1 231 ? 13.812 19.613 0.358 1.00 76.75 231 GLY A CA 1
ATOM 1750 C C . GLY A 1 231 ? 12.326 19.386 0.021 1.00 76.75 231 GLY A C 1
ATOM 1751 O O . GLY A 1 231 ? 11.464 19.538 0.887 1.00 76.75 231 GLY A O 1
ATOM 1752 N N . LYS A 1 232 ? 12.019 18.965 -1.209 1.00 85.56 232 LYS A N 1
ATOM 1753 C CA . LYS A 1 232 ? 10.713 18.458 -1.653 1.00 85.56 232 LYS A CA 1
ATOM 1754 C C . LYS A 1 232 ? 10.728 16.932 -1.793 1.00 85.56 232 LYS A C 1
ATOM 1756 O O . LYS A 1 232 ? 11.747 16.283 -1.549 1.00 85.56 232 LYS A O 1
ATOM 1761 N N . PHE A 1 233 ? 9.603 16.378 -2.235 1.00 91.75 233 PHE A N 1
ATOM 1762 C CA . PHE A 1 233 ? 9.572 15.099 -2.937 1.00 91.75 233 PHE A CA 1
ATOM 1763 C C . PHE A 1 233 ? 9.359 15.355 -4.433 1.00 91.75 233 PHE A C 1
ATOM 1765 O O . PHE A 1 233 ? 8.516 16.164 -4.820 1.00 91.75 233 PHE A O 1
ATOM 1772 N N . CYS A 1 234 ? 10.133 14.663 -5.262 1.00 94.38 234 CYS A N 1
ATOM 1773 C CA . CYS A 1 234 ? 9.935 14.597 -6.704 1.00 94.38 234 CYS A CA 1
ATOM 1774 C C . CYS A 1 234 ? 9.067 13.377 -7.006 1.00 94.38 234 CYS A C 1
ATOM 1776 O O . CYS A 1 234 ? 9.240 12.339 -6.367 1.00 94.38 234 CYS A O 1
ATOM 1778 N N . GLY A 1 235 ? 8.173 13.492 -7.984 1.00 95.25 235 GLY A N 1
ATOM 1779 C CA . GLY A 1 235 ? 7.467 12.362 -8.578 1.00 95.25 235 GLY A CA 1
ATOM 1780 C C . GLY A 1 235 ? 7.760 12.272 -10.072 1.00 95.25 235 GLY A C 1
ATOM 1781 O O . GLY A 1 235 ? 7.561 13.242 -10.797 1.00 95.25 235 GLY A O 1
ATOM 1782 N N . ASP A 1 236 ? 8.202 11.114 -10.543 1.00 95.69 236 ASP A N 1
ATOM 1783 C CA . ASP A 1 236 ? 8.308 10.797 -11.965 1.00 95.69 236 ASP A CA 1
ATOM 1784 C C . ASP A 1 236 ? 7.255 9.747 -12.330 1.00 95.69 236 ASP A C 1
ATOM 1786 O O . ASP A 1 236 ? 7.173 8.689 -11.708 1.00 95.69 236 ASP A O 1
ATOM 1790 N N . ILE A 1 237 ? 6.437 10.051 -13.336 1.00 95.44 237 ILE A N 1
ATOM 1791 C CA . ILE A 1 237 ? 5.348 9.199 -13.815 1.00 95.44 237 ILE A CA 1
ATOM 1792 C C . ILE A 1 237 ? 5.779 8.519 -15.115 1.00 95.44 237 ILE A C 1
ATOM 1794 O O . ILE A 1 237 ? 6.105 9.190 -16.098 1.00 95.44 237 ILE A O 1
ATOM 1798 N N . TYR A 1 238 ? 5.713 7.190 -15.127 1.00 94.19 238 TYR A N 1
ATOM 1799 C CA . TYR A 1 238 ? 5.968 6.322 -16.279 1.00 94.19 238 TYR A CA 1
ATOM 1800 C C . TYR A 1 238 ? 4.701 5.524 -16.634 1.00 94.19 238 TYR A C 1
ATOM 1802 O O . TYR A 1 238 ? 3.810 5.370 -15.801 1.00 94.19 238 TYR A O 1
ATOM 1810 N N . SER A 1 239 ? 4.610 4.995 -17.857 1.00 91.94 239 SER A N 1
ATOM 1811 C CA . SER A 1 239 ? 3.555 4.051 -18.272 1.00 91.94 239 SER A CA 1
ATOM 1812 C C . SER A 1 239 ? 4.125 2.637 -18.335 1.00 91.94 239 SER A C 1
ATOM 1814 O O . SER A 1 239 ? 5.177 2.442 -18.939 1.00 91.94 239 SER A O 1
ATOM 1816 N N . ILE A 1 240 ? 3.429 1.625 -17.807 1.00 88.19 240 ILE A N 1
ATOM 1817 C CA . ILE A 1 240 ? 3.848 0.215 -17.946 1.00 88.19 240 ILE A CA 1
ATOM 1818 C C . ILE A 1 240 ? 3.937 -0.231 -19.413 1.00 88.19 240 ILE A C 1
ATOM 1820 O O . ILE A 1 240 ? 4.715 -1.125 -19.736 1.00 88.19 240 ILE A O 1
ATOM 1824 N N . LYS A 1 241 ? 3.191 0.423 -20.317 1.00 89.38 241 LYS A N 1
ATOM 1825 C CA . LYS A 1 241 ? 3.211 0.145 -21.763 1.00 89.38 241 LYS A CA 1
ATOM 1826 C C . LYS A 1 241 ? 4.500 0.641 -22.431 1.00 89.38 241 LYS A C 1
ATOM 1828 O O . LYS A 1 241 ? 4.846 0.164 -23.508 1.00 89.38 241 LYS A O 1
ATOM 1833 N N . ASN A 1 242 ? 5.212 1.586 -21.808 1.00 90.88 242 ASN A N 1
ATOM 1834 C CA . ASN A 1 242 ? 6.520 2.071 -22.250 1.00 90.88 242 ASN A CA 1
ATOM 1835 C C . ASN A 1 242 ? 7.327 2.652 -21.072 1.00 90.88 242 ASN A C 1
ATOM 1837 O O . ASN A 1 242 ? 7.582 3.855 -21.003 1.00 90.88 242 ASN A O 1
ATOM 1841 N N . ILE A 1 243 ? 7.748 1.783 -20.147 1.00 90.56 243 ILE A N 1
ATOM 1842 C CA . ILE A 1 243 ? 8.395 2.173 -18.877 1.00 90.56 243 ILE A CA 1
ATOM 1843 C C . ILE A 1 243 ? 9.744 2.899 -19.062 1.00 90.56 243 ILE A C 1
ATOM 1845 O O . ILE A 1 243 ? 10.271 3.498 -18.131 1.00 90.56 243 ILE A O 1
ATOM 1849 N N . LYS A 1 244 ? 10.310 2.862 -20.275 1.00 91.50 244 LYS A N 1
ATOM 1850 C CA . LYS A 1 244 ? 11.581 3.513 -20.618 1.00 91.50 244 LYS A CA 1
ATOM 1851 C C . LYS A 1 244 ? 11.450 5.022 -20.805 1.00 91.50 244 LYS A C 1
ATOM 1853 O O . LYS A 1 244 ? 12.430 5.729 -20.615 1.00 91.50 244 LYS A O 1
ATOM 1858 N N . ASN A 1 245 ? 10.261 5.513 -21.157 1.00 91.50 245 ASN A N 1
ATOM 1859 C CA . ASN A 1 245 ? 10.031 6.929 -21.416 1.00 91.50 245 ASN A CA 1
ATOM 1860 C C . ASN A 1 245 ? 9.261 7.561 -20.250 1.00 91.50 245 ASN A C 1
ATOM 1862 O O . ASN A 1 245 ? 8.150 7.137 -19.927 1.00 91.50 245 ASN A O 1
ATOM 1866 N N . LEU A 1 246 ? 9.822 8.620 -19.665 1.00 94.25 246 LEU A N 1
ATOM 1867 C CA . LEU A 1 246 ? 9.115 9.470 -18.708 1.00 94.25 246 LEU A CA 1
ATOM 1868 C C . LEU A 1 246 ? 7.879 10.098 -19.373 1.00 94.25 246 LEU A C 1
ATOM 1870 O O . LEU A 1 246 ? 7.995 10.719 -20.430 1.00 94.25 246 LEU A O 1
ATOM 1874 N N . VAL A 1 247 ? 6.712 9.984 -18.736 1.00 94.88 247 VAL A N 1
ATOM 1875 C CA . VAL A 1 247 ? 5.460 10.600 -19.207 1.00 94.88 247 VAL A CA 1
ATOM 1876 C C . VAL A 1 247 ? 5.306 12.012 -18.634 1.00 94.88 247 VAL A C 1
ATOM 1878 O O . VAL A 1 247 ? 5.017 12.948 -19.377 1.00 94.88 247 VAL A O 1
ATOM 1881 N N . LYS A 1 248 ? 5.522 12.197 -17.322 1.00 94.69 248 LYS A N 1
ATOM 1882 C CA . LYS A 1 248 ? 5.509 13.519 -16.664 1.00 94.69 248 LYS A CA 1
ATOM 1883 C C . LYS A 1 248 ? 6.359 13.512 -15.390 1.00 94.69 248 LYS A C 1
ATOM 1885 O O . LYS A 1 248 ? 6.376 12.525 -14.667 1.00 94.69 248 LYS A O 1
ATOM 1890 N N . ASN A 1 249 ? 7.013 14.632 -15.093 1.00 94.81 249 ASN A N 1
ATOM 1891 C CA . ASN A 1 249 ? 7.598 14.921 -13.780 1.00 94.81 249 ASN A CA 1
ATOM 1892 C C . ASN A 1 249 ? 6.682 15.883 -13.003 1.00 94.81 249 ASN A C 1
ATOM 1894 O O . ASN A 1 249 ? 6.089 16.786 -13.601 1.00 94.81 249 ASN A O 1
ATOM 1898 N N . ILE A 1 250 ? 6.561 15.686 -11.691 1.00 95.00 250 ILE A N 1
ATOM 1899 C CA . ILE A 1 250 ? 5.720 16.473 -10.787 1.00 95.00 250 ILE A CA 1
ATOM 1900 C C . ILE A 1 250 ? 6.454 16.844 -9.488 1.00 95.00 250 ILE A C 1
ATOM 1902 O O . ILE A 1 250 ? 7.257 16.077 -8.956 1.00 95.00 250 ILE A O 1
ATOM 1906 N N . ASP A 1 251 ? 6.118 18.021 -8.961 1.00 93.62 251 ASP A N 1
ATOM 1907 C CA . ASP A 1 251 ? 6.506 18.496 -7.630 1.00 93.62 251 ASP A CA 1
ATOM 1908 C C . ASP A 1 251 ? 5.439 18.081 -6.604 1.00 93.62 251 ASP A C 1
ATOM 1910 O O . ASP A 1 251 ? 4.291 18.534 -6.688 1.00 93.62 251 ASP A O 1
ATOM 1914 N N . LEU A 1 252 ? 5.826 17.276 -5.614 1.00 94.62 252 LEU A N 1
ATOM 1915 C CA . LEU A 1 252 ? 4.976 16.864 -4.494 1.00 94.62 252 LEU A CA 1
ATOM 1916 C C . LEU A 1 252 ? 5.273 17.703 -3.238 1.00 94.62 252 LEU A C 1
ATOM 1918 O O . LEU A 1 252 ? 6.371 18.253 -3.085 1.00 94.62 252 LEU A O 1
ATOM 1922 N N . ALA A 1 253 ? 4.307 17.798 -2.315 1.00 90.81 253 ALA A N 1
ATOM 1923 C CA . ALA A 1 253 ? 4.512 18.501 -1.044 1.00 90.81 253 ALA A CA 1
ATOM 1924 C C . ALA A 1 253 ? 5.750 17.979 -0.278 1.00 90.81 253 ALA A C 1
ATOM 1926 O O . ALA A 1 253 ? 6.050 16.782 -0.264 1.00 90.81 253 ALA A O 1
ATOM 1927 N N . GLY A 1 254 ? 6.490 18.920 0.319 1.00 87.50 254 GLY A N 1
ATOM 1928 C CA . GLY A 1 254 ? 7.854 18.736 0.821 1.00 87.50 254 GLY A CA 1
ATOM 1929 C C . GLY A 1 254 ? 8.037 18.986 2.318 1.00 87.50 254 GLY A C 1
ATOM 1930 O O . GLY A 1 254 ? 7.096 19.325 3.030 1.00 87.50 254 GLY A O 1
ATOM 1931 N N . ASN A 1 255 ? 9.287 18.871 2.780 1.00 84.88 255 ASN A N 1
ATOM 1932 C CA . ASN A 1 255 ? 9.674 18.899 4.200 1.00 84.88 255 ASN A CA 1
ATOM 1933 C C . ASN A 1 255 ? 8.928 17.869 5.073 1.00 84.88 255 ASN A C 1
ATOM 1935 O O . ASN A 1 255 ? 8.671 18.134 6.245 1.00 84.88 255 ASN A O 1
ATOM 1939 N N . CYS A 1 256 ? 8.566 16.723 4.493 1.00 84.56 256 CYS A N 1
ATOM 1940 C CA . CYS A 1 256 ? 7.884 15.629 5.178 1.00 84.56 256 CYS A CA 1
ATOM 1941 C C . CYS A 1 256 ? 8.880 14.771 5.968 1.00 84.56 256 CYS A C 1
ATOM 1943 O O . CYS A 1 256 ? 9.947 14.437 5.448 1.00 84.56 256 CYS A O 1
ATOM 1945 N N . ASP A 1 257 ? 8.498 14.352 7.172 1.00 80.38 257 ASP A N 1
ATOM 1946 C CA . ASP A 1 257 ? 9.181 13.296 7.922 1.00 80.38 257 ASP A CA 1
ATOM 1947 C C . ASP A 1 257 ? 8.788 11.899 7.399 1.00 80.38 257 ASP A C 1
ATOM 1949 O O . ASP A 1 257 ? 9.614 10.992 7.405 1.00 80.38 257 ASP A O 1
ATOM 1953 N N . GLU A 1 258 ? 7.555 11.739 6.895 1.00 81.38 258 GLU A N 1
ATOM 1954 C CA . GLU A 1 258 ? 7.038 10.497 6.296 1.00 81.38 258 GLU A CA 1
ATOM 1955 C C . GLU A 1 258 ? 6.077 10.806 5.124 1.00 81.38 258 GLU A C 1
ATOM 1957 O O . GLU A 1 258 ? 5.444 11.863 5.096 1.00 81.38 258 GLU A O 1
ATOM 1962 N N . THR A 1 259 ? 5.974 9.917 4.129 1.00 85.62 259 THR A N 1
ATOM 1963 C CA . THR A 1 259 ? 5.179 10.105 2.898 1.00 85.62 259 THR A CA 1
ATOM 1964 C C . THR A 1 259 ? 4.468 8.835 2.432 1.00 85.62 259 THR A C 1
ATOM 1966 O O . THR A 1 259 ? 5.001 7.729 2.517 1.00 85.62 259 THR A O 1
ATOM 1969 N N . ASN A 1 260 ? 3.259 8.978 1.893 1.00 86.12 260 ASN A N 1
ATOM 1970 C CA . ASN A 1 260 ? 2.489 7.866 1.328 1.00 86.12 260 ASN A CA 1
ATOM 1971 C C . ASN A 1 260 ? 1.667 8.339 0.125 1.00 86.12 260 ASN A C 1
ATOM 1973 O O . ASN A 1 260 ? 1.319 9.515 0.040 1.00 86.12 260 ASN A O 1
ATOM 1977 N N . ALA A 1 261 ? 1.365 7.431 -0.794 1.00 88.88 261 ALA A N 1
ATOM 1978 C CA . ALA A 1 261 ? 0.528 7.690 -1.949 1.00 88.88 261 ALA A CA 1
ATOM 1979 C C . ALA A 1 261 ? -0.494 6.551 -2.090 1.00 88.88 261 ALA A C 1
ATOM 1981 O O . ALA A 1 261 ? -0.155 5.381 -1.937 1.00 88.88 261 ALA A O 1
ATOM 1982 N N . ILE A 1 262 ? -1.753 6.897 -2.354 1.00 87.44 262 ILE A N 1
ATOM 1983 C CA . ILE A 1 262 ? -2.890 5.974 -2.369 1.00 87.44 262 ILE A CA 1
ATOM 1984 C C . ILE A 1 262 ? -3.558 6.040 -3.740 1.00 87.44 262 ILE A C 1
ATOM 1986 O O . ILE A 1 262 ? -3.940 7.124 -4.186 1.00 87.44 262 ILE A O 1
ATOM 1990 N N . GLN A 1 263 ? -3.718 4.890 -4.399 1.00 86.94 263 GLN A N 1
ATOM 1991 C CA . GLN A 1 263 ? -4.405 4.799 -5.687 1.00 86.94 263 GLN A CA 1
ATOM 1992 C C . GLN A 1 263 ? -5.870 5.222 -5.536 1.00 86.94 263 GLN A C 1
ATOM 1994 O O . GLN A 1 263 ? -6.588 4.708 -4.681 1.00 86.94 263 GLN A O 1
ATOM 1999 N N . GLY A 1 264 ? -6.319 6.126 -6.404 1.00 84.25 264 GLY A N 1
ATOM 2000 C CA . GLY A 1 264 ? -7.727 6.432 -6.623 1.00 84.25 264 GLY A CA 1
ATOM 2001 C C . GLY A 1 264 ? -8.201 5.916 -7.980 1.00 84.25 264 GLY A C 1
ATOM 2002 O O . GLY A 1 264 ? -7.406 5.602 -8.867 1.00 84.25 264 GLY A O 1
ATOM 2003 N N . GLN A 1 265 ? -9.519 5.874 -8.176 1.00 79.69 265 GLN A N 1
ATOM 2004 C CA . GLN A 1 265 ? -10.118 5.442 -9.447 1.00 79.69 265 GLN A CA 1
ATOM 2005 C C . GLN A 1 265 ? -9.728 6.351 -10.632 1.00 79.69 265 GLN A C 1
ATOM 2007 O O . GLN A 1 265 ? -9.635 5.884 -11.764 1.00 79.69 265 GLN A O 1
ATOM 2012 N N . SER A 1 266 ? -9.454 7.630 -10.357 1.00 82.81 266 SER A N 1
ATOM 2013 C CA . SER A 1 266 ? -9.165 8.668 -11.360 1.00 82.81 266 SER A CA 1
ATOM 2014 C C . SER A 1 266 ? -7.786 9.319 -11.180 1.00 82.81 266 SER A C 1
ATOM 2016 O O . SER A 1 266 ? -7.580 10.432 -11.655 1.00 82.81 266 SER A O 1
ATOM 2018 N N . GLY A 1 267 ? -6.855 8.686 -10.455 1.00 89.06 267 GLY A N 1
ATOM 2019 C CA . GLY A 1 267 ? -5.564 9.288 -10.102 1.00 89.06 267 GLY A CA 1
ATOM 2020 C C . GLY A 1 267 ? -5.013 8.772 -8.772 1.00 89.06 267 GLY A C 1
ATOM 2021 O O . GLY A 1 267 ? -5.048 7.567 -8.527 1.00 89.06 267 GLY A O 1
ATOM 2022 N N . PHE A 1 268 ? -4.504 9.661 -7.916 1.00 91.62 268 PHE A N 1
ATOM 2023 C CA . PHE A 1 268 ? -3.981 9.298 -6.595 1.00 91.62 268 PHE A CA 1
ATOM 2024 C C . PHE A 1 268 ? -4.066 10.431 -5.559 1.00 91.62 268 PHE A C 1
ATOM 2026 O O . PHE A 1 268 ? -4.081 11.617 -5.889 1.00 91.62 268 PHE A O 1
ATOM 2033 N N . LEU A 1 269 ? -4.063 10.049 -4.282 1.00 92.31 269 LEU A N 1
ATOM 2034 C CA . LEU A 1 269 ? -3.874 10.938 -3.137 1.00 92.31 269 LEU A CA 1
ATOM 2035 C C . LEU A 1 269 ? -2.435 10.810 -2.638 1.00 92.31 269 LEU A C 1
ATOM 2037 O O . LEU A 1 269 ? -2.010 9.712 -2.294 1.00 92.31 269 LEU A O 1
ATOM 2041 N N . TYR A 1 270 ? -1.703 11.916 -2.546 1.00 93.25 270 TYR A N 1
ATOM 2042 C CA . TYR A 1 270 ? -0.396 11.989 -1.891 1.00 93.25 270 TYR A CA 1
ATOM 2043 C C . TYR A 1 270 ? -0.521 12.610 -0.495 1.00 93.25 270 TYR A C 1
ATOM 2045 O O . TYR A 1 270 ? -1.260 13.577 -0.300 1.00 93.25 270 TYR A O 1
ATOM 2053 N N . LEU A 1 271 ? 0.221 12.060 0.468 1.00 91.31 271 LEU A N 1
ATOM 2054 C CA . LEU A 1 271 ? 0.247 12.449 1.876 1.00 91.31 271 LEU A CA 1
ATOM 2055 C C . LEU A 1 271 ? 1.682 12.696 2.353 1.00 91.31 271 LEU A C 1
ATOM 2057 O O . LEU A 1 271 ? 2.596 11.928 2.049 1.00 91.31 271 LEU A O 1
ATOM 2061 N N . CYS A 1 272 ? 1.850 13.737 3.166 1.00 90.25 272 CYS A N 1
ATOM 2062 C CA . CYS A 1 272 ? 3.121 14.231 3.690 1.00 90.25 272 CYS A CA 1
ATOM 2063 C C . CYS A 1 272 ? 2.971 14.540 5.189 1.00 90.25 272 CYS A C 1
ATOM 2065 O O . CYS A 1 272 ? 2.347 15.539 5.552 1.00 90.25 272 CYS A O 1
ATOM 2067 N N . TYR A 1 273 ? 3.500 13.676 6.063 1.00 86.62 273 TYR A N 1
ATOM 2068 C CA . TYR A 1 273 ? 3.496 13.878 7.517 1.00 86.62 273 TYR A CA 1
ATOM 2069 C C . TYR A 1 273 ? 4.622 14.819 7.917 1.00 86.62 273 TYR A C 1
ATOM 2071 O O . TYR A 1 273 ? 5.726 14.737 7.377 1.00 86.62 273 TYR A O 1
ATOM 2079 N N . ARG A 1 274 ? 4.355 15.679 8.895 1.00 85.50 274 ARG A N 1
ATOM 2080 C CA . ARG A 1 274 ? 5.316 16.616 9.466 1.00 85.50 274 ARG A CA 1
ATOM 2081 C C . ARG A 1 274 ? 5.221 16.544 10.985 1.00 85.50 274 ARG A C 1
ATOM 2083 O O . ARG A 1 274 ? 4.255 17.016 11.579 1.00 85.50 274 ARG A O 1
ATOM 2090 N N . ASP A 1 275 ? 6.235 15.951 11.607 1.00 78.50 275 ASP A N 1
ATOM 2091 C CA . ASP A 1 275 ? 6.314 15.722 13.056 1.00 78.50 275 ASP A CA 1
ATOM 2092 C C . ASP A 1 275 ? 6.498 17.046 13.815 1.00 78.50 275 ASP A C 1
ATOM 2094 O O . ASP A 1 275 ? 5.989 17.229 14.918 1.00 78.50 275 ASP A O 1
ATOM 2098 N N . VAL A 1 276 ? 7.169 18.011 13.171 1.00 81.81 276 VAL A N 1
ATOM 2099 C CA . VAL A 1 276 ? 7.479 19.351 13.702 1.00 81.81 276 VAL A CA 1
ATOM 2100 C C . VAL A 1 276 ? 6.250 20.182 14.101 1.00 81.81 276 VAL A C 1
ATOM 2102 O O . VAL A 1 276 ? 6.357 21.025 14.990 1.00 81.81 276 VAL A O 1
ATOM 2105 N N . ASP A 1 277 ? 5.097 19.958 13.466 1.00 82.38 277 ASP A N 1
ATOM 2106 C CA . ASP A 1 277 ? 3.817 20.597 13.804 1.00 82.38 277 ASP A CA 1
ATOM 2107 C C . ASP A 1 277 ? 2.634 19.612 13.809 1.00 82.38 277 ASP A C 1
ATOM 2109 O O . ASP A 1 277 ? 1.476 20.029 13.733 1.00 82.38 277 ASP A O 1
ATOM 2113 N N . SER A 1 278 ? 2.930 18.311 13.938 1.00 80.81 278 SER A N 1
ATOM 2114 C CA . SER A 1 278 ? 1.953 17.217 14.022 1.00 80.81 278 SER A CA 1
ATOM 2115 C C . SER A 1 278 ? 0.858 17.335 12.954 1.00 80.81 278 SER A C 1
ATOM 2117 O O . SER A 1 278 ? -0.335 17.397 13.263 1.00 80.81 278 SER A O 1
ATOM 2119 N N . SER A 1 279 ? 1.258 17.439 11.684 1.00 85.56 279 SER A N 1
ATOM 2120 C CA . SER A 1 279 ? 0.340 17.688 10.567 1.00 85.56 279 SER A CA 1
ATOM 2121 C C . SER A 1 279 ? 0.510 16.714 9.402 1.00 85.56 279 SER A C 1
ATOM 2123 O O . SER A 1 279 ? 1.571 16.126 9.200 1.00 85.56 279 SER A O 1
ATOM 2125 N N . ILE A 1 280 ? -0.556 16.552 8.617 1.00 87.75 280 ILE A N 1
ATOM 2126 C CA . ILE A 1 280 ? -0.537 15.906 7.304 1.00 87.75 280 ILE A CA 1
ATOM 2127 C C . ILE A 1 280 ? -0.899 16.957 6.263 1.00 87.75 280 ILE A C 1
ATOM 2129 O O . ILE A 1 280 ? -2.031 17.438 6.244 1.00 87.75 280 ILE A O 1
ATOM 2133 N N . ILE A 1 281 ? 0.034 17.271 5.367 1.00 91.06 281 ILE A N 1
ATOM 2134 C CA . ILE A 1 281 ? -0.281 17.937 4.099 1.00 91.06 281 ILE A CA 1
ATOM 2135 C C . ILE A 1 281 ? -0.771 16.857 3.129 1.00 91.06 281 ILE A C 1
ATOM 2137 O O . ILE A 1 281 ? -0.150 15.796 3.026 1.00 91.06 281 ILE A O 1
ATOM 2141 N N . TRP A 1 282 ? -1.868 17.116 2.421 1.00 92.06 282 TRP A N 1
ATOM 2142 C CA . TRP A 1 282 ? -2.427 16.198 1.428 1.00 92.06 282 TRP A CA 1
ATOM 2143 C C . TRP A 1 282 ? -2.626 16.873 0.070 1.00 92.06 282 TRP A C 1
ATOM 2145 O O . TRP A 1 282 ? -2.937 18.063 -0.005 1.00 92.06 282 TRP A O 1
ATOM 2155 N N . GLU A 1 283 ? -2.456 16.105 -1.006 1.00 92.75 283 GLU A N 1
ATOM 2156 C CA . GLU A 1 283 ? -2.578 16.557 -2.395 1.00 92.75 283 GLU A CA 1
ATOM 2157 C C . GLU A 1 283 ? -3.318 15.506 -3.234 1.00 92.75 283 GLU A C 1
ATOM 2159 O O . GLU A 1 283 ? -2.883 14.361 -3.330 1.00 92.75 283 GLU A O 1
ATOM 2164 N N . ASN A 1 284 ? -4.430 15.891 -3.855 1.00 91.75 284 ASN A N 1
ATOM 2165 C CA . ASN A 1 284 ? -5.232 15.039 -4.729 1.00 91.75 284 ASN A CA 1
ATOM 2166 C C . ASN A 1 284 ? -4.870 15.322 -6.194 1.00 91.75 284 ASN A C 1
ATOM 2168 O O . ASN A 1 284 ? -5.031 16.450 -6.674 1.00 91.75 284 ASN A O 1
ATOM 2172 N N . TRP A 1 285 ? -4.370 14.302 -6.885 1.00 92.56 285 TRP A N 1
ATOM 2173 C CA . TRP A 1 285 ? -3.904 14.359 -8.265 1.00 92.56 285 TRP A CA 1
ATOM 2174 C C . TRP A 1 285 ? -4.840 13.549 -9.158 1.00 92.56 285 TRP A C 1
ATOM 2176 O O . TRP A 1 285 ? -5.018 12.349 -8.947 1.00 92.56 285 TRP A O 1
ATOM 2186 N N . THR A 1 286 ? -5.426 14.191 -10.168 1.00 90.75 286 THR A N 1
ATOM 2187 C CA . THR A 1 286 ? -6.316 13.538 -11.140 1.00 90.75 286 THR A CA 1
ATOM 2188 C C . THR A 1 286 ? -5.581 13.194 -12.430 1.00 90.75 286 THR A C 1
ATOM 2190 O O . THR A 1 286 ? -4.533 13.761 -12.735 1.00 90.75 286 THR A O 1
ATOM 2193 N N . THR A 1 287 ? -6.126 12.235 -13.178 1.00 89.81 287 THR A N 1
ATOM 2194 C CA . THR A 1 287 ? -5.651 11.780 -14.490 1.00 89.81 287 THR A CA 1
ATOM 2195 C C . THR A 1 287 ? -6.765 11.948 -15.518 1.00 89.81 287 THR A C 1
ATOM 2197 O O . THR A 1 287 ? -7.807 11.303 -15.408 1.00 89.81 287 THR A O 1
ATOM 2200 N N . ASP A 1 288 ? -6.536 12.792 -16.522 1.00 86.44 288 ASP A N 1
ATOM 2201 C CA . ASP A 1 288 ? -7.380 12.902 -17.717 1.00 86.44 288 ASP A CA 1
ATOM 2202 C C . ASP A 1 288 ? -6.655 12.249 -18.900 1.00 86.44 288 ASP A C 1
ATOM 2204 O O . ASP A 1 288 ? -5.434 12.350 -19.029 1.00 86.44 288 ASP A O 1
ATOM 2208 N N . THR A 1 289 ? -7.409 11.562 -19.755 1.00 81.88 289 THR A N 1
ATOM 2209 C CA . THR A 1 289 ? -6.916 10.967 -21.008 1.00 81.88 289 THR A CA 1
ATOM 2210 C C . THR A 1 289 ? -7.768 11.344 -22.225 1.00 81.88 289 THR A C 1
ATOM 2212 O O . THR A 1 289 ? -7.470 10.908 -23.336 1.00 81.88 289 THR A O 1
ATOM 2215 N N . THR A 1 290 ? -8.798 12.178 -22.036 1.00 82.31 290 THR A N 1
ATOM 2216 C CA . THR A 1 290 ? -9.803 12.531 -23.051 1.00 82.31 290 THR A CA 1
ATOM 2217 C C . THR A 1 290 ? -9.187 13.344 -24.191 1.00 82.31 290 THR A C 1
ATOM 2219 O O . THR A 1 290 ? -9.301 12.964 -25.352 1.00 82.31 290 THR A O 1
ATOM 2222 N N . ASP A 1 291 ? -8.461 14.413 -23.848 1.00 78.19 291 ASP A N 1
ATOM 2223 C CA . ASP A 1 291 ? -7.706 15.255 -24.788 1.00 78.19 291 ASP A CA 1
ATOM 2224 C C . ASP A 1 291 ? -6.195 15.071 -24.556 1.00 78.19 291 ASP A C 1
ATOM 2226 O O . ASP A 1 291 ? -5.463 16.016 -24.240 1.00 78.19 291 ASP A O 1
ATOM 2230 N N . GLY A 1 292 ? -5.739 13.820 -24.653 1.00 81.94 292 GLY A N 1
ATOM 2231 C CA . GLY A 1 292 ? -4.373 13.417 -24.313 1.00 81.94 292 GLY A CA 1
ATOM 2232 C C . GLY A 1 292 ? -4.144 13.245 -22.806 1.00 81.94 292 GLY A C 1
ATOM 2233 O O . GLY A 1 292 ? -4.988 13.596 -21.985 1.00 81.94 292 GLY A O 1
ATOM 2234 N N . ILE A 1 293 ? -2.993 12.669 -22.445 1.00 87.44 293 ILE A N 1
ATOM 2235 C CA . ILE A 1 293 ? -2.664 12.314 -21.056 1.00 87.44 293 ILE A CA 1
ATOM 2236 C C . ILE A 1 293 ? -2.274 13.570 -20.264 1.00 87.44 293 ILE A C 1
ATOM 2238 O O . ILE A 1 293 ? -1.279 14.228 -20.581 1.00 87.44 293 ILE A O 1
ATOM 2242 N N . LYS A 1 294 ? -3.020 13.869 -19.198 1.00 90.50 294 LYS A N 1
ATOM 2243 C CA . LYS A 1 294 ? -2.762 14.965 -18.252 1.00 90.50 294 LYS A CA 1
ATOM 2244 C C . LYS A 1 294 ? -2.807 14.434 -16.819 1.00 90.50 294 LYS A C 1
ATOM 2246 O O . LYS A 1 294 ? -3.586 13.535 -16.513 1.00 90.50 294 LYS A O 1
ATOM 2251 N N . PHE A 1 295 ? -1.994 15.023 -15.942 1.00 92.75 295 PHE A N 1
ATOM 2252 C CA . PHE A 1 295 ? -1.959 14.700 -14.511 1.00 92.75 295 PHE A CA 1
ATOM 2253 C C . PHE A 1 295 ? -1.897 15.986 -13.697 1.00 92.75 295 PHE A C 1
ATOM 2255 O O . PHE A 1 295 ? -0.849 16.640 -13.696 1.00 92.75 295 PHE A O 1
ATOM 2262 N N . ASP A 1 296 ? -2.975 16.362 -13.018 1.00 91.12 296 ASP A N 1
ATOM 2263 C CA . ASP A 1 296 ? -3.096 17.702 -12.441 1.00 91.12 296 ASP A CA 1
ATOM 2264 C C . ASP A 1 296 ? -3.505 17.662 -10.964 1.00 91.12 296 ASP A C 1
ATOM 2266 O O . ASP A 1 296 ? -4.482 17.021 -10.566 1.00 91.12 296 ASP A O 1
ATOM 2270 N N . LYS A 1 297 ? -2.738 18.373 -10.126 1.00 91.94 297 LYS A N 1
ATOM 2271 C CA . LYS A 1 297 ? -3.062 18.564 -8.710 1.00 91.94 297 LYS A CA 1
ATOM 2272 C C . LYS A 1 297 ? -4.315 19.420 -8.616 1.00 91.94 297 LYS A C 1
ATOM 2274 O O . LYS A 1 297 ? -4.270 20.623 -8.854 1.00 91.94 297 LYS A O 1
ATOM 2279 N N . THR A 1 298 ? -5.428 18.773 -8.302 1.00 87.31 298 THR A N 1
ATOM 2280 C CA . THR A 1 298 ? -6.758 19.381 -8.371 1.00 87.31 298 THR A CA 1
ATOM 2281 C C . THR A 1 298 ? -7.144 20.003 -7.031 1.00 87.31 298 THR A C 1
ATOM 2283 O O . THR A 1 298 ? -7.719 21.087 -6.994 1.00 87.31 298 THR A O 1
ATOM 2286 N N . TYR A 1 299 ? -6.763 19.356 -5.922 1.00 87.50 299 TYR A N 1
ATOM 2287 C CA . TYR A 1 299 ? -7.081 19.798 -4.562 1.00 87.50 299 TYR A CA 1
ATOM 2288 C C . TYR A 1 299 ? -5.909 19.537 -3.611 1.00 87.50 299 TYR A C 1
ATOM 2290 O O . TYR A 1 299 ? -5.115 18.621 -3.828 1.00 87.50 299 TYR A O 1
ATOM 2298 N N . SER A 1 300 ? -5.807 20.315 -2.537 1.00 90.06 300 SER A N 1
ATOM 2299 C CA . SER A 1 300 ? -4.811 20.111 -1.480 1.00 90.06 300 SER A CA 1
ATOM 2300 C C . SER A 1 300 ? -5.247 20.772 -0.177 1.00 90.06 300 SER A C 1
ATOM 2302 O O . SER A 1 300 ? -5.934 21.794 -0.215 1.00 90.06 300 SER A O 1
ATOM 2304 N N . GLY A 1 301 ? -4.786 20.257 0.959 1.00 89.38 301 GLY A N 1
ATOM 2305 C CA . GLY A 1 301 ? -5.097 20.811 2.275 1.00 89.38 301 GLY A CA 1
ATOM 2306 C C . GLY A 1 301 ? -4.163 20.312 3.374 1.00 89.38 301 GLY A C 1
ATOM 2307 O O . GLY A 1 301 ? -3.138 19.684 3.103 1.00 89.38 301 GLY A O 1
ATOM 2308 N N . ILE A 1 302 ? -4.516 20.614 4.626 1.00 89.50 302 ILE A N 1
ATOM 2309 C CA . ILE A 1 302 ? -3.758 20.215 5.819 1.00 89.50 302 ILE A CA 1
ATOM 2310 C C . ILE A 1 302 ? -4.725 19.653 6.866 1.00 89.50 302 ILE A C 1
ATOM 2312 O O . ILE A 1 302 ? -5.774 20.245 7.114 1.00 89.50 302 ILE A O 1
ATOM 2316 N N . ILE A 1 303 ? -4.356 18.538 7.498 1.00 86.19 303 ILE A N 1
ATOM 2317 C CA . ILE A 1 303 ? -4.967 18.039 8.736 1.00 86.19 303 ILE A CA 1
ATOM 2318 C C . ILE A 1 303 ? -3.960 18.271 9.869 1.00 86.19 303 ILE A C 1
ATOM 2320 O O . ILE A 1 303 ? -2.803 17.874 9.751 1.00 86.19 303 ILE A O 1
ATOM 2324 N N . SER A 1 304 ? -4.376 18.929 10.951 1.00 84.56 304 SER A N 1
ATOM 2325 C CA . SER A 1 304 ? -3.520 19.267 12.102 1.00 84.56 304 SER A CA 1
ATOM 2326 C C . SER A 1 304 ? -3.796 18.372 13.315 1.00 84.56 304 SER A C 1
ATOM 2328 O O . SER A 1 304 ? -4.839 17.724 13.384 1.00 84.56 304 SER A O 1
ATOM 2330 N N . ASN A 1 305 ? -2.889 18.393 14.297 1.00 74.81 305 ASN A N 1
ATOM 2331 C CA . ASN A 1 305 ? -2.947 17.620 15.548 1.00 74.81 305 ASN A CA 1
ATOM 2332 C C . ASN A 1 305 ? -2.911 16.090 15.348 1.00 74.81 305 ASN A C 1
ATOM 2334 O O . ASN A 1 305 ? -3.461 15.332 16.145 1.00 74.81 305 ASN A O 1
ATOM 2338 N N . VAL A 1 306 ? -2.246 15.628 14.290 1.00 72.81 306 VAL A N 1
ATOM 2339 C CA . VAL A 1 306 ? -2.077 14.210 13.965 1.00 72.81 306 VAL A CA 1
ATOM 2340 C C . VAL A 1 306 ? -0.857 13.633 14.677 1.00 72.81 306 VAL A C 1
ATOM 2342 O O . VAL A 1 306 ? 0.253 14.127 14.503 1.00 72.81 306 VAL A O 1
ATOM 2345 N N . THR A 1 307 ? -1.043 12.538 15.417 1.00 64.00 307 THR A N 1
ATOM 2346 C CA . THR A 1 307 ? 0.054 11.800 16.066 1.00 64.00 307 THR A CA 1
ATOM 2347 C C . THR A 1 307 ? 0.306 10.482 15.336 1.00 64.00 307 THR A C 1
ATOM 2349 O O . THR A 1 307 ? -0.330 9.473 15.634 1.00 64.00 307 THR A O 1
ATOM 2352 N N . VAL A 1 308 ? 1.240 10.462 14.379 1.00 61.19 308 VAL A N 1
ATOM 2353 C CA . VAL A 1 308 ? 1.662 9.205 13.734 1.00 61.19 308 VAL A CA 1
ATOM 2354 C C . VAL A 1 308 ? 2.701 8.503 14.625 1.00 61.19 308 VAL A C 1
ATOM 2356 O O . VAL A 1 308 ? 3.698 9.126 14.995 1.00 61.19 308 VAL A O 1
ATOM 2359 N N . PRO A 1 309 ? 2.531 7.214 14.981 1.00 52.25 309 PRO A N 1
ATOM 2360 C CA . PRO A 1 309 ? 3.541 6.472 15.734 1.00 52.25 309 PRO A CA 1
ATOM 2361 C C . PRO A 1 309 ? 4.848 6.343 14.936 1.00 52.25 309 PRO A C 1
ATOM 2363 O O . PRO A 1 309 ? 4.928 5.578 13.977 1.00 52.25 309 PRO A O 1
ATOM 2366 N N . ASN A 1 310 ? 5.876 7.090 15.344 1.00 45.34 310 ASN A N 1
ATOM 2367 C CA . ASN A 1 310 ? 7.178 7.145 14.676 1.00 45.34 310 ASN A CA 1
ATOM 2368 C C . ASN A 1 310 ? 7.965 5.829 14.865 1.00 45.34 310 ASN A C 1
ATOM 2370 O O . ASN A 1 310 ? 8.786 5.690 15.778 1.00 45.34 310 ASN A O 1
ATOM 2374 N N . LYS A 1 311 ? 7.690 4.849 13.997 1.00 50.66 311 LYS A N 1
ATOM 2375 C CA . LYS A 1 311 ? 8.524 3.662 13.798 1.00 50.66 311 LYS A CA 1
ATOM 2376 C C . LYS A 1 311 ? 9.778 4.080 13.034 1.00 50.66 311 LYS A C 1
ATOM 2378 O O . LYS A 1 311 ? 9.730 4.322 11.834 1.00 50.66 311 LYS A O 1
ATOM 2383 N N . LEU A 1 312 ? 10.924 4.047 13.713 1.00 40.19 312 LEU A N 1
ATOM 2384 C CA . LEU A 1 312 ? 12.260 4.398 13.192 1.00 40.19 312 LEU A CA 1
ATOM 2385 C C . LEU A 1 312 ? 12.756 3.558 11.985 1.00 40.19 312 LEU A C 1
ATOM 2387 O O . LEU A 1 312 ? 13.915 3.695 11.594 1.00 40.19 312 LEU A O 1
ATOM 2391 N N . GLN A 1 313 ? 11.920 2.668 11.439 1.00 37.88 313 GLN A N 1
ATOM 2392 C CA . GLN A 1 313 ? 12.201 1.756 10.324 1.00 37.88 313 GLN A CA 1
ATOM 2393 C C . GLN A 1 313 ? 10.976 1.486 9.413 1.00 37.88 313 GLN A C 1
ATOM 2395 O O . GLN A 1 313 ? 11.053 0.600 8.569 1.00 37.88 313 GLN A O 1
ATOM 2400 N N . SER A 1 314 ? 9.837 2.184 9.560 1.00 37.41 314 SER A N 1
ATOM 2401 C CA . SER A 1 314 ? 8.708 2.020 8.624 1.00 37.41 314 SER A CA 1
ATOM 2402 C C . SER A 1 314 ? 8.793 3.041 7.495 1.00 37.41 314 SER A C 1
ATOM 2404 O O . SER A 1 314 ? 8.600 4.221 7.744 1.00 37.41 314 SER A O 1
ATOM 2406 N N . GLU A 1 315 ? 9.020 2.600 6.259 1.00 35.25 315 GLU A N 1
ATOM 2407 C CA . GLU A 1 315 ? 9.235 3.482 5.096 1.00 35.25 315 GLU A CA 1
ATOM 2408 C C . GLU A 1 315 ? 7.925 4.023 4.476 1.00 35.25 315 GLU A C 1
ATOM 2410 O O . GLU A 1 315 ? 7.841 4.252 3.270 1.00 35.25 315 GLU A O 1
ATOM 2415 N N . SER A 1 316 ? 6.855 4.167 5.261 1.00 48.38 316 SER A N 1
ATOM 2416 C CA . SER A 1 316 ? 5.542 4.637 4.788 1.00 48.38 316 SER A CA 1
ATOM 2417 C C . SER A 1 316 ? 4.616 5.044 5.939 1.00 48.38 316 SER A C 1
ATOM 2419 O O . SER A 1 316 ? 4.770 4.582 7.072 1.00 48.38 316 SER A O 1
ATOM 2421 N N . PHE A 1 317 ? 3.537 5.777 5.625 1.00 51.75 317 PHE A N 1
ATOM 2422 C CA . PHE A 1 317 ? 2.317 5.787 6.453 1.00 51.75 317 PHE A CA 1
ATOM 2423 C C . PHE A 1 317 ? 1.576 4.419 6.401 1.00 51.75 317 PHE A C 1
ATOM 2425 O O . PHE A 1 317 ? 0.389 4.344 6.082 1.00 51.75 317 PHE A O 1
ATOM 2432 N N . GLY A 1 318 ? 2.277 3.325 6.699 1.00 52.47 318 GLY A N 1
ATOM 2433 C CA . GLY A 1 318 ? 1.720 2.008 7.024 1.00 52.47 318 GLY A CA 1
ATOM 2434 C C . GLY A 1 318 ? 1.734 1.726 8.533 1.00 52.47 318 GLY A C 1
ATOM 2435 O O . GLY A 1 318 ? 1.602 0.578 8.952 1.00 52.47 318 GLY A O 1
ATOM 2436 N N . GLY A 1 319 ? 1.973 2.756 9.355 1.00 60.44 319 GLY A N 1
ATOM 2437 C CA . GLY A 1 319 ? 2.024 2.656 10.813 1.00 60.44 319 GLY A CA 1
ATOM 2438 C C . GLY A 1 319 ? 0.697 2.187 11.413 1.00 60.44 319 GLY A C 1
ATOM 2439 O O . GLY A 1 319 ? -0.373 2.485 10.895 1.00 60.44 319 GLY A O 1
ATOM 2440 N N . ALA A 1 320 ? 0.756 1.476 12.539 1.00 70.38 320 ALA A N 1
ATOM 2441 C CA . ALA A 1 320 ? -0.365 0.679 13.044 1.00 70.38 320 ALA A CA 1
ATOM 2442 C C . ALA A 1 320 ? -1.639 1.460 13.434 1.00 70.38 320 ALA A C 1
ATOM 2444 O O . ALA A 1 320 ? -2.701 0.859 13.568 1.00 70.38 320 ALA A O 1
ATOM 2445 N N . LEU A 1 321 ? -1.557 2.787 13.571 1.00 77.81 321 LEU A N 1
ATOM 2446 C CA . LEU A 1 321 ? -2.693 3.683 13.826 1.00 77.81 321 LEU A CA 1
ATOM 2447 C C . LEU A 1 321 ? -3.032 4.591 12.634 1.00 77.81 321 LEU A C 1
ATOM 2449 O O . LEU A 1 321 ? -3.690 5.612 12.816 1.00 77.81 321 LEU A O 1
ATOM 2453 N N . PHE A 1 322 ? -2.582 4.253 11.424 1.00 82.19 322 PHE A N 1
ATOM 2454 C CA . PHE A 1 322 ? -2.875 5.020 10.218 1.00 82.19 322 PHE A CA 1
ATOM 2455 C C . PHE A 1 322 ? -3.260 4.114 9.043 1.00 82.19 322 PHE A C 1
ATOM 2457 O O . PHE A 1 322 ? -2.535 3.184 8.691 1.00 82.19 322 PHE A O 1
ATOM 2464 N N . LYS A 1 323 ? -4.371 4.431 8.373 1.00 85.50 323 LYS A N 1
ATOM 2465 C CA . LYS A 1 323 ? -4.730 3.838 7.078 1.00 85.50 323 LYS A CA 1
ATOM 2466 C C . LYS A 1 323 ? -5.387 4.891 6.193 1.00 85.50 323 LYS A C 1
ATOM 2468 O O . LYS A 1 323 ? -6.185 5.683 6.678 1.00 85.50 323 LYS A O 1
ATOM 2473 N N . ALA A 1 324 ? -5.095 4.878 4.898 1.00 87.25 324 ALA A N 1
ATOM 2474 C CA . ALA A 1 324 ? -5.782 5.707 3.913 1.00 87.25 324 ALA A CA 1
ATOM 2475 C C . ALA A 1 324 ? -6.177 4.852 2.704 1.00 87.25 324 ALA A C 1
ATOM 2477 O O . ALA A 1 324 ? -5.431 3.949 2.324 1.00 87.25 324 ALA A O 1
ATOM 2478 N N . PHE A 1 325 ? -7.354 5.112 2.136 1.00 86.94 325 PHE A N 1
ATOM 2479 C CA . PHE A 1 325 ? -7.934 4.340 1.033 1.00 86.94 325 PHE A CA 1
ATOM 2480 C C . PHE A 1 325 ? -8.871 5.211 0.182 1.00 86.94 325 PHE A C 1
ATOM 2482 O O . PHE A 1 325 ? -9.380 6.229 0.653 1.00 86.94 325 PHE A O 1
ATOM 2489 N N . ALA A 1 326 ? -9.099 4.835 -1.078 1.00 86.12 326 ALA A N 1
ATOM 2490 C CA . ALA A 1 326 ? -10.046 5.534 -1.947 1.00 86.12 326 ALA A CA 1
ATOM 2491 C C . ALA A 1 326 ? -11.499 5.145 -1.633 1.00 86.12 326 ALA A C 1
ATOM 2493 O O . ALA A 1 326 ? -11.802 3.978 -1.390 1.00 86.12 326 ALA A O 1
ATOM 2494 N N . THR A 1 327 ? -12.400 6.124 -1.670 1.00 83.69 327 THR A N 1
ATOM 2495 C CA . THR A 1 327 ? -13.847 5.945 -1.455 1.00 83.69 327 THR A CA 1
ATOM 2496 C C . THR A 1 327 ? -14.667 6.128 -2.729 1.00 83.69 327 THR A C 1
ATOM 2498 O O . THR A 1 327 ? -15.819 5.708 -2.773 1.00 83.69 327 THR A O 1
ATOM 2501 N N . GLY A 1 328 ? -14.079 6.717 -3.773 1.00 79.50 328 GLY A N 1
ATOM 2502 C CA . GLY A 1 328 ? -14.705 6.911 -5.079 1.00 79.50 328 GLY A CA 1
ATOM 2503 C C . GLY A 1 328 ? -13.785 7.654 -6.059 1.00 79.50 328 GLY A C 1
ATOM 2504 O O . GLY A 1 328 ? -12.597 7.841 -5.772 1.00 79.50 328 GLY A O 1
ATOM 2505 N N . PRO A 1 329 ? -14.308 8.111 -7.211 1.00 77.88 329 PRO A N 1
ATOM 2506 C CA . PRO A 1 329 ? -13.587 8.989 -8.129 1.00 77.88 329 PRO A CA 1
ATOM 2507 C C . PRO A 1 329 ? -13.083 10.242 -7.403 1.00 77.88 329 PRO A C 1
ATOM 2509 O O . PRO A 1 329 ? -13.876 11.049 -6.930 1.00 77.88 329 PRO A O 1
ATOM 2512 N N . SER A 1 330 ? -11.761 10.393 -7.296 1.00 76.38 330 SER A N 1
ATOM 2513 C CA . SER A 1 330 ? -11.100 11.525 -6.621 1.00 76.38 330 SER A CA 1
ATOM 2514 C C . SER A 1 330 ? -11.473 11.736 -5.141 1.00 76.38 330 SER A C 1
ATOM 2516 O O . SER A 1 330 ? -11.156 12.792 -4.594 1.00 76.38 330 SER A O 1
ATOM 2518 N N . GLN A 1 331 ? -12.094 10.754 -4.481 1.00 86.56 331 GLN A N 1
ATOM 2519 C CA . GLN A 1 331 ? -12.521 10.817 -3.078 1.00 86.56 331 GLN A CA 1
ATOM 2520 C C . GLN A 1 331 ? -11.806 9.746 -2.248 1.00 86.56 331 GLN A C 1
ATOM 2522 O O . GLN A 1 331 ? -11.573 8.632 -2.727 1.00 86.56 331 GLN A O 1
ATOM 2527 N N . TYR A 1 332 ? -11.452 10.080 -1.005 1.00 88.75 332 TYR A N 1
ATOM 2528 C CA . TYR A 1 332 ? -10.628 9.228 -0.143 1.00 88.75 332 TYR A CA 1
ATOM 2529 C C . TYR A 1 332 ? -11.045 9.323 1.327 1.00 88.75 332 TYR A C 1
ATOM 2531 O O . TYR A 1 332 ? -11.583 10.334 1.774 1.00 88.75 332 TYR A O 1
ATOM 2539 N N . SER A 1 333 ? -10.720 8.290 2.101 1.00 89.88 333 SER A N 1
ATOM 2540 C CA . SER A 1 333 ? -10.849 8.268 3.556 1.00 89.88 333 SER A CA 1
ATOM 2541 C C . SER A 1 333 ? -9.482 8.070 4.200 1.00 89.88 333 SER A C 1
ATOM 2543 O O . SER A 1 333 ? -8.655 7.293 3.715 1.00 89.88 333 SER A O 1
ATOM 2545 N N . ILE A 1 334 ? -9.252 8.780 5.300 1.00 89.62 334 ILE A N 1
ATOM 2546 C CA . ILE A 1 334 ? -8.087 8.650 6.168 1.00 89.62 334 ILE A CA 1
ATOM 2547 C C . ILE A 1 334 ? -8.586 8.270 7.563 1.00 89.62 334 ILE A C 1
ATOM 2549 O O . ILE A 1 334 ? -9.413 8.969 8.147 1.00 89.62 334 ILE A O 1
ATOM 2553 N N . ILE A 1 335 ? -8.061 7.171 8.098 1.00 88.00 335 ILE A N 1
ATOM 2554 C CA . ILE A 1 335 ? -8.357 6.641 9.427 1.00 88.00 335 ILE A CA 1
ATOM 2555 C C . ILE A 1 335 ? -7.127 6.838 10.304 1.00 88.00 335 ILE A C 1
ATOM 2557 O O . ILE A 1 335 ? -6.033 6.391 9.947 1.00 88.00 335 ILE A O 1
ATOM 2561 N N . MET A 1 336 ? -7.303 7.505 11.444 1.00 85.81 336 MET A N 1
ATOM 2562 C CA . MET A 1 336 ? -6.216 7.848 12.363 1.00 85.81 336 MET A CA 1
ATOM 2563 C C . MET A 1 336 ? -6.570 7.478 13.799 1.00 85.81 336 MET A C 1
ATOM 2565 O O . MET A 1 336 ? -7.680 7.747 14.257 1.00 85.81 336 MET A O 1
ATOM 2569 N N . GLY A 1 337 ? -5.620 6.873 14.507 1.00 80.62 337 GLY A N 1
ATOM 2570 C CA . GLY A 1 337 ? -5.763 6.525 15.915 1.00 80.62 337 GLY A CA 1
ATOM 2571 C C . GLY A 1 337 ? -5.244 7.597 16.872 1.00 80.62 337 GLY A C 1
ATOM 2572 O O . GLY A 1 337 ? -4.173 8.166 16.668 1.00 80.62 337 GLY A O 1
ATOM 2573 N N . SER A 1 338 ? -5.993 7.810 17.948 1.00 78.50 338 SER A N 1
ATOM 2574 C CA . SER A 1 338 ? -5.629 8.574 19.142 1.00 78.50 338 SER A CA 1
ATOM 2575 C C . SER A 1 338 ? -5.503 7.617 20.331 1.00 78.50 338 SER A C 1
ATOM 2577 O O . SER A 1 338 ? -6.172 6.585 20.376 1.00 78.50 338 SER A O 1
ATOM 2579 N N . PHE A 1 339 ? -4.627 7.925 21.284 1.00 77.56 339 PHE A N 1
ATOM 2580 C CA . PHE A 1 339 ? -4.378 7.103 22.472 1.00 77.56 339 PHE A CA 1
ATOM 2581 C C . PHE A 1 339 ? -3.701 7.934 23.568 1.00 77.56 339 PHE A C 1
ATOM 2583 O O . PHE A 1 339 ? -3.190 9.030 23.323 1.00 77.56 339 PHE A O 1
ATOM 2590 N N . SER A 1 340 ? -3.668 7.404 24.790 1.00 68.12 340 SER A N 1
ATOM 2591 C CA . SER A 1 340 ? -3.083 8.103 25.937 1.00 68.12 340 SER A CA 1
ATOM 2592 C C . SER A 1 340 ? -1.560 7.936 26.031 1.00 68.12 340 SER A C 1
ATOM 2594 O O . SER A 1 340 ? -1.026 6.832 25.955 1.00 68.12 340 SER A O 1
ATOM 2596 N N . GLY A 1 341 ? -0.849 9.038 26.288 1.00 63.53 341 GLY A N 1
ATOM 2597 C CA . GLY A 1 341 ? 0.578 9.022 26.632 1.00 63.53 341 GLY A CA 1
ATOM 2598 C C . GLY A 1 341 ? 1.529 9.037 25.430 1.00 63.53 341 GLY A C 1
ATOM 2599 O O . GLY A 1 341 ? 1.383 9.843 24.515 1.00 63.53 341 GLY A O 1
ATOM 2600 N N . LYS A 1 342 ? 2.574 8.201 25.470 1.00 60.66 342 LYS A N 1
ATOM 2601 C CA . LYS A 1 342 ? 3.538 8.020 24.370 1.00 60.66 342 LYS A CA 1
ATOM 2602 C C . LYS A 1 342 ? 3.654 6.532 24.046 1.00 60.66 342 LYS A C 1
ATOM 2604 O O . LYS A 1 342 ? 3.769 5.748 24.984 1.00 60.66 342 LYS A O 1
ATOM 2609 N N . PRO A 1 343 ? 3.652 6.142 22.761 1.00 61.94 343 PRO A N 1
ATOM 2610 C CA . PRO A 1 343 ? 3.686 4.739 22.377 1.00 61.94 343 PRO A CA 1
ATOM 2611 C C . PRO A 1 343 ? 5.100 4.185 22.548 1.00 61.94 343 PRO A C 1
ATOM 2613 O O . PRO A 1 343 ? 6.076 4.943 22.532 1.00 61.94 343 PRO A O 1
ATOM 2616 N N . ASN A 1 344 ? 5.237 2.862 22.619 1.00 60.75 344 ASN A N 1
ATOM 2617 C CA . ASN A 1 344 ? 6.541 2.234 22.426 1.00 60.75 344 ASN A CA 1
ATOM 2618 C C . ASN A 1 344 ? 6.866 2.218 20.914 1.00 60.75 344 ASN A C 1
ATOM 2620 O O . ASN A 1 344 ? 6.233 1.456 20.176 1.00 60.75 344 ASN A O 1
ATOM 2624 N N . PRO A 1 345 ? 7.840 3.015 20.421 1.00 53.75 345 PRO A N 1
ATOM 2625 C CA . PRO A 1 345 ? 8.071 3.203 18.984 1.00 53.75 345 PRO A CA 1
ATOM 2626 C C . PRO A 1 345 ? 8.619 1.957 18.272 1.00 53.75 345 PRO A C 1
ATOM 2628 O O . PRO A 1 345 ? 8.687 1.937 17.047 1.00 53.75 345 PRO A O 1
ATOM 2631 N N . MET A 1 346 ? 9.022 0.927 19.023 1.00 56.22 346 MET A N 1
ATOM 2632 C CA . MET A 1 346 ? 9.553 -0.321 18.473 1.00 56.22 346 MET A CA 1
ATOM 2633 C C . MET A 1 346 ? 8.455 -1.368 18.210 1.00 56.22 346 MET A C 1
ATOM 2635 O O . MET A 1 346 ? 8.583 -2.150 17.272 1.00 56.22 346 MET A O 1
ATOM 2639 N N . ASN A 1 347 ? 7.378 -1.387 19.012 1.00 62.03 347 ASN A N 1
ATOM 2640 C CA . ASN A 1 347 ? 6.593 -2.613 19.240 1.00 62.03 347 ASN A CA 1
ATOM 2641 C C . ASN A 1 347 ? 5.083 -2.534 18.915 1.00 62.03 347 ASN A C 1
ATOM 2643 O O . ASN A 1 347 ? 4.390 -3.495 19.211 1.00 62.03 347 ASN A O 1
ATOM 2647 N N . ASN A 1 348 ? 4.537 -1.435 18.367 1.00 70.25 348 ASN A N 1
ATOM 2648 C CA . ASN A 1 348 ? 3.067 -1.240 18.244 1.00 70.25 348 ASN A CA 1
ATOM 2649 C C . ASN A 1 348 ? 2.302 -1.347 19.590 1.00 70.25 348 ASN A C 1
ATOM 2651 O O . ASN A 1 348 ? 1.119 -1.684 19.602 1.00 70.25 348 ASN A O 1
ATOM 2655 N N . ILE A 1 349 ? 2.961 -1.079 20.724 1.00 76.25 349 ILE A N 1
ATOM 2656 C CA . ILE A 1 349 ? 2.337 -1.171 22.052 1.00 76.25 349 ILE A CA 1
ATOM 2657 C C . ILE A 1 349 ? 1.804 0.199 22.486 1.00 76.25 349 ILE A C 1
ATOM 2659 O O . ILE A 1 349 ? 2.536 1.199 22.463 1.00 76.25 349 ILE A O 1
ATOM 2663 N N . TYR A 1 350 ? 0.536 0.211 22.902 1.00 77.06 350 TYR A N 1
ATOM 2664 C CA . TYR A 1 350 ? -0.239 1.386 23.299 1.00 77.06 350 TYR A CA 1
ATOM 2665 C C . TYR A 1 350 ? -0.966 1.145 24.629 1.00 77.06 350 TYR A C 1
ATOM 2667 O O . TYR A 1 350 ? -1.322 0.013 24.958 1.00 77.06 350 TYR A O 1
ATOM 2675 N N . ILE A 1 351 ? -1.234 2.224 25.368 1.00 76.50 351 ILE A N 1
ATOM 2676 C CA . ILE A 1 351 ? -2.042 2.199 26.594 1.00 76.50 351 ILE A CA 1
ATOM 2677 C C . ILE A 1 351 ? -3.474 2.640 26.230 1.00 76.50 351 ILE A C 1
ATOM 2679 O O . ILE A 1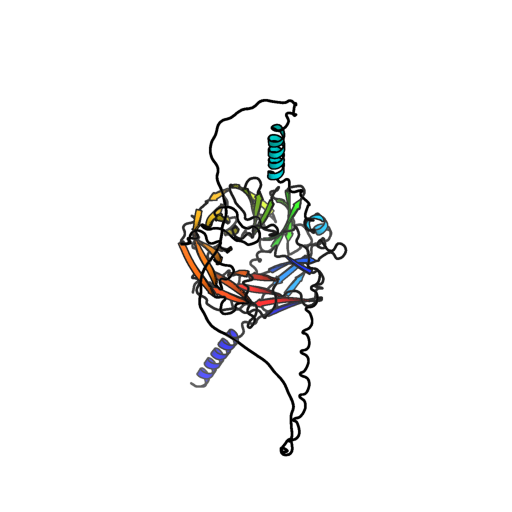 351 ? -3.633 3.747 25.702 1.00 76.50 351 ILE A O 1
ATOM 2683 N N . PRO A 1 352 ? -4.509 1.810 26.473 1.00 77.12 352 PRO A N 1
ATOM 2684 C CA . PRO A 1 352 ? -5.907 2.180 26.250 1.00 77.12 352 PRO A CA 1
ATOM 2685 C C . PRO A 1 352 ? -6.368 3.391 27.095 1.00 77.12 352 PRO A C 1
ATOM 2687 O O . PRO A 1 352 ? -5.780 3.667 28.141 1.00 77.12 352 PRO A O 1
ATOM 2690 N N . PRO A 1 353 ? -7.443 4.101 26.697 1.00 81.00 353 PRO A N 1
ATOM 2691 C CA . PRO A 1 353 ? -8.255 3.871 25.502 1.00 81.00 353 PRO A CA 1
ATOM 2692 C C . PRO A 1 353 ? -7.502 4.206 24.209 1.00 81.00 353 PRO A C 1
ATOM 2694 O O . PRO A 1 353 ? -6.653 5.096 24.174 1.00 81.00 353 PRO A O 1
ATOM 2697 N N . ILE A 1 354 ? -7.848 3.477 23.147 1.00 81.56 354 ILE A N 1
ATOM 2698 C CA . ILE A 1 354 ? -7.438 3.769 21.770 1.00 81.56 354 ILE A CA 1
ATOM 2699 C C . ILE A 1 354 ? -8.712 4.133 21.014 1.00 81.56 354 ILE A C 1
ATOM 2701 O O . ILE A 1 354 ? -9.634 3.320 20.946 1.00 81.56 354 ILE A O 1
ATOM 2705 N N . GLU A 1 355 ? -8.769 5.344 20.480 1.00 86.12 355 GLU A N 1
ATOM 2706 C CA . GLU A 1 355 ? -9.893 5.886 19.713 1.00 86.12 355 GLU A CA 1
ATOM 2707 C C . GLU A 1 355 ? -9.496 5.954 18.237 1.00 86.12 355 GLU A C 1
ATOM 2709 O O . GLU A 1 355 ? -8.357 6.299 17.926 1.00 86.12 355 GLU A O 1
ATOM 2714 N N . LEU A 1 356 ? -10.411 5.656 17.317 1.00 88.31 356 LEU A N 1
ATOM 2715 C CA . LEU A 1 356 ? -10.192 5.796 15.878 1.00 88.31 356 LEU A CA 1
ATOM 2716 C C . LEU A 1 356 ? -11.125 6.848 15.286 1.00 88.31 356 LEU A C 1
ATOM 2718 O O . LEU A 1 356 ? -12.336 6.833 15.521 1.00 88.31 356 LEU A O 1
ATOM 2722 N N . PHE A 1 357 ? -10.552 7.712 14.453 1.00 89.00 357 PHE A N 1
ATOM 2723 C CA . PHE A 1 357 ? -11.255 8.792 13.778 1.00 89.00 357 PHE A CA 1
ATOM 2724 C C . PHE A 1 357 ? -11.149 8.659 12.259 1.00 89.00 357 PHE A C 1
ATOM 2726 O O . PHE A 1 357 ? -10.052 8.491 11.722 1.00 89.00 357 PHE A O 1
ATOM 2733 N N . ALA A 1 358 ? -12.285 8.773 11.573 1.00 91.06 358 ALA A N 1
ATOM 2734 C CA . ALA A 1 358 ? -12.369 8.853 10.121 1.00 91.06 358 ALA A CA 1
ATOM 2735 C C . ALA A 1 358 ? -12.427 10.312 9.646 1.00 91.06 358 ALA A C 1
ATOM 2737 O O . ALA A 1 358 ? -13.120 11.151 10.229 1.00 91.06 358 ALA A O 1
ATOM 2738 N N . TYR A 1 359 ? -11.716 10.587 8.555 1.00 89.94 359 TYR A N 1
ATOM 2739 C CA . TYR A 1 359 ? -11.688 11.859 7.843 1.00 89.94 359 TYR A CA 1
ATOM 2740 C C . TYR A 1 359 ? -11.930 11.582 6.360 1.00 89.94 359 TYR A C 1
ATOM 2742 O O . TYR A 1 359 ? -11.187 10.810 5.754 1.00 89.94 359 TYR A O 1
ATOM 2750 N N . PHE A 1 360 ? -12.934 12.213 5.760 1.00 89.25 360 PHE A N 1
ATOM 2751 C CA . PHE A 1 360 ? -13.221 12.077 4.332 1.00 89.25 360 PHE A CA 1
ATOM 2752 C C . PHE A 1 360 ? -12.698 13.292 3.565 1.00 89.25 360 PHE A C 1
ATOM 2754 O O . PHE A 1 360 ? -12.996 14.435 3.914 1.00 89.25 360 PHE A O 1
ATOM 2761 N N . LEU A 1 361 ? -11.906 13.031 2.525 1.00 87.38 361 LEU A N 1
ATOM 2762 C CA . LEU A 1 361 ? -11.389 14.019 1.586 1.00 87.38 361 LEU A CA 1
ATOM 2763 C C . LEU A 1 361 ? -12.233 13.982 0.313 1.00 87.38 361 LEU A C 1
ATOM 2765 O O . LEU A 1 361 ? -12.356 12.936 -0.329 1.00 87.38 361 LEU A O 1
ATOM 2769 N N . THR A 1 362 ? -12.797 15.133 -0.045 1.00 77.75 362 THR A N 1
ATOM 2770 C CA . THR A 1 362 ? -13.752 15.271 -1.152 1.00 77.75 362 THR A CA 1
ATOM 2771 C C . THR A 1 362 ? -13.226 16.166 -2.276 1.00 77.75 362 THR A C 1
ATOM 2773 O O . THR A 1 362 ? -12.299 16.960 -2.103 1.00 77.75 362 THR A O 1
ATOM 2776 N N . ASP A 1 363 ? -13.870 16.068 -3.435 1.00 68.00 363 ASP A N 1
ATOM 2777 C CA . ASP A 1 363 ? -13.660 16.842 -4.667 1.00 68.00 363 ASP A CA 1
ATOM 2778 C C . ASP A 1 363 ? -14.073 18.329 -4.567 1.00 68.00 363 ASP A C 1
ATOM 2780 O O . ASP A 1 363 ? -14.101 19.060 -5.554 1.00 68.00 363 ASP A O 1
ATOM 2784 N N . VAL A 1 364 ? -14.361 18.812 -3.358 1.00 60.00 364 VAL A N 1
ATOM 2785 C CA . VAL A 1 364 ? -14.767 20.198 -3.075 1.00 60.00 364 VAL A CA 1
ATOM 2786 C C . VAL A 1 364 ? -13.851 20.883 -2.049 1.00 60.00 364 VAL A C 1
ATOM 2788 O O . VAL A 1 364 ? -14.273 21.821 -1.389 1.00 60.00 364 VAL A O 1
ATOM 2791 N N . THR A 1 365 ? -12.612 20.393 -1.889 1.00 62.09 365 THR A N 1
ATOM 2792 C CA . THR A 1 365 ? -11.598 20.758 -0.859 1.00 62.09 365 THR A CA 1
ATOM 2793 C C . THR A 1 365 ? -12.000 20.565 0.606 1.00 62.09 365 THR A C 1
ATOM 2795 O O . THR A 1 365 ? -11.132 20.617 1.481 1.00 62.09 365 THR A O 1
ATOM 2798 N N . PHE A 1 366 ? -13.270 20.283 0.900 1.00 70.81 366 PHE A N 1
ATOM 2799 C CA . PHE A 1 366 ? -13.736 20.023 2.256 1.00 70.81 366 PHE A CA 1
ATOM 2800 C C . PHE A 1 366 ? -13.194 18.698 2.808 1.00 70.81 366 PHE A C 1
ATOM 2802 O O . PHE A 1 366 ? -13.270 17.640 2.175 1.00 70.81 366 PHE A O 1
ATOM 2809 N N . ILE A 1 367 ? -12.691 18.788 4.039 1.00 82.56 367 ILE A N 1
ATOM 2810 C CA . ILE A 1 367 ? -12.374 17.659 4.911 1.00 82.56 367 ILE A CA 1
ATOM 2811 C C . ILE A 1 367 ? -13.585 17.471 5.828 1.00 82.56 367 ILE A C 1
ATOM 2813 O O . ILE A 1 367 ? -13.932 18.387 6.575 1.00 82.56 367 ILE A O 1
ATOM 2817 N N . SER A 1 368 ? -14.235 16.312 5.774 1.00 86.31 368 SER A N 1
ATOM 2818 C CA . SER A 1 368 ? -15.352 15.974 6.665 1.00 86.31 368 SER A CA 1
ATOM 2819 C C . SER A 1 368 ? -14.868 15.062 7.790 1.00 86.31 368 SER A C 1
ATOM 2821 O O . SER A 1 368 ? -14.243 14.037 7.526 1.00 86.31 368 SER A O 1
ATOM 2823 N N . GLY A 1 369 ? -15.146 15.442 9.038 1.00 85.75 369 GLY A N 1
ATOM 2824 C CA . GLY A 1 369 ? -14.633 14.794 10.248 1.00 85.75 369 GLY A CA 1
ATOM 2825 C C . GLY A 1 369 ? -13.810 15.762 11.119 1.00 85.75 369 GLY A C 1
ATOM 2826 O O . GLY A 1 369 ? -13.830 16.968 10.861 1.00 85.75 369 GLY A O 1
ATOM 2827 N N . PRO A 1 370 ? -13.085 15.275 12.145 1.00 88.44 370 PRO A N 1
ATOM 2828 C CA . PRO A 1 370 ? -13.002 13.876 12.571 1.00 88.44 370 PRO A CA 1
ATOM 2829 C C . PRO A 1 370 ? -14.355 13.307 12.998 1.00 88.44 370 PRO A C 1
ATOM 2831 O O . PRO A 1 370 ? -15.065 13.915 13.797 1.00 88.44 370 PRO A O 1
ATOM 2834 N N . TYR A 1 371 ? -14.677 12.110 12.517 1.00 90.88 371 TYR A N 1
ATOM 2835 C CA . TYR A 1 371 ? -15.782 11.310 13.036 1.00 90.88 371 TYR A CA 1
ATOM 2836 C C . TYR A 1 371 ? -15.230 10.150 13.858 1.00 90.88 371 TYR A C 1
ATOM 2838 O O . TYR A 1 371 ? -14.404 9.390 13.360 1.00 90.88 371 TYR A O 1
ATOM 2846 N N . HIS A 1 372 ? -15.664 10.010 15.109 1.00 90.31 372 HIS A N 1
ATOM 2847 C CA . HIS A 1 372 ? -15.250 8.907 15.974 1.00 90.31 372 HIS A CA 1
ATOM 2848 C C . HIS A 1 372 ? -15.950 7.606 15.552 1.00 90.31 372 HIS A C 1
ATOM 2850 O O . HIS A 1 372 ? -17.159 7.481 15.735 1.00 90.31 372 HIS A O 1
ATOM 2856 N N . ILE A 1 373 ? -15.196 6.640 15.019 1.00 90.50 373 ILE A N 1
ATOM 2857 C CA . ILE A 1 373 ? -15.746 5.384 14.476 1.00 90.50 373 ILE A CA 1
ATOM 2858 C C . ILE A 1 373 ? -15.576 4.173 15.403 1.00 90.50 373 ILE A C 1
ATOM 2860 O O . ILE A 1 373 ? -16.252 3.167 15.205 1.00 90.50 373 ILE A O 1
ATOM 2864 N N . TYR A 1 374 ? -14.666 4.231 16.384 1.00 90.69 374 TYR A N 1
ATOM 2865 C CA . TYR A 1 374 ? -14.399 3.122 17.307 1.00 90.69 374 TYR A CA 1
ATOM 2866 C C . TYR A 1 374 ? -13.582 3.559 18.527 1.00 90.69 374 TYR A C 1
ATOM 2868 O O . TYR A 1 374 ? -12.635 4.329 18.388 1.00 90.69 374 TYR A O 1
ATOM 2876 N N . GLN A 1 375 ? -13.873 2.967 19.689 1.00 87.06 375 GLN A N 1
ATOM 2877 C CA . GLN A 1 375 ? -13.046 3.045 20.894 1.00 87.06 375 GLN A CA 1
ATOM 2878 C C . GLN A 1 375 ? -12.756 1.635 21.420 1.00 87.06 375 GLN A C 1
ATOM 2880 O O . GLN A 1 375 ? -13.672 0.831 21.590 1.00 87.06 375 GLN A O 1
ATOM 2885 N N . ASN A 1 376 ? -11.495 1.340 21.746 1.00 79.81 376 ASN A N 1
ATOM 2886 C CA . ASN A 1 376 ? -11.143 0.149 22.515 1.00 79.81 376 ASN A CA 1
ATOM 2887 C C . ASN A 1 376 ? -11.512 0.364 23.992 1.00 79.81 376 ASN A C 1
ATOM 2889 O O . ASN A 1 376 ? -10.811 1.081 24.712 1.00 79.81 376 ASN A O 1
ATOM 2893 N N . ILE A 1 377 ? -12.607 -0.261 24.428 1.00 66.50 377 ILE A N 1
ATOM 2894 C CA . ILE A 1 377 ? -13.051 -0.283 25.824 1.00 66.50 377 ILE A CA 1
ATOM 2895 C C . ILE A 1 377 ? -12.469 -1.532 26.500 1.00 66.50 377 ILE A C 1
ATOM 2897 O O . ILE A 1 377 ? -13.001 -2.630 26.346 1.00 66.50 377 ILE A O 1
ATOM 2901 N N . GLN A 1 378 ? -11.404 -1.361 27.287 1.00 61.47 378 GLN A N 1
ATOM 2902 C CA . GLN A 1 378 ? -10.973 -2.371 28.259 1.00 61.47 378 GLN A CA 1
ATOM 2903 C C . GLN A 1 378 ? -11.489 -2.025 29.657 1.00 61.47 378 GLN A C 1
ATOM 2905 O O . GLN A 1 378 ? -11.309 -0.907 30.137 1.00 61.47 378 GLN A O 1
ATOM 2910 N N . THR A 1 379 ? -12.084 -3.008 30.332 1.00 51.06 379 THR A N 1
ATOM 2911 C CA . THR A 1 379 ? -12.550 -2.902 31.724 1.00 51.06 379 THR A CA 1
ATOM 2912 C C . THR A 1 379 ? -11.410 -2.751 32.729 1.00 51.06 379 THR A C 1
ATOM 2914 O O . THR A 1 379 ? -11.581 -2.079 33.741 1.00 51.06 379 THR A O 1
ATOM 2917 N N . ASP A 1 380 ? -10.237 -3.316 32.429 1.00 53.69 380 ASP A N 1
ATOM 2918 C CA . ASP A 1 380 ? -9.111 -3.436 33.367 1.00 53.69 380 ASP A CA 1
ATOM 2919 C C . ASP A 1 380 ? -8.018 -2.362 33.182 1.00 53.69 380 ASP A C 1
ATOM 2921 O O . ASP A 1 380 ? -6.861 -2.538 33.561 1.00 53.69 380 ASP A O 1
ATOM 2925 N N . GLY A 1 381 ? -8.407 -1.210 32.626 1.00 49.94 381 GLY A N 1
ATOM 2926 C CA . GLY A 1 381 ? -7.912 0.130 32.980 1.00 49.94 381 GLY A CA 1
ATOM 2927 C C . GLY A 1 381 ? -6.455 0.541 32.710 1.00 49.94 381 GLY A C 1
ATOM 2928 O O . GLY A 1 381 ? -6.198 1.740 32.740 1.00 49.94 381 GLY A O 1
ATOM 2929 N N . ASN A 1 382 ? -5.501 -0.373 32.493 1.00 57.03 382 ASN A N 1
ATOM 2930 C CA . ASN A 1 382 ? -4.072 -0.042 32.313 1.00 57.03 382 ASN A CA 1
ATOM 2931 C C . ASN A 1 382 ? -3.237 -1.085 31.535 1.00 57.03 382 ASN A C 1
ATOM 2933 O O . ASN A 1 382 ? -2.018 -0.929 31.459 1.00 57.03 382 ASN A O 1
ATOM 2937 N N . MET A 1 383 ? -3.819 -2.158 30.984 1.00 72.94 383 MET A N 1
ATOM 2938 C CA . MET A 1 383 ? -3.012 -3.156 30.264 1.00 72.94 383 MET A CA 1
ATOM 2939 C C . MET A 1 383 ? -2.514 -2.613 28.918 1.00 72.94 383 MET A C 1
ATOM 2941 O O . MET A 1 383 ? -3.294 -2.150 28.090 1.00 72.94 383 MET A O 1
ATOM 2945 N N . GLU A 1 384 ? -1.199 -2.682 28.707 1.00 78.62 384 GLU A N 1
ATOM 2946 C CA . GLU A 1 384 ? -0.555 -2.388 27.426 1.00 78.62 384 GLU A CA 1
ATOM 2947 C C . GLU A 1 384 ? -1.012 -3.394 26.359 1.00 78.62 384 GLU A C 1
ATOM 2949 O O . GLU A 1 384 ? -0.873 -4.601 26.546 1.00 78.62 384 GLU A O 1
ATOM 2954 N N . VAL A 1 385 ? -1.529 -2.905 25.228 1.00 78.75 385 VAL A N 1
ATOM 2955 C CA . VAL A 1 385 ? -1.993 -3.748 24.115 1.00 78.75 385 VAL A CA 1
ATOM 2956 C C . VAL A 1 385 ? -1.156 -3.519 22.863 1.00 78.75 385 VAL A C 1
ATOM 2958 O O . VAL A 1 385 ? -0.819 -2.380 22.530 1.00 78.75 385 VAL A O 1
ATOM 2961 N N . GLU A 1 386 ? -0.876 -4.592 22.125 1.00 80.44 386 GLU A N 1
ATOM 2962 C CA . GLU A 1 386 ? -0.508 -4.473 20.717 1.00 80.44 386 GLU A CA 1
ATOM 2963 C C . GLU A 1 386 ? -1.788 -4.240 19.904 1.00 80.44 386 GLU A C 1
ATOM 2965 O O . GLU A 1 386 ? -2.759 -4.994 20.015 1.00 80.44 386 GLU A O 1
ATOM 2970 N N . PHE A 1 387 ? -1.811 -3.169 19.112 1.00 79.56 387 PHE A N 1
ATOM 2971 C CA . PHE A 1 387 ? -2.980 -2.762 18.331 1.00 79.56 387 PHE A CA 1
ATOM 2972 C C . PHE A 1 387 ? -2.559 -2.352 16.923 1.00 79.56 387 PHE A C 1
ATOM 2974 O O . PHE A 1 387 ? -1.584 -1.618 16.759 1.00 79.56 387 PHE A O 1
ATOM 2981 N N . GLN A 1 388 ? -3.313 -2.779 15.907 1.00 81.81 388 GLN A N 1
ATOM 2982 C CA . GLN A 1 388 ? -3.074 -2.373 14.523 1.00 81.81 388 GLN A CA 1
ATOM 2983 C C . GLN A 1 388 ? -4.354 -2.321 13.682 1.00 81.81 388 GLN A C 1
ATOM 2985 O O . GLN A 1 388 ? -5.138 -3.268 13.657 1.00 81.81 388 GLN A O 1
ATOM 2990 N N . ILE A 1 389 ? -4.514 -1.235 12.919 1.00 82.25 389 ILE A N 1
ATOM 2991 C CA . ILE A 1 389 ? -5.426 -1.162 11.775 1.00 82.25 389 ILE A CA 1
ATOM 2992 C C . ILE A 1 389 ? -4.828 -2.019 10.652 1.00 82.25 389 ILE A C 1
ATOM 2994 O O . ILE A 1 389 ? -3.817 -1.662 10.047 1.00 82.25 389 ILE A O 1
ATOM 2998 N N . GLN A 1 390 ? -5.439 -3.167 10.379 1.00 80.12 390 GLN A N 1
ATOM 2999 C CA . GLN A 1 390 ? -4.956 -4.120 9.382 1.00 80.12 390 GLN A CA 1
ATOM 3000 C C . GLN A 1 390 ? -5.282 -3.630 7.965 1.00 80.12 390 GLN A C 1
ATOM 3002 O O . GLN A 1 390 ? -4.386 -3.361 7.158 1.00 80.12 390 GLN A O 1
ATOM 3007 N N . ALA A 1 391 ? -6.566 -3.422 7.677 1.00 80.75 391 ALA A N 1
ATOM 3008 C CA . ALA A 1 391 ? -7.063 -2.940 6.391 1.00 80.75 391 ALA A CA 1
ATOM 3009 C C . ALA A 1 391 ? -8.336 -2.103 6.578 1.00 80.75 391 ALA A C 1
ATOM 3011 O O . ALA A 1 391 ? -9.083 -2.329 7.525 1.00 80.75 391 ALA A O 1
ATOM 3012 N N . CYS A 1 392 ? -8.588 -1.160 5.669 1.00 82.62 392 CYS A N 1
ATOM 3013 C CA . CYS A 1 392 ? -9.834 -0.397 5.595 1.00 82.62 392 CYS A CA 1
ATOM 3014 C C . CYS A 1 392 ? -10.178 -0.141 4.126 1.00 82.62 392 CYS A C 1
ATOM 3016 O O . CYS A 1 392 ? -9.274 0.209 3.369 1.00 82.62 392 CYS A O 1
ATOM 3018 N N . ASN A 1 393 ? -11.441 -0.331 3.735 1.00 81.25 393 ASN A N 1
ATOM 3019 C CA . ASN A 1 393 ? -11.928 -0.219 2.353 1.00 81.25 393 ASN A CA 1
ATOM 3020 C C . ASN A 1 393 ? -13.431 0.144 2.316 1.00 81.25 393 ASN A C 1
ATOM 3022 O O . ASN A 1 393 ? -14.113 0.025 3.339 1.00 81.25 393 ASN A O 1
ATOM 3026 N N . PRO A 1 394 ? -13.988 0.539 1.155 1.00 80.00 394 PRO A N 1
ATOM 3027 C CA . PRO A 1 394 ? -15.435 0.590 0.938 1.00 80.00 394 PRO A CA 1
ATOM 3028 C C . PRO A 1 394 ? -16.095 -0.792 1.015 1.00 80.00 394 PRO A C 1
ATOM 3030 O O . PRO A 1 394 ? -15.445 -1.819 0.807 1.00 80.00 394 PRO A O 1
ATOM 3033 N N . ILE A 1 395 ? -17.401 -0.811 1.286 1.00 77.00 395 ILE A N 1
ATOM 3034 C CA . ILE A 1 395 ? -18.229 -2.023 1.222 1.00 77.00 395 ILE A CA 1
ATOM 3035 C C . ILE A 1 395 ? -18.679 -2.251 -0.229 1.00 77.00 395 ILE A C 1
ATOM 3037 O O . ILE A 1 395 ? -19.185 -1.336 -0.888 1.00 77.00 395 ILE A O 1
ATOM 3041 N N . GLY A 1 396 ? -18.522 -3.477 -0.732 1.00 63.72 396 GLY A N 1
ATOM 3042 C CA . GLY A 1 396 ? -19.028 -3.865 -2.050 1.00 63.72 396 GLY A CA 1
ATOM 3043 C C . GLY A 1 396 ? -20.562 -3.868 -2.087 1.00 63.72 396 GLY A C 1
ATOM 3044 O O . GLY A 1 396 ? -21.205 -4.335 -1.156 1.00 63.72 396 GLY A O 1
ATOM 3045 N N . GLY A 1 397 ? -21.167 -3.355 -3.164 1.00 53.94 397 GLY A N 1
ATOM 3046 C CA . GLY A 1 397 ? -22.628 -3.392 -3.360 1.00 53.94 397 GLY A CA 1
ATOM 3047 C C . GLY A 1 397 ? -23.378 -2.063 -3.180 1.00 53.94 397 GLY A C 1
ATOM 3048 O O . GLY A 1 397 ? -24.549 -1.992 -3.539 1.00 53.94 397 GLY A O 1
ATOM 3049 N N . GLY A 1 398 ? -22.713 -0.986 -2.739 1.00 46.69 398 GLY A N 1
ATOM 3050 C CA . GLY A 1 398 ? -23.188 0.386 -2.999 1.00 46.69 398 GLY A CA 1
ATOM 3051 C C . GLY A 1 398 ? -24.079 1.055 -1.941 1.00 46.69 398 GLY A C 1
ATOM 3052 O O . GLY A 1 398 ? -24.865 1.931 -2.289 1.00 46.69 398 GLY A O 1
ATOM 3053 N N . SER A 1 399 ? -23.946 0.706 -0.659 1.00 48.59 399 SER A N 1
ATOM 3054 C CA . SER A 1 399 ? -24.667 1.357 0.455 1.00 48.59 399 SER A CA 1
ATOM 3055 C C . SER A 1 399 ? -23.998 2.629 1.015 1.00 48.59 399 SER A C 1
ATOM 3057 O O . SER A 1 399 ? -24.527 3.237 1.942 1.00 48.59 399 SER A O 1
ATOM 3059 N N . GLY A 1 400 ? -22.839 3.044 0.486 1.00 63.16 400 GLY A N 1
ATOM 3060 C CA . GLY A 1 400 ? -22.099 4.232 0.955 1.00 63.16 400 GLY A CA 1
ATOM 3061 C C . GLY A 1 400 ? -21.361 4.054 2.291 1.00 63.16 400 GLY A C 1
ATOM 3062 O O . GLY A 1 400 ? -20.893 5.036 2.870 1.00 63.16 400 GLY A O 1
ATOM 3063 N N . GLY A 1 401 ? -21.270 2.817 2.786 1.00 78.00 401 GLY A N 1
ATOM 3064 C CA . GLY A 1 401 ? -20.501 2.459 3.973 1.00 78.00 401 GLY A CA 1
ATOM 3065 C C . GLY A 1 401 ? -19.069 2.007 3.675 1.00 78.00 401 GLY A C 1
ATOM 3066 O O . GLY A 1 401 ? -18.708 1.634 2.555 1.00 78.00 401 GLY A O 1
ATOM 3067 N N . TYR A 1 402 ? -18.270 1.999 4.734 1.00 86.38 402 TYR A N 1
ATOM 3068 C CA . TYR A 1 402 ? -16.870 1.600 4.780 1.00 86.38 402 TYR A CA 1
ATOM 3069 C C . TYR A 1 402 ? -16.660 0.594 5.902 1.00 86.38 402 TYR A C 1
ATOM 3071 O O . TYR A 1 402 ? -17.387 0.595 6.897 1.00 86.38 402 TYR A O 1
ATOM 3079 N N . LYS A 1 403 ? -15.632 -0.237 5.754 1.00 86.19 403 LYS A N 1
ATOM 3080 C CA . LYS A 1 403 ? -15.236 -1.238 6.739 1.00 86.19 403 LYS A CA 1
ATOM 3081 C C . LYS A 1 403 ? -13.755 -1.110 7.081 1.00 86.19 403 LYS A C 1
ATOM 3083 O O . LYS A 1 403 ? -12.931 -0.867 6.201 1.00 86.19 403 LYS A O 1
ATOM 3088 N N . CYS A 1 404 ? -13.414 -1.311 8.348 1.00 87.00 404 CYS A N 1
ATOM 3089 C CA . CYS A 1 404 ? -12.045 -1.450 8.841 1.00 87.00 404 CYS A CA 1
ATOM 3090 C C . CYS A 1 404 ? -11.911 -2.747 9.634 1.00 87.00 404 CYS A C 1
ATOM 3092 O O . CYS A 1 404 ? -12.790 -3.074 10.425 1.00 87.00 404 CYS A O 1
ATOM 3094 N N . LEU A 1 405 ? -10.784 -3.436 9.483 1.00 85.94 405 LEU A N 1
ATOM 3095 C CA . LE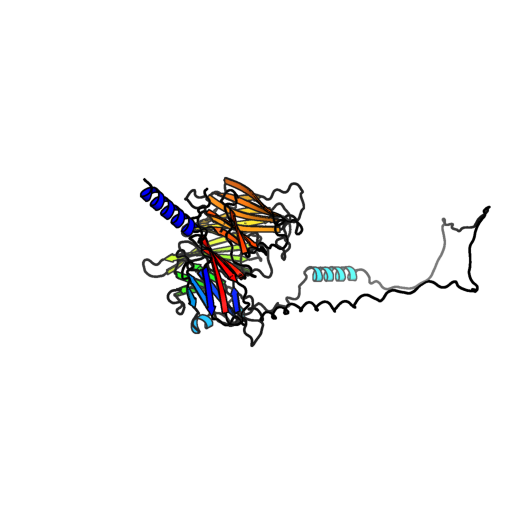U A 1 405 ? -10.397 -4.555 10.331 1.00 85.94 405 LEU A CA 1
ATOM 3096 C C . LEU A 1 405 ? -9.249 -4.140 11.249 1.00 85.94 405 LEU A C 1
ATOM 3098 O O . LEU A 1 405 ? -8.221 -3.631 10.792 1.00 85.94 405 LEU A O 1
ATOM 3102 N N . LEU A 1 406 ? -9.417 -4.397 12.540 1.00 86.69 406 LEU A N 1
ATOM 3103 C CA . LEU A 1 406 ? -8.396 -4.221 13.567 1.00 86.69 406 LEU A CA 1
ATOM 3104 C C . LEU A 1 406 ? -7.876 -5.572 14.044 1.00 86.69 406 LEU A C 1
ATOM 3106 O O . LEU A 1 406 ? -8.638 -6.534 14.097 1.00 86.69 406 LEU A O 1
ATOM 3110 N N . SER A 1 407 ? -6.622 -5.607 14.485 1.00 82.38 407 SER A N 1
ATOM 3111 C CA . SER A 1 407 ? -6.072 -6.664 15.337 1.00 82.38 407 SER A CA 1
ATOM 3112 C C . SER A 1 407 ? -5.680 -6.087 16.696 1.00 82.38 407 SER A C 1
ATOM 3114 O O . SER A 1 407 ? -5.045 -5.031 16.756 1.00 82.38 407 SER A O 1
ATOM 3116 N N . ILE A 1 408 ? -6.021 -6.793 17.770 1.00 81.50 408 ILE A N 1
ATOM 3117 C CA . ILE A 1 408 ? -5.767 -6.422 19.162 1.00 81.50 408 ILE A CA 1
ATOM 3118 C C . ILE A 1 408 ? -5.217 -7.653 19.890 1.00 81.50 408 ILE A C 1
ATOM 3120 O O . ILE A 1 408 ? -5.839 -8.716 19.877 1.00 81.50 408 ILE A O 1
ATOM 3124 N N . LYS A 1 409 ? -4.065 -7.514 20.550 1.00 78.69 409 LYS A N 1
ATOM 3125 C CA . LYS A 1 409 ? -3.457 -8.564 21.375 1.00 78.69 409 LYS A CA 1
ATOM 3126 C C . LYS A 1 409 ? -3.085 -7.991 22.744 1.00 78.69 409 LYS A C 1
ATOM 3128 O O . LYS A 1 409 ? -2.359 -7.003 22.833 1.00 78.69 409 LYS A O 1
ATOM 3133 N N . SER A 1 410 ? -3.647 -8.569 23.808 1.00 71.50 410 SER A N 1
ATOM 3134 C CA . SER A 1 410 ? -3.617 -7.990 25.163 1.00 71.50 410 SER A CA 1
ATOM 3135 C C . SER A 1 410 ? -2.372 -8.338 25.978 1.00 71.50 410 SER A C 1
ATOM 3137 O O . SER A 1 410 ? -2.043 -7.626 26.919 1.00 71.50 410 SER A O 1
ATOM 3139 N N . ASN A 1 411 ? -1.658 -9.397 25.610 1.00 66.69 411 ASN A N 1
ATOM 3140 C CA . ASN A 1 411 ? -0.379 -9.781 26.193 1.00 66.69 411 ASN A CA 1
ATOM 3141 C C . ASN A 1 411 ? 0.448 -10.507 25.124 1.00 66.69 411 ASN A C 1
ATOM 3143 O O . ASN A 1 411 ? -0.091 -11.297 24.355 1.00 66.69 411 ASN A O 1
ATOM 3147 N N . ALA A 1 412 ? 1.766 -10.294 25.077 1.00 60.91 412 ALA A N 1
ATOM 3148 C CA . ALA A 1 412 ? 2.661 -11.010 24.161 1.00 60.91 412 ALA A CA 1
ATOM 3149 C C . ALA A 1 412 ? 2.543 -12.546 24.290 1.00 60.91 412 ALA A C 1
ATOM 3151 O O . ALA A 1 412 ? 2.648 -13.258 23.287 1.00 60.91 412 ALA A O 1
ATOM 3152 N N . LEU A 1 413 ? 2.272 -13.030 25.509 1.00 59.44 413 LEU A N 1
ATOM 3153 C CA . LEU A 1 413 ? 2.065 -14.442 25.848 1.00 59.44 413 LEU A CA 1
ATOM 3154 C C . LEU A 1 413 ? 0.662 -14.972 25.503 1.00 59.44 413 LEU A C 1
ATOM 3156 O O . LEU A 1 413 ? 0.457 -16.184 25.573 1.00 59.44 413 LEU A O 1
ATOM 3160 N N . ASP A 1 414 ? -0.294 -14.113 25.128 1.00 61.12 414 ASP A N 1
ATOM 3161 C CA . ASP A 1 414 ? -1.615 -14.583 24.710 1.00 61.12 414 ASP A CA 1
ATOM 3162 C C . ASP A 1 414 ? -1.505 -15.364 23.401 1.00 61.12 414 ASP A C 1
ATOM 3164 O O . ASP A 1 414 ? -0.922 -14.920 22.404 1.00 61.12 414 ASP A O 1
ATOM 3168 N N . SER A 1 415 ? -2.132 -16.533 23.410 1.00 60.91 415 SER A N 1
ATOM 3169 C CA . SER A 1 415 ? -2.284 -17.430 22.266 1.00 60.91 415 SER A CA 1
ATOM 3170 C C . SER A 1 415 ? -3.495 -17.074 21.397 1.00 60.91 415 SER A C 1
ATOM 3172 O O . SER A 1 415 ? -3.885 -17.860 20.549 1.00 60.91 415 SER A O 1
ATOM 3174 N N . TYR A 1 416 ? -4.067 -15.882 21.572 1.00 67.69 416 TYR A N 1
ATOM 3175 C CA . TYR A 1 416 ? -5.197 -15.380 20.797 1.00 67.69 416 TYR A CA 1
ATOM 3176 C C . TYR A 1 416 ? -4.850 -14.015 20.212 1.00 67.69 416 TYR A C 1
ATOM 3178 O O . TYR A 1 416 ? -4.254 -13.173 20.888 1.00 67.69 416 TYR A O 1
ATOM 3186 N N . THR A 1 417 ? -5.252 -13.781 18.965 1.00 76.50 417 THR A N 1
ATOM 3187 C CA . THR A 1 417 ? -5.332 -12.426 18.408 1.00 76.50 417 THR A CA 1
ATOM 3188 C C . THR A 1 417 ? -6.799 -12.101 18.199 1.00 76.50 417 THR A C 1
ATOM 3190 O O . THR A 1 417 ? -7.492 -12.786 17.444 1.00 76.50 417 THR A O 1
ATOM 3193 N N . LYS A 1 418 ? -7.286 -11.065 18.883 1.00 80.19 418 LYS A N 1
ATOM 3194 C CA . LYS A 1 418 ? -8.653 -10.589 18.712 1.00 80.19 418 LYS A CA 1
ATOM 3195 C C . LYS A 1 418 ? -8.712 -9.699 17.484 1.00 80.19 418 LYS A C 1
ATOM 3197 O O . LYS A 1 418 ? -7.944 -8.747 17.366 1.00 80.19 418 LYS A O 1
ATOM 3202 N N . PHE A 1 419 ? -9.645 -9.985 16.596 1.00 84.38 419 PHE A N 1
ATOM 3203 C CA . PHE A 1 419 ? -9.957 -9.153 15.452 1.00 84.38 419 PHE A CA 1
ATOM 3204 C C . PHE A 1 419 ? -11.272 -8.411 15.689 1.00 84.38 419 PHE A C 1
ATOM 3206 O O . PHE A 1 419 ? -12.156 -8.869 16.415 1.00 84.38 419 PHE A O 1
ATOM 3213 N N . VAL A 1 420 ? -11.388 -7.216 15.118 1.00 86.69 420 VAL A N 1
ATOM 3214 C CA . VAL A 1 420 ? -12.611 -6.410 15.201 1.00 86.69 420 VAL A CA 1
ATOM 3215 C C . VAL A 1 420 ? -12.887 -5.810 13.834 1.00 86.69 420 VAL A C 1
ATOM 3217 O O . VAL A 1 420 ? -12.120 -4.967 13.367 1.00 86.69 420 VAL A O 1
ATOM 3220 N N . ALA A 1 421 ? -13.974 -6.241 13.196 1.00 87.88 421 ALA A N 1
ATOM 3221 C CA . ALA A 1 421 ? -14.508 -5.586 12.011 1.00 87.88 421 ALA A CA 1
ATOM 3222 C C . ALA A 1 421 ? -15.409 -4.424 12.453 1.00 87.88 421 ALA A C 1
ATOM 3224 O O . ALA A 1 421 ? -16.339 -4.616 13.233 1.00 87.88 421 ALA A O 1
ATOM 3225 N N . ILE A 1 422 ? -15.129 -3.213 11.981 1.00 89.19 422 ILE A N 1
ATOM 3226 C CA . ILE A 1 422 ? -15.919 -2.001 12.227 1.00 89.19 422 ILE A CA 1
ATOM 3227 C C . ILE A 1 422 ? -16.534 -1.577 10.903 1.00 89.19 422 ILE A C 1
ATOM 3229 O O . ILE A 1 422 ? -15.805 -1.442 9.921 1.00 89.19 422 ILE A O 1
ATOM 3233 N N . THR A 1 423 ? -17.831 -1.287 10.899 1.00 88.94 423 THR A N 1
ATOM 3234 C CA . THR A 1 423 ? -18.549 -0.765 9.732 1.00 88.94 423 THR A CA 1
ATOM 3235 C C . THR A 1 423 ? -19.074 0.629 10.047 1.00 88.94 423 THR A C 1
ATOM 3237 O O . THR A 1 423 ? -19.669 0.829 11.104 1.00 88.94 423 THR A O 1
ATOM 3240 N N . PHE A 1 424 ? -18.863 1.599 9.157 1.00 89.75 424 PHE A N 1
ATOM 3241 C CA . PHE A 1 424 ? -19.237 3.001 9.372 1.00 89.75 424 PHE A CA 1
ATOM 3242 C C . PHE A 1 424 ? -19.655 3.710 8.076 1.00 89.75 424 PHE A C 1
ATOM 3244 O O . PHE A 1 424 ? -19.269 3.304 6.984 1.00 89.75 424 PHE A O 1
ATOM 3251 N N . SER A 1 425 ? -20.458 4.768 8.178 1.00 88.81 425 SER A N 1
ATOM 3252 C CA . SER A 1 425 ? -20.958 5.538 7.026 1.00 88.81 425 SER A CA 1
ATOM 3253 C C . SER A 1 425 ? -20.004 6.661 6.573 1.00 88.81 425 SER A C 1
ATOM 3255 O O . SER A 1 425 ? -18.998 6.958 7.221 1.00 88.81 425 SER A O 1
ATOM 3257 N N . SER A 1 426 ? -20.361 7.376 5.499 1.00 81.62 426 SER A N 1
ATOM 3258 C CA . SER A 1 426 ? -19.715 8.638 5.084 1.00 81.62 426 SER A CA 1
ATOM 3259 C C . SER A 1 426 ? -19.963 9.834 6.011 1.00 81.62 426 SER A C 1
ATOM 3261 O O . SER A 1 426 ? -19.307 10.861 5.863 1.00 81.62 426 SER A O 1
ATOM 3263 N N . THR A 1 427 ? -20.878 9.716 6.976 1.00 82.56 427 THR A N 1
ATOM 3264 C CA . THR A 1 427 ? -21.006 10.643 8.116 1.00 82.56 427 THR A CA 1
ATOM 3265 C C . THR A 1 427 ? -20.274 10.127 9.360 1.00 82.56 427 THR A C 1
ATOM 3267 O O . THR A 1 427 ? -20.377 10.731 10.424 1.00 82.56 427 THR A O 1
ATOM 3270 N N . GLY A 1 428 ? -19.549 9.006 9.237 1.00 81.12 428 GLY A N 1
ATOM 3271 C CA . GLY A 1 428 ? -18.857 8.325 10.329 1.00 81.12 428 GLY A CA 1
ATOM 3272 C C . GLY A 1 428 ? -19.780 7.729 11.392 1.00 81.12 428 GLY A C 1
ATOM 3273 O O . GLY A 1 428 ? -19.324 7.421 12.488 1.00 81.12 428 GLY A O 1
ATOM 3274 N N . GLU A 1 429 ? -21.065 7.553 11.078 1.00 86.25 429 GLU A N 1
ATOM 3275 C CA . GLU A 1 429 ? -22.003 6.802 11.910 1.00 86.25 429 GLU A CA 1
ATOM 3276 C C . GLU A 1 429 ? -21.546 5.341 11.980 1.00 86.25 429 GLU A C 1
ATOM 3278 O O . GLU A 1 429 ? -21.365 4.700 10.946 1.00 86.25 429 GLU A O 1
ATOM 3283 N N . GLN A 1 430 ? -21.328 4.825 13.190 1.00 86.62 430 GLN A N 1
ATOM 3284 C CA . GLN A 1 430 ? -20.878 3.456 13.442 1.00 86.62 430 GLN A CA 1
ATOM 3285 C C . GLN A 1 430 ? -22.056 2.485 13.237 1.00 86.62 430 GLN A C 1
ATOM 3287 O O . GLN A 1 430 ? -22.933 2.368 14.089 1.00 86.62 430 GLN A O 1
ATOM 3292 N N . LEU A 1 431 ? -22.079 1.806 12.088 1.00 86.06 431 LEU A N 1
ATOM 3293 C CA . LEU A 1 431 ? -23.169 0.932 11.637 1.00 86.06 431 LEU A CA 1
ATOM 3294 C C . LEU A 1 431 ? -23.101 -0.465 12.271 1.00 86.06 431 LEU A C 1
ATOM 3296 O O . LEU A 1 431 ? -24.131 -1.056 12.588 1.00 86.06 431 LEU A O 1
ATOM 3300 N N . SER A 1 432 ? -21.894 -1.008 12.457 1.00 85.94 432 SER A N 1
ATOM 3301 C CA . SER A 1 432 ? -21.679 -2.257 13.196 1.00 85.94 432 SER A CA 1
ATOM 3302 C C . SER A 1 432 ? -20.265 -2.336 13.768 1.00 85.94 432 SER A C 1
ATOM 3304 O O . SER A 1 432 ? -19.348 -1.625 13.348 1.00 85.94 432 SER A O 1
ATOM 3306 N N . THR A 1 433 ? -20.066 -3.198 14.762 1.00 87.56 433 THR A N 1
ATOM 3307 C CA . THR A 1 433 ? -18.737 -3.547 15.274 1.00 87.56 433 THR A CA 1
ATOM 3308 C C . THR A 1 433 ? -18.778 -4.982 15.769 1.00 87.56 433 THR A C 1
ATOM 3310 O O . THR A 1 433 ? -19.493 -5.299 16.717 1.00 87.56 433 THR A O 1
ATOM 3313 N N . ILE A 1 434 ? -18.046 -5.848 15.077 1.00 85.12 434 ILE A N 1
ATOM 3314 C CA . ILE A 1 434 ? -18.141 -7.298 15.185 1.00 85.12 434 ILE A CA 1
ATOM 3315 C C . ILE A 1 434 ? -16.773 -7.828 15.634 1.00 85.12 434 ILE A C 1
ATOM 3317 O O . ILE A 1 434 ? -15.828 -7.854 14.838 1.00 85.12 434 ILE A O 1
ATOM 3321 N N . PRO A 1 435 ? -16.620 -8.193 16.920 1.00 85.00 435 PRO A N 1
ATOM 3322 C CA . PRO A 1 435 ? -15.424 -8.858 17.407 1.00 85.00 435 PRO A CA 1
ATOM 3323 C C . PRO A 1 435 ? -15.452 -10.341 17.025 1.00 85.00 435 PRO A C 1
ATOM 3325 O O . PRO A 1 435 ? -16.447 -11.026 17.250 1.00 85.00 435 PRO A O 1
ATOM 3328 N N . PHE A 1 436 ? -14.331 -10.849 16.527 1.00 78.62 436 PHE A N 1
ATOM 3329 C CA . PHE A 1 436 ? -14.089 -12.277 16.328 1.00 78.62 436 PHE A CA 1
ATOM 3330 C C . PHE A 1 436 ? -12.645 -12.603 16.722 1.00 78.62 436 PHE A C 1
ATOM 3332 O O . PHE A 1 436 ? -11.805 -11.713 16.827 1.00 78.62 436 PHE A O 1
ATOM 3339 N N . GLU A 1 437 ? -12.340 -13.859 17.027 1.00 73.25 437 GLU A N 1
ATOM 3340 C CA . GLU A 1 437 ? -11.053 -14.227 17.630 1.00 73.25 437 GLU A CA 1
ATOM 3341 C C . GLU A 1 437 ? -10.372 -15.321 16.811 1.00 73.25 437 GLU A C 1
ATOM 3343 O O . GLU A 1 437 ? -11.010 -16.287 16.392 1.00 73.25 437 GLU A O 1
ATOM 3348 N N . PHE A 1 438 ? -9.071 -15.149 16.566 1.00 69.94 438 PHE A N 1
ATOM 3349 C CA . PHE A 1 438 ? -8.233 -16.193 15.994 1.00 69.94 438 PHE A CA 1
ATOM 3350 C C . PHE A 1 438 ? -7.425 -16.865 17.105 1.00 69.94 438 PHE A C 1
ATOM 3352 O O . PHE A 1 438 ? -6.631 -16.216 17.796 1.00 69.94 438 PHE A O 1
ATOM 3359 N N . ASP A 1 439 ? -7.645 -18.170 17.257 1.00 62.66 439 ASP A N 1
ATOM 3360 C CA . ASP A 1 439 ? -6.963 -19.023 18.219 1.00 62.66 439 ASP A CA 1
ATOM 3361 C C . ASP A 1 439 ? -5.670 -19.617 17.638 1.00 62.66 439 ASP A C 1
ATOM 3363 O O . ASP A 1 439 ? -5.682 -20.458 16.737 1.00 62.66 439 ASP A O 1
ATOM 3367 N N . VAL A 1 440 ? -4.544 -19.198 18.208 1.00 56.50 440 VAL A N 1
ATOM 3368 C CA . VAL A 1 440 ? -3.194 -19.660 17.877 1.00 56.50 440 VAL A CA 1
ATOM 3369 C C . VAL A 1 440 ? -2.803 -20.896 18.711 1.00 56.50 440 VAL A C 1
ATOM 3371 O O . VAL A 1 440 ? -1.777 -21.510 18.433 1.00 56.50 440 VAL A O 1
ATOM 3374 N N . GLN A 1 441 ? -3.598 -21.345 19.699 1.00 47.53 441 GLN A N 1
ATOM 3375 C CA . GLN A 1 441 ? -3.294 -22.558 20.489 1.00 47.53 441 GLN A CA 1
ATOM 3376 C C . GLN A 1 441 ? -3.212 -23.824 19.632 1.00 47.53 441 GLN A C 1
ATOM 3378 O O . GLN A 1 441 ? -2.435 -24.728 19.939 1.00 47.53 441 GLN A O 1
ATOM 3383 N N . HIS A 1 442 ? -3.953 -23.868 18.524 1.00 51.88 442 HIS A N 1
ATOM 3384 C CA . HIS A 1 442 ? -3.903 -24.965 17.558 1.00 51.88 442 HIS A CA 1
ATOM 3385 C C . HIS A 1 442 ? -2.614 -24.980 16.707 1.00 51.88 442 HIS A C 1
ATOM 3387 O O . HIS A 1 442 ? -2.324 -25.982 16.053 1.00 51.88 442 HIS A O 1
ATOM 3393 N N . ALA A 1 443 ? -1.811 -23.909 16.737 1.00 51.72 443 ALA A N 1
ATOM 3394 C CA . ALA A 1 443 ? -0.499 -23.827 16.097 1.00 51.72 443 ALA A CA 1
ATOM 3395 C C . ALA A 1 443 ? 0.404 -22.793 16.816 1.00 51.72 443 ALA A C 1
ATOM 3397 O O . ALA A 1 443 ? 0.604 -21.702 16.293 1.00 51.72 443 ALA A O 1
ATOM 3398 N N . PRO A 1 444 ? 0.987 -23.095 17.994 1.00 52.25 444 PRO A N 1
ATOM 3399 C CA . PRO A 1 444 ? 1.672 -22.093 18.829 1.00 52.25 444 PRO A CA 1
ATOM 3400 C C . PRO A 1 444 ? 2.959 -21.498 18.220 1.00 52.25 444 PRO A C 1
ATOM 3402 O O . PRO A 1 444 ? 3.418 -20.454 18.676 1.00 52.25 444 PRO A O 1
ATOM 3405 N N . ASP A 1 445 ? 3.525 -22.125 17.183 1.00 51.78 445 ASP A N 1
ATOM 3406 C CA . ASP A 1 445 ? 4.629 -21.576 16.375 1.00 51.78 445 ASP A CA 1
ATOM 3407 C C . ASP A 1 445 ? 4.152 -20.599 15.274 1.00 51.78 445 ASP A C 1
ATOM 3409 O O . ASP A 1 445 ? 4.973 -20.001 14.569 1.00 51.78 445 ASP A O 1
ATOM 3413 N N . ALA A 1 446 ? 2.836 -20.473 15.065 1.00 54.53 446 ALA A N 1
ATOM 3414 C CA . ALA A 1 446 ? 2.272 -19.727 13.953 1.00 54.53 446 ALA A CA 1
ATOM 3415 C C . ALA A 1 446 ? 2.469 -18.221 14.111 1.00 54.53 446 ALA A C 1
ATOM 3417 O O . ALA A 1 446 ? 2.236 -17.614 15.157 1.00 54.53 446 ALA A O 1
ATOM 3418 N N . LYS A 1 447 ? 2.854 -17.606 12.998 1.00 57.72 447 LYS A N 1
ATOM 3419 C CA . LYS A 1 447 ? 2.903 -16.157 12.824 1.00 57.72 447 LYS A CA 1
ATOM 3420 C C . LYS A 1 447 ? 1.763 -15.764 11.898 1.00 57.72 447 LYS A C 1
ATOM 3422 O O . LYS A 1 447 ? 1.417 -16.534 11.001 1.00 57.72 447 LYS A O 1
ATOM 3427 N N . THR A 1 448 ? 1.234 -14.561 12.081 1.00 58.31 448 THR A N 1
ATOM 3428 C CA . THR A 1 448 ? 0.251 -13.951 11.182 1.00 58.31 448 THR A CA 1
ATOM 3429 C C . THR A 1 448 ? 0.947 -12.939 10.261 1.00 58.31 448 THR A C 1
ATOM 3431 O O . THR A 1 448 ? 1.052 -11.770 10.636 1.00 58.31 448 THR A O 1
ATOM 3434 N N . PRO A 1 449 ? 1.518 -13.352 9.107 1.00 51.59 449 PRO A N 1
ATOM 3435 C CA . PRO A 1 449 ? 2.401 -12.489 8.314 1.00 51.59 449 PRO A CA 1
ATOM 3436 C C . PRO A 1 449 ? 1.687 -11.337 7.594 1.00 51.59 449 PRO A C 1
ATOM 3438 O O . PRO A 1 449 ? 2.318 -10.319 7.327 1.00 51.59 449 PRO A O 1
ATOM 3441 N N . ALA A 1 450 ? 0.397 -11.475 7.277 1.00 60.62 450 ALA A N 1
ATOM 3442 C CA . ALA A 1 450 ? -0.397 -10.430 6.638 1.00 60.62 450 ALA A CA 1
ATOM 3443 C C . ALA A 1 450 ? -1.892 -10.622 6.915 1.00 60.62 450 ALA A C 1
ATOM 3445 O O . ALA A 1 450 ? -2.358 -11.749 7.079 1.00 60.62 450 ALA A O 1
ATOM 3446 N N . THR A 1 451 ? -2.650 -9.527 6.871 1.00 66.00 451 THR A N 1
ATOM 3447 C CA . THR A 1 451 ? -4.109 -9.566 6.728 1.00 66.00 451 THR A CA 1
ATOM 3448 C C . THR A 1 451 ? -4.482 -8.856 5.438 1.00 66.00 451 THR A C 1
ATOM 3450 O O . THR A 1 451 ? -4.011 -7.746 5.185 1.00 66.00 451 THR A O 1
ATOM 3453 N N . LEU A 1 452 ? -5.311 -9.489 4.615 1.00 72.00 452 LEU A N 1
ATOM 3454 C CA . LEU A 1 452 ? -5.642 -9.024 3.273 1.00 72.00 452 LEU A CA 1
ATOM 3455 C C . LEU A 1 452 ? -7.156 -8.812 3.157 1.00 72.00 452 LEU A C 1
ATOM 3457 O O . LEU A 1 452 ? -7.953 -9.631 3.609 1.00 72.00 452 LEU A O 1
ATOM 3461 N N . ASN A 1 453 ? -7.561 -7.686 2.569 1.00 71.81 453 ASN A N 1
ATOM 3462 C CA . ASN A 1 453 ? -8.962 -7.442 2.230 1.00 71.81 453 ASN A CA 1
ATOM 3463 C C . ASN A 1 453 ? -9.294 -8.172 0.929 1.00 71.81 453 ASN A C 1
ATOM 3465 O O . ASN A 1 453 ? -8.570 -8.020 -0.055 1.00 71.81 453 ASN A O 1
ATOM 3469 N N . LEU A 1 454 ? -10.407 -8.899 0.909 1.00 74.44 454 LEU A N 1
ATOM 3470 C CA . LEU A 1 454 ? -10.907 -9.537 -0.303 1.00 74.44 454 LEU A CA 1
ATOM 3471 C C . LEU A 1 454 ? -11.811 -8.549 -1.056 1.00 74.44 454 LEU A C 1
ATOM 3473 O O . LEU A 1 454 ? -12.637 -7.851 -0.463 1.00 74.44 454 LEU A O 1
ATOM 3477 N N . ASN A 1 455 ? -11.612 -8.446 -2.369 1.00 69.69 455 ASN A N 1
ATOM 3478 C CA . ASN A 1 455 ? -12.210 -7.400 -3.202 1.00 69.69 455 ASN A CA 1
ATOM 3479 C C . ASN A 1 455 ? -13.708 -7.617 -3.454 1.00 69.69 455 ASN A C 1
ATOM 3481 O O . ASN A 1 455 ? -14.434 -6.649 -3.664 1.00 69.69 455 ASN A O 1
ATOM 3485 N N . GLY A 1 456 ? -14.186 -8.860 -3.364 1.00 64.94 456 GLY A N 1
ATOM 3486 C CA . GLY A 1 456 ? -15.621 -9.151 -3.376 1.00 64.94 456 GLY A CA 1
ATOM 3487 C C . GLY A 1 456 ? -16.354 -8.840 -2.063 1.00 64.94 456 GLY A C 1
ATOM 3488 O O . GLY A 1 456 ? -17.576 -8.743 -2.083 1.00 64.94 456 GLY A O 1
ATOM 3489 N N . GLY A 1 457 ? -15.640 -8.690 -0.942 1.00 73.69 457 GLY A N 1
ATOM 3490 C CA . GLY A 1 457 ? -16.206 -8.617 0.410 1.00 73.69 457 GLY A CA 1
ATOM 3491 C C . GLY A 1 457 ? -15.440 -9.516 1.386 1.00 73.69 457 GLY A C 1
ATOM 3492 O O . GLY A 1 457 ? -14.745 -10.434 0.961 1.00 73.69 457 GLY A O 1
ATOM 3493 N N . GLY A 1 458 ? -15.549 -9.257 2.690 1.00 79.44 458 GLY A N 1
ATOM 3494 C CA . GLY A 1 458 ? -14.816 -10.002 3.728 1.00 79.44 458 GLY A CA 1
ATOM 3495 C C . GLY A 1 458 ? -13.302 -9.729 3.779 1.00 79.44 458 GLY A C 1
ATOM 3496 O O . GLY A 1 458 ? -12.821 -8.684 3.322 1.00 79.44 458 GLY A O 1
ATOM 3497 N N . TRP A 1 459 ? -12.560 -10.669 4.368 1.00 81.75 459 TRP A N 1
ATOM 3498 C CA . TRP A 1 459 ? -11.131 -10.603 4.699 1.00 81.75 459 TRP A CA 1
ATOM 3499 C C . TRP A 1 459 ? -10.483 -11.991 4.567 1.00 81.75 459 TRP A C 1
ATOM 3501 O O . TRP A 1 459 ? -11.168 -13.007 4.658 1.00 81.75 459 TRP A O 1
ATOM 3511 N N . CYS A 1 460 ? -9.153 -12.074 4.488 1.00 81.19 460 CYS A N 1
ATOM 3512 C CA . CYS A 1 460 ? -8.470 -13.253 5.022 1.00 81.19 460 CYS A CA 1
ATOM 3513 C C . CYS A 1 460 ? -7.256 -12.887 5.880 1.00 81.19 460 CYS A C 1
ATOM 3515 O O . CYS A 1 460 ? -6.522 -11.932 5.604 1.00 81.19 460 CYS A O 1
ATOM 3517 N N . ILE A 1 461 ? -7.075 -13.652 6.955 1.00 81.56 461 ILE A N 1
ATOM 3518 C CA . ILE A 1 461 ? -5.997 -13.490 7.935 1.00 81.56 461 ILE A CA 1
ATOM 3519 C C . ILE A 1 461 ? -4.972 -14.587 7.677 1.00 81.56 461 ILE A C 1
ATOM 3521 O O . ILE A 1 461 ? -5.277 -15.764 7.865 1.00 81.56 461 ILE A O 1
ATOM 3525 N N . GLY A 1 462 ? -3.782 -14.207 7.209 1.00 78.12 462 GLY A N 1
ATOM 3526 C CA . GLY A 1 462 ? -2.700 -15.132 6.886 1.00 78.12 462 GLY A CA 1
ATOM 3527 C C . GLY A 1 462 ? -2.145 -15.771 8.151 1.00 78.12 462 GLY A C 1
ATOM 3528 O O . GLY A 1 462 ? -1.897 -15.070 9.129 1.00 78.12 462 GLY A O 1
ATOM 3529 N N . VAL A 1 463 ? -1.927 -17.083 8.128 1.00 77.25 463 VAL A N 1
ATOM 3530 C CA . VAL A 1 463 ? -1.460 -17.895 9.258 1.00 77.25 463 VAL A CA 1
ATOM 3531 C C . VAL A 1 463 ? -0.429 -18.891 8.742 1.00 77.25 463 VAL A C 1
ATOM 3533 O O . VAL A 1 463 ? -0.727 -19.711 7.880 1.00 77.25 463 VAL A O 1
ATOM 3536 N N . TYR A 1 464 ? 0.792 -18.854 9.270 1.00 73.38 464 TYR A N 1
ATOM 3537 C CA . TYR A 1 464 ? 1.794 -19.867 8.937 1.00 73.38 464 TYR A CA 1
ATOM 3538 C C . TYR A 1 464 ? 1.610 -21.126 9.796 1.00 73.38 464 TYR A C 1
ATOM 3540 O O . TYR A 1 464 ? 1.859 -21.085 11.001 1.00 73.38 464 TYR A O 1
ATOM 3548 N N . THR A 1 465 ? 1.243 -22.255 9.188 1.00 68.75 465 THR A N 1
ATOM 3549 C CA . THR A 1 465 ? 1.214 -23.572 9.834 1.00 68.75 465 THR A CA 1
ATOM 3550 C C . THR A 1 465 ? 2.313 -24.482 9.287 1.00 68.75 465 THR A C 1
ATOM 3552 O O . THR A 1 465 ? 2.654 -24.488 8.105 1.00 68.75 465 THR A O 1
ATOM 3555 N N . LYS A 1 466 ? 2.872 -25.326 10.158 1.00 67.50 466 LYS A N 1
ATOM 3556 C CA . LYS A 1 466 ? 3.923 -26.281 9.771 1.00 67.50 466 LYS A CA 1
ATOM 3557 C C . LYS A 1 466 ? 3.428 -27.374 8.809 1.00 67.50 466 LYS A C 1
ATOM 3559 O O . LYS A 1 466 ? 4.239 -27.939 8.079 1.00 67.50 466 LYS A O 1
ATOM 3564 N N . ASN A 1 467 ? 2.127 -27.674 8.830 1.00 66.50 467 ASN A N 1
ATOM 3565 C CA . ASN A 1 467 ? 1.549 -28.858 8.190 1.00 66.50 467 ASN A CA 1
ATOM 3566 C C . ASN A 1 467 ? 0.862 -28.571 6.844 1.00 66.50 467 ASN A C 1
ATOM 3568 O O . ASN A 1 467 ? 0.868 -29.458 5.995 1.00 66.50 467 ASN A O 1
ATOM 3572 N N . ALA A 1 468 ? 0.294 -27.375 6.643 1.00 66.31 468 ALA A N 1
ATOM 3573 C CA . ALA A 1 468 ? -0.332 -26.973 5.377 1.00 66.31 468 ALA A CA 1
ATOM 3574 C C . ALA A 1 468 ? 0.433 -25.835 4.669 1.00 66.31 468 ALA A C 1
ATOM 3576 O O . ALA A 1 468 ? 0.535 -25.843 3.442 1.00 66.31 468 ALA A O 1
ATOM 3577 N N . GLY A 1 469 ? 1.097 -24.950 5.425 1.00 75.88 469 GLY A N 1
ATOM 3578 C CA . GLY A 1 469 ? 2.045 -23.967 4.898 1.00 75.88 469 GLY A CA 1
ATOM 3579 C C . GLY A 1 469 ? 1.667 -22.538 5.262 1.00 75.88 469 GLY A C 1
ATOM 3580 O O . GLY A 1 469 ? 1.523 -22.213 6.435 1.00 75.88 469 GLY A O 1
ATOM 3581 N N . LEU A 1 470 ? 1.545 -21.658 4.271 1.00 78.12 470 LEU A N 1
ATOM 3582 C CA . LEU A 1 470 ? 0.877 -20.378 4.469 1.00 78.12 470 LEU A CA 1
ATOM 3583 C C . LEU A 1 470 ? -0.621 -20.566 4.223 1.00 78.12 470 LEU A C 1
ATOM 3585 O O . LEU A 1 470 ? -1.100 -20.491 3.091 1.00 78.12 470 LEU A O 1
ATOM 3589 N N . ASP A 1 471 ? -1.355 -20.773 5.305 1.00 79.19 471 ASP A N 1
ATOM 3590 C CA . ASP A 1 471 ? -2.808 -20.721 5.319 1.00 79.19 471 ASP A CA 1
ATOM 3591 C C . ASP A 1 471 ? -3.275 -19.258 5.427 1.00 79.19 471 ASP A C 1
ATOM 3593 O O . ASP A 1 471 ? -2.499 -18.330 5.660 1.00 79.19 471 ASP A O 1
ATOM 3597 N N . CYS A 1 472 ? -4.551 -19.025 5.162 1.00 80.44 472 CYS A N 1
ATOM 3598 C CA . CYS A 1 472 ? -5.214 -17.734 5.279 1.00 80.44 472 CYS A CA 1
ATOM 3599 C C . CYS A 1 472 ? -6.676 -18.067 5.490 1.00 80.44 472 CYS A C 1
ATOM 3601 O O . CYS A 1 472 ? -7.293 -18.756 4.672 1.00 80.44 472 CYS A O 1
ATOM 3603 N N . LEU A 1 473 ? -7.171 -17.663 6.647 1.00 83.25 473 LEU A N 1
ATOM 3604 C CA . LEU A 1 473 ? -8.493 -18.015 7.126 1.00 83.25 473 LEU A CA 1
ATOM 3605 C C . LEU A 1 473 ? -9.460 -16.985 6.557 1.00 83.25 473 LEU A C 1
ATOM 3607 O O . LEU A 1 473 ? -9.270 -15.788 6.786 1.00 83.25 473 LEU A O 1
ATOM 3611 N N . VAL A 1 474 ? -10.415 -17.437 5.746 1.00 84.25 474 VAL A N 1
ATOM 3612 C CA . VAL A 1 474 ? -11.297 -16.563 4.970 1.00 84.25 474 VAL A CA 1
ATOM 3613 C C . VAL A 1 474 ? -12.519 -16.238 5.803 1.00 84.25 474 VAL A C 1
ATOM 3615 O O . VAL A 1 474 ? -13.341 -17.111 6.076 1.00 84.25 474 VAL A O 1
ATOM 3618 N N . TYR A 1 475 ? -12.620 -14.973 6.190 1.00 84.62 475 TYR A N 1
ATOM 3619 C CA . TYR A 1 475 ? -13.724 -14.447 6.972 1.00 84.62 475 TYR A CA 1
ATOM 3620 C C . TYR A 1 475 ? -14.636 -13.594 6.089 1.00 84.62 475 TYR A C 1
ATOM 3622 O O . TYR A 1 475 ? -14.161 -12.823 5.252 1.00 84.62 475 TYR A O 1
ATOM 3630 N N . ASP A 1 476 ? -15.945 -13.708 6.276 1.00 81.88 476 ASP A N 1
ATOM 3631 C CA . ASP A 1 476 ? -16.918 -12.791 5.682 1.00 81.88 476 ASP A CA 1
ATOM 3632 C C . ASP A 1 476 ? -16.910 -11.415 6.388 1.00 81.88 476 ASP A C 1
ATOM 3634 O O . ASP A 1 476 ? -15.995 -11.070 7.146 1.00 81.88 476 ASP A O 1
ATOM 3638 N N . GLU A 1 477 ? -17.921 -10.585 6.126 1.00 77.44 477 GLU A N 1
ATOM 3639 C CA . GLU A 1 477 ? -18.068 -9.291 6.808 1.00 77.44 477 GLU A CA 1
ATOM 3640 C C . GLU A 1 477 ? -18.670 -9.409 8.223 1.00 77.44 477 GLU A C 1
ATOM 3642 O O . GLU A 1 477 ? -18.591 -8.452 8.994 1.00 77.44 477 GLU A O 1
ATOM 3647 N N . ASN A 1 478 ? -19.168 -10.593 8.605 1.00 78.38 478 ASN A N 1
ATOM 3648 C CA . ASN A 1 478 ? -19.691 -10.921 9.934 1.00 78.38 478 ASN A CA 1
ATOM 3649 C C . ASN A 1 478 ? -18.671 -11.643 10.844 1.00 78.38 478 ASN A C 1
ATOM 3651 O O . ASN A 1 478 ? -19.005 -11.996 11.975 1.00 78.38 478 ASN A O 1
ATOM 3655 N N . GLY A 1 479 ? -17.435 -11.876 10.387 1.00 78.31 479 GLY A N 1
ATOM 3656 C CA . GLY A 1 479 ? -16.418 -12.613 11.150 1.00 78.31 479 GLY A CA 1
ATOM 3657 C C . GLY A 1 479 ? -16.649 -14.131 11.213 1.00 78.31 479 GLY A C 1
ATOM 3658 O O . GLY A 1 479 ? -16.059 -14.806 12.059 1.00 78.31 479 GLY A O 1
ATOM 3659 N N . ILE A 1 480 ? -17.477 -14.682 10.324 1.00 84.38 480 ILE A N 1
ATOM 3660 C CA . ILE A 1 480 ? -17.684 -16.118 10.116 1.00 84.38 480 ILE A CA 1
ATOM 3661 C C . ILE A 1 480 ? -16.569 -16.637 9.203 1.00 84.38 480 ILE A C 1
ATOM 3663 O O . ILE A 1 480 ? -16.274 -16.035 8.175 1.00 84.38 480 ILE A O 1
ATOM 3667 N N . ASN A 1 481 ? -15.928 -17.748 9.574 1.00 85.56 481 ASN A N 1
ATOM 3668 C CA . ASN A 1 481 ? -14.919 -18.408 8.741 1.00 85.56 481 ASN A CA 1
ATOM 3669 C C . ASN A 1 481 ? -15.605 -19.354 7.740 1.00 85.56 481 ASN A C 1
ATOM 3671 O O . ASN A 1 481 ? -16.360 -20.233 8.159 1.00 85.56 481 ASN A O 1
ATOM 3675 N N . HIS A 1 482 ? -15.332 -19.185 6.443 1.00 81.00 482 HIS A N 1
ATOM 3676 C CA . HIS A 1 482 ? -15.946 -19.976 5.369 1.00 81.00 482 HIS A CA 1
ATOM 3677 C C . HIS A 1 482 ? -15.039 -21.065 4.794 1.00 81.00 482 HIS A C 1
ATOM 3679 O O . HIS A 1 482 ? -15.548 -22.103 4.374 1.00 81.00 482 HIS A O 1
ATOM 3685 N N . ASP A 1 483 ? -13.721 -20.847 4.750 1.00 76.00 483 ASP A N 1
ATOM 3686 C CA . ASP A 1 483 ? -12.739 -21.830 4.279 1.00 76.00 483 ASP A CA 1
ATOM 3687 C C . ASP A 1 483 ? -11.302 -21.374 4.609 1.00 76.00 483 ASP A C 1
ATOM 3689 O O . ASP A 1 483 ? -11.055 -20.232 5.009 1.00 76.00 483 ASP A O 1
ATOM 3693 N N . THR A 1 484 ? -10.322 -22.240 4.353 1.00 77.88 484 THR A N 1
ATOM 3694 C CA . THR A 1 484 ? -8.920 -21.841 4.191 1.00 77.88 484 THR A CA 1
ATOM 3695 C C . THR A 1 484 ? -8.515 -21.960 2.723 1.00 77.88 484 THR A C 1
ATOM 3697 O O . THR A 1 484 ? -8.878 -22.909 2.022 1.00 77.88 484 THR A O 1
ATOM 3700 N N . TRP A 1 485 ? -7.699 -21.029 2.227 1.00 73.75 485 TRP A N 1
ATOM 3701 C CA . TRP A 1 485 ? -6.810 -21.364 1.106 1.00 73.75 485 TRP A CA 1
ATOM 3702 C C . TRP A 1 485 ? -5.671 -22.280 1.617 1.00 73.75 485 TRP A C 1
ATOM 3704 O O . TRP A 1 485 ? -5.661 -22.657 2.792 1.00 73.75 485 TRP A O 1
ATOM 3714 N N . GLY A 1 486 ? -4.660 -22.550 0.796 1.00 74.50 486 GLY A N 1
ATOM 3715 C CA . GLY A 1 486 ? -3.365 -23.008 1.301 1.00 74.50 486 GLY A CA 1
ATOM 3716 C C . GLY A 1 486 ? -2.268 -22.799 0.266 1.00 74.50 486 GLY A C 1
ATOM 3717 O O . GLY A 1 486 ? -2.383 -23.296 -0.851 1.00 74.50 486 GLY A O 1
ATOM 3718 N N . ILE A 1 487 ? -1.208 -22.074 0.627 1.00 78.31 487 ILE A N 1
ATOM 3719 C CA . ILE A 1 487 ? 0.030 -21.979 -0.157 1.00 78.31 487 ILE A CA 1
ATOM 3720 C C . ILE A 1 487 ? 1.104 -22.865 0.510 1.00 78.31 487 ILE A C 1
ATOM 3722 O O . ILE A 1 487 ? 1.230 -22.822 1.732 1.00 78.31 487 ILE A O 1
ATOM 3726 N N . PRO A 1 488 ? 1.911 -23.650 -0.241 1.00 78.00 488 PRO A N 1
ATOM 3727 C CA . PRO A 1 488 ? 2.849 -24.625 0.324 1.00 78.00 488 PRO A CA 1
ATOM 3728 C C . PRO A 1 488 ? 3.821 -24.065 1.366 1.00 78.00 488 PRO A C 1
ATOM 3730 O O . PRO A 1 488 ? 4.197 -22.893 1.334 1.00 78.00 488 PRO A O 1
ATOM 3733 N N . THR A 1 489 ? 4.326 -24.924 2.250 1.00 76.50 489 THR A N 1
ATOM 3734 C CA . THR A 1 489 ? 5.245 -24.525 3.325 1.00 76.50 489 THR A CA 1
ATOM 3735 C C . THR A 1 489 ? 6.502 -23.808 2.809 1.00 76.50 489 THR A C 1
ATOM 3737 O O . THR A 1 489 ? 7.219 -24.281 1.917 1.00 76.50 489 THR A O 1
ATOM 3740 N N . GLY A 1 490 ? 6.799 -22.650 3.394 1.00 73.25 490 GLY A N 1
ATOM 3741 C CA . GLY A 1 490 ? 7.982 -21.841 3.114 1.00 73.25 490 GLY A CA 1
ATOM 3742 C C . GLY A 1 490 ? 7.955 -20.515 3.868 1.00 73.25 490 GLY A C 1
ATOM 3743 O O . GLY A 1 490 ? 6.891 -20.056 4.271 1.00 73.25 490 GLY A O 1
ATOM 3744 N N . ASP A 1 491 ? 9.117 -19.891 4.037 1.00 73.88 491 ASP A N 1
ATOM 3745 C CA . ASP A 1 491 ? 9.198 -18.505 4.495 1.00 73.88 491 ASP A CA 1
ATOM 3746 C C . ASP A 1 491 ? 8.774 -17.576 3.351 1.00 73.88 491 ASP A C 1
ATOM 3748 O O . ASP A 1 491 ? 9.367 -17.625 2.270 1.00 73.88 491 ASP A O 1
ATOM 3752 N N . TYR A 1 492 ? 7.780 -16.717 3.568 1.00 75.56 492 TYR A N 1
ATOM 3753 C CA . TYR A 1 492 ? 7.263 -15.799 2.546 1.00 75.56 492 TYR A CA 1
ATOM 3754 C C . TYR A 1 492 ? 7.738 -14.359 2.759 1.00 75.56 492 TYR A C 1
ATOM 3756 O O . TYR A 1 492 ? 7.913 -13.917 3.894 1.00 75.56 492 TYR A O 1
ATOM 3764 N N . GLY A 1 493 ? 7.973 -13.658 1.647 1.00 72.00 493 GLY A N 1
ATOM 3765 C CA . GLY A 1 493 ? 8.259 -12.225 1.601 1.00 72.00 493 GLY A CA 1
ATOM 3766 C C . GLY A 1 493 ? 6.982 -11.437 1.322 1.00 72.00 493 GLY A C 1
ATOM 3767 O O . GLY A 1 493 ? 6.105 -11.350 2.174 1.00 72.00 493 GLY A O 1
ATOM 3768 N N . GLU A 1 494 ? 6.875 -10.885 0.113 1.00 75.44 494 GLU A N 1
ATOM 3769 C CA . GLU A 1 494 ? 5.685 -10.157 -0.338 1.00 75.44 494 GLU A CA 1
ATOM 3770 C C . GLU A 1 494 ? 4.451 -11.074 -0.452 1.00 75.44 494 GLU A C 1
ATOM 3772 O O . GLU A 1 494 ? 4.533 -12.193 -0.976 1.00 75.44 494 GLU A O 1
ATOM 3777 N N . LEU A 1 495 ? 3.306 -10.569 0.021 1.00 77.56 495 LEU A N 1
ATOM 3778 C CA . LEU A 1 495 ? 2.005 -11.245 0.086 1.00 77.56 495 LEU A CA 1
ATOM 3779 C C . LEU A 1 495 ? 0.894 -10.303 -0.397 1.00 77.56 495 LEU A C 1
ATOM 3781 O O . LEU A 1 495 ? 0.877 -9.130 -0.024 1.00 77.56 495 LEU A O 1
ATOM 3785 N N . GLY A 1 496 ? -0.083 -10.813 -1.150 1.00 77.69 496 GLY A N 1
ATOM 3786 C CA . GLY A 1 496 ? -1.210 -9.992 -1.596 1.00 77.69 496 GLY A CA 1
ATOM 3787 C C . GLY A 1 496 ? -2.382 -10.765 -2.198 1.00 77.69 496 GLY A C 1
ATOM 3788 O O . GLY A 1 496 ? -2.373 -11.989 -2.304 1.00 77.69 496 GLY A O 1
ATOM 3789 N N . GLY A 1 497 ? -3.416 -10.028 -2.610 1.00 77.19 497 GLY A N 1
ATOM 3790 C CA . GLY A 1 497 ? -4.566 -10.568 -3.336 1.00 77.19 497 GLY A CA 1
ATOM 3791 C C . GLY A 1 497 ? -5.216 -9.530 -4.237 1.00 77.19 497 GLY A C 1
ATOM 3792 O O . GLY A 1 497 ? -5.225 -8.350 -3.898 1.00 77.19 497 GLY A O 1
ATOM 3793 N N . THR A 1 498 ? -5.671 -9.980 -5.406 1.00 79.00 498 THR A N 1
ATOM 3794 C CA . THR A 1 498 ? -6.007 -9.154 -6.580 1.00 79.00 498 THR A CA 1
ATOM 3795 C C . THR A 1 498 ? -7.519 -8.888 -6.722 1.00 79.00 498 THR A C 1
ATOM 3797 O O . THR A 1 498 ? -8.307 -9.484 -5.982 1.00 79.00 498 THR A O 1
ATOM 3800 N N . PRO A 1 499 ? -7.962 -7.972 -7.612 1.00 75.31 499 PRO A N 1
ATOM 3801 C CA . PRO A 1 499 ? -9.366 -7.555 -7.760 1.00 75.31 499 PRO A CA 1
ATOM 3802 C C . PRO A 1 499 ? -10.404 -8.670 -7.951 1.00 75.31 499 PRO A C 1
ATOM 3804 O O . PRO A 1 499 ? -11.552 -8.498 -7.553 1.00 75.31 499 PRO A O 1
ATOM 3807 N N . ASN A 1 500 ? -10.023 -9.821 -8.506 1.00 75.75 500 ASN A N 1
ATOM 3808 C CA . ASN A 1 500 ? -10.877 -11.008 -8.640 1.00 75.75 500 ASN A CA 1
ATOM 3809 C C . ASN A 1 500 ? -10.746 -12.019 -7.475 1.00 75.75 500 ASN A C 1
ATOM 3811 O O . ASN A 1 500 ? -11.219 -13.146 -7.595 1.00 75.75 500 ASN A O 1
ATOM 3815 N N . ASN A 1 501 ? -10.102 -11.627 -6.372 1.00 79.62 501 ASN A N 1
ATOM 3816 C CA . ASN A 1 501 ? -9.682 -12.447 -5.229 1.00 79.62 501 ASN A CA 1
ATOM 3817 C C . ASN A 1 501 ? -8.620 -13.532 -5.515 1.00 79.62 501 ASN A C 1
ATOM 3819 O O . ASN A 1 501 ? -8.353 -14.324 -4.610 1.00 79.62 501 ASN A O 1
ATOM 3823 N N . ILE A 1 502 ? -7.962 -13.591 -6.687 1.00 81.69 502 ILE A N 1
ATOM 3824 C CA . ILE A 1 502 ? -6.775 -14.457 -6.813 1.00 81.69 502 ILE A CA 1
ATOM 3825 C C . ILE A 1 502 ? -5.691 -13.895 -5.898 1.00 81.69 502 ILE A C 1
ATOM 3827 O O . ILE A 1 502 ? -5.263 -12.743 -6.034 1.00 81.69 502 ILE A O 1
ATOM 3831 N N . MET A 1 503 ? -5.247 -14.720 -4.961 1.00 80.94 503 MET A N 1
ATOM 3832 C CA . MET A 1 503 ? -4.225 -14.365 -3.992 1.00 80.94 503 MET A CA 1
ATOM 3833 C C . MET A 1 503 ? -2.854 -14.913 -4.386 1.00 80.94 503 MET A C 1
ATOM 3835 O O . MET A 1 503 ? -2.765 -15.895 -5.123 1.00 80.94 503 MET A O 1
ATOM 3839 N N . TRP A 1 504 ? -1.786 -14.281 -3.893 1.00 81.75 504 TRP A N 1
ATOM 3840 C CA . TRP A 1 504 ? -0.408 -14.580 -4.275 1.00 81.75 504 TRP A CA 1
ATOM 3841 C C . TRP A 1 504 ? 0.601 -14.415 -3.132 1.00 81.75 504 TRP A C 1
ATOM 3843 O O . TRP A 1 504 ? 0.396 -13.636 -2.198 1.00 81.75 504 TRP A O 1
ATOM 3853 N N . ALA A 1 505 ? 1.718 -15.141 -3.235 1.00 82.31 505 ALA A N 1
ATOM 3854 C CA . ALA A 1 505 ? 2.819 -15.090 -2.277 1.00 82.31 505 ALA A CA 1
ATOM 3855 C C . ALA A 1 505 ? 4.183 -15.367 -2.932 1.00 82.31 505 ALA A C 1
ATOM 3857 O O . ALA A 1 505 ? 4.343 -16.349 -3.664 1.00 82.31 505 ALA A O 1
ATOM 3858 N N . VAL A 1 506 ? 5.190 -14.540 -2.631 1.00 82.75 506 VAL A N 1
ATOM 3859 C CA . VAL A 1 506 ? 6.577 -14.742 -3.088 1.00 82.75 506 VAL A CA 1
ATOM 3860 C C . VAL A 1 506 ? 7.368 -15.504 -2.031 1.00 82.75 506 VAL A C 1
ATOM 3862 O O . VAL A 1 506 ? 7.569 -15.013 -0.917 1.00 82.75 506 VAL A O 1
ATOM 3865 N N . LYS A 1 507 ? 7.838 -16.710 -2.370 1.00 79.69 507 LYS A N 1
ATOM 3866 C CA . LYS A 1 507 ? 8.658 -17.514 -1.453 1.00 79.69 507 LYS A CA 1
ATOM 3867 C C . LYS A 1 507 ? 10.070 -16.937 -1.355 1.00 79.69 507 LYS A C 1
ATOM 3869 O O . LYS A 1 507 ? 10.658 -16.541 -2.361 1.00 79.69 507 LYS A O 1
ATOM 3874 N N . SER A 1 508 ? 10.613 -16.924 -0.139 1.00 76.19 508 SER A N 1
ATOM 3875 C CA . SER A 1 508 ? 11.935 -16.378 0.167 1.00 76.19 508 SER A CA 1
ATOM 3876 C C . SER A 1 508 ? 13.027 -17.023 -0.679 1.00 76.19 508 SER A C 1
ATOM 3878 O O . SER A 1 508 ? 13.068 -18.245 -0.868 1.00 76.19 508 SER A O 1
ATOM 3880 N N . PHE A 1 509 ? 13.932 -16.178 -1.164 1.00 78.44 509 PHE A N 1
ATOM 3881 C CA . PHE A 1 509 ? 14.983 -16.555 -2.097 1.00 78.44 509 PHE A CA 1
ATOM 3882 C C . PHE A 1 509 ? 15.958 -17.540 -1.451 1.00 78.44 509 PHE A C 1
ATOM 3884 O O . PHE A 1 509 ? 16.736 -17.200 -0.561 1.00 78.44 509 PHE A O 1
ATOM 3891 N N . SER A 1 510 ? 15.837 -18.792 -1.884 1.00 71.25 510 SER A N 1
ATOM 3892 C CA . SER A 1 510 ? 16.515 -19.968 -1.329 1.00 71.25 510 SER A CA 1
ATOM 3893 C C . SER A 1 510 ? 17.391 -20.669 -2.372 1.00 71.25 510 SER A C 1
ATOM 3895 O O . SER A 1 510 ? 18.385 -21.293 -2.010 1.00 71.25 510 SER A O 1
ATOM 3897 N N . ASP A 1 511 ? 17.077 -20.496 -3.658 1.00 78.06 511 ASP A N 1
ATOM 3898 C CA . ASP A 1 511 ? 17.976 -20.749 -4.782 1.00 78.06 511 ASP A CA 1
ATOM 3899 C C . ASP A 1 511 ? 18.677 -19.428 -5.176 1.00 78.06 511 ASP A C 1
ATOM 3901 O O . ASP A 1 511 ? 17.988 -18.435 -5.426 1.00 78.06 511 ASP A O 1
ATOM 3905 N N . PRO A 1 512 ? 20.024 -19.367 -5.245 1.00 80.62 512 PRO A N 1
ATOM 3906 C CA . PRO A 1 512 ? 20.757 -18.192 -5.725 1.00 80.62 512 PRO A CA 1
ATOM 3907 C C . PRO A 1 512 ? 20.495 -17.830 -7.201 1.00 80.62 512 PRO A C 1
ATOM 3909 O O . PRO A 1 512 ? 20.892 -16.744 -7.621 1.00 80.62 512 PRO A O 1
ATOM 3912 N N . LEU A 1 513 ? 19.869 -18.707 -7.997 1.00 83.38 513 LEU A N 1
ATOM 3913 C CA . LEU A 1 513 ? 19.660 -18.546 -9.444 1.00 83.38 513 LEU A CA 1
ATOM 3914 C C . LEU A 1 513 ? 18.189 -18.415 -9.874 1.00 83.38 513 LEU A C 1
ATOM 3916 O O . LEU A 1 513 ? 17.932 -18.110 -11.042 1.00 83.38 513 LEU A O 1
ATOM 3920 N N . SER A 1 514 ? 17.228 -18.640 -8.975 1.00 83.94 514 SER A N 1
ATOM 3921 C CA . SER A 1 514 ? 15.805 -18.491 -9.280 1.00 83.94 514 SER A CA 1
ATOM 3922 C C . SER A 1 514 ? 14.958 -18.154 -8.055 1.00 83.94 514 SER A C 1
ATOM 3924 O O . SER A 1 514 ? 15.342 -18.371 -6.906 1.00 83.94 514 SER A O 1
ATOM 3926 N N . TRP A 1 515 ? 13.761 -17.633 -8.305 1.00 84.88 515 TRP A N 1
ATOM 3927 C CA . TRP A 1 515 ? 12.724 -17.466 -7.291 1.00 84.88 515 TRP A CA 1
ATOM 3928 C C . TRP A 1 515 ? 11.358 -17.869 -7.844 1.00 84.88 515 TRP A C 1
ATOM 3930 O O . TRP A 1 515 ? 11.208 -18.117 -9.039 1.00 84.88 515 TRP A O 1
ATOM 3940 N N . SER A 1 516 ? 10.350 -18.021 -6.984 1.00 84.38 516 SER A N 1
ATOM 3941 C CA . SER A 1 516 ? 9.008 -18.431 -7.418 1.00 84.38 516 SER A CA 1
ATOM 3942 C C . SER A 1 516 ? 7.910 -17.699 -6.664 1.00 84.38 516 SER A C 1
ATOM 3944 O O . SER A 1 516 ? 8.007 -17.484 -5.452 1.00 84.38 516 SER A O 1
ATOM 3946 N N . MET A 1 517 ? 6.854 -17.358 -7.400 1.00 85.12 517 MET A N 1
ATOM 3947 C CA . MET A 1 517 ? 5.608 -16.829 -6.861 1.00 85.12 517 MET A CA 1
ATOM 3948 C C . MET A 1 517 ? 4.495 -17.857 -7.050 1.00 85.12 517 MET A C 1
ATOM 3950 O O . MET A 1 517 ? 4.391 -18.487 -8.104 1.00 85.12 517 MET A O 1
ATOM 3954 N N . TYR A 1 518 ? 3.689 -18.022 -6.009 1.00 85.44 518 TYR A N 1
ATOM 3955 C CA . TYR A 1 518 ? 2.592 -18.979 -5.929 1.00 85.44 518 TYR A CA 1
ATOM 3956 C C . TYR A 1 518 ? 1.264 -18.229 -5.924 1.00 85.44 518 TYR A C 1
ATOM 3958 O O . TYR A 1 518 ? 1.190 -17.130 -5.373 1.00 85.44 518 TYR A O 1
ATOM 3966 N N . PHE A 1 519 ? 0.231 -18.835 -6.504 1.00 83.94 519 PHE A N 1
ATOM 3967 C CA . PHE A 1 519 ? -1.119 -18.291 -6.595 1.00 83.94 519 PHE A CA 1
ATOM 3968 C C . PHE A 1 519 ? -2.151 -19.302 -6.096 1.00 83.94 519 PHE A C 1
ATOM 3970 O O . PHE A 1 519 ? -1.965 -20.512 -6.219 1.00 83.94 519 PHE A O 1
ATOM 3977 N N . SER A 1 520 ? -3.277 -18.796 -5.604 1.00 82.81 520 SER A N 1
ATOM 3978 C CA . SER A 1 520 ? -4.477 -19.591 -5.342 1.00 82.81 520 SER A CA 1
ATOM 3979 C C . SER A 1 520 ? -5.708 -18.813 -5.796 1.00 82.81 520 SER A C 1
ATOM 3981 O O . SER A 1 520 ? -5.962 -17.700 -5.329 1.00 82.81 520 SER A O 1
ATOM 3983 N N . ASP A 1 521 ? -6.482 -19.426 -6.687 1.00 80.81 521 ASP A N 1
ATOM 3984 C CA . ASP A 1 521 ? -7.722 -18.914 -7.272 1.00 80.81 521 ASP A CA 1
ATOM 3985 C C . ASP A 1 521 ? -8.991 -19.446 -6.578 1.00 80.81 521 ASP A C 1
ATOM 3987 O O . ASP A 1 521 ? -10.097 -19.067 -6.954 1.00 80.81 521 ASP A O 1
ATOM 3991 N N . LYS A 1 522 ? -8.844 -20.235 -5.501 1.00 79.94 522 LYS A N 1
ATOM 3992 C CA . LYS A 1 522 ? -9.938 -20.827 -4.701 1.00 79.94 522 LYS A CA 1
ATOM 3993 C C . LYS A 1 522 ? -11.035 -19.831 -4.267 1.00 79.94 522 LYS A C 1
ATOM 3995 O O . LYS A 1 522 ? -12.155 -20.243 -3.991 1.00 79.94 522 LYS A O 1
ATOM 4000 N N . LEU A 1 523 ? -10.726 -18.532 -4.198 1.00 79.06 523 LEU A N 1
ATOM 4001 C CA . LEU A 1 523 ? -11.643 -17.465 -3.764 1.00 79.06 523 LEU A CA 1
ATOM 4002 C C . LEU A 1 523 ? -12.221 -16.624 -4.916 1.00 79.06 523 LEU A C 1
ATOM 4004 O O . LEU A 1 523 ? -12.918 -15.636 -4.660 1.00 79.06 523 LEU A O 1
ATOM 4008 N N . VAL A 1 524 ? -11.960 -16.986 -6.177 1.00 81.12 524 VAL A N 1
ATOM 4009 C CA . VAL A 1 524 ? -12.535 -16.308 -7.347 1.00 81.12 524 VAL A CA 1
ATOM 4010 C C . VAL A 1 524 ? -14.059 -16.407 -7.302 1.00 81.12 524 VAL A C 1
ATOM 4012 O O . VAL A 1 524 ? -14.636 -17.486 -7.387 1.00 81.12 524 VAL A O 1
ATOM 4015 N N . GLY A 1 525 ? -14.716 -15.254 -7.155 1.00 74.50 525 GLY A N 1
ATOM 4016 C CA . GLY A 1 525 ? -16.170 -15.152 -6.990 1.00 74.50 525 GLY A CA 1
ATOM 4017 C C . GLY A 1 525 ? -16.674 -15.105 -5.540 1.00 74.50 525 GLY A C 1
ATOM 4018 O O . GLY A 1 525 ? -17.862 -14.858 -5.345 1.00 74.50 525 GLY A O 1
ATOM 4019 N N . PHE A 1 526 ? -15.812 -15.263 -4.525 1.00 80.25 526 PHE A N 1
ATOM 4020 C CA . PHE A 1 526 ? -16.187 -14.999 -3.129 1.00 80.25 526 PHE A CA 1
ATOM 4021 C C . PHE A 1 526 ? -16.596 -13.529 -2.947 1.00 80.25 526 PHE A C 1
ATOM 4023 O O . PHE A 1 526 ? -15.889 -12.622 -3.389 1.00 80.25 526 PHE A O 1
ATOM 4030 N N . ASN A 1 527 ? -17.731 -13.289 -2.291 1.00 73.81 527 ASN A N 1
ATOM 4031 C CA . ASN A 1 527 ? -18.350 -11.965 -2.185 1.00 73.81 527 ASN A CA 1
ATOM 4032 C C . ASN A 1 527 ? -18.662 -11.524 -0.740 1.00 73.81 527 ASN A C 1
ATOM 4034 O O . ASN A 1 527 ? -19.381 -10.547 -0.566 1.00 73.81 527 ASN A O 1
ATOM 4038 N N . GLY A 1 528 ? -18.186 -12.240 0.288 1.00 69.31 528 GLY A N 1
ATOM 4039 C CA . GLY A 1 528 ? -18.292 -11.855 1.708 1.00 69.31 528 GLY A CA 1
ATOM 4040 C C . GLY A 1 528 ? -19.696 -11.587 2.277 1.00 69.31 528 GLY A C 1
ATOM 4041 O O . GLY A 1 528 ? -19.788 -10.986 3.342 1.00 69.31 528 GLY A O 1
ATOM 4042 N N . ASN A 1 529 ? -20.762 -11.983 1.571 1.00 64.00 529 ASN A N 1
ATOM 4043 C CA . ASN A 1 529 ? -22.163 -11.617 1.838 1.00 64.00 529 ASN A CA 1
ATOM 4044 C C . ASN A 1 529 ? -23.074 -12.846 2.094 1.00 64.00 529 ASN A C 1
ATOM 4046 O O . ASN A 1 529 ? -24.292 -12.754 1.917 1.00 64.00 529 ASN A O 1
ATOM 4050 N N . TYR A 1 530 ? -22.498 -13.998 2.452 1.00 50.22 530 TYR A N 1
ATOM 4051 C CA . TYR A 1 530 ? -23.190 -15.278 2.677 1.00 50.22 530 TYR A CA 1
ATOM 4052 C C . TYR A 1 530 ? -22.869 -15.846 4.053 1.00 50.22 530 TYR A C 1
ATOM 4054 O O . TYR A 1 530 ? -21.700 -15.677 4.440 1.00 50.22 530 TYR A O 1
#

Sequence (530 aa):
MKKKLLLILVHVIKYYLNECTAELTGTTVLESTIGFNLVGTGPSQFTDNTILLRAVRLDYSNGICNEPKISFRAVIPGQGAQVYSLDLADDGNARIPLDNFCPQTPSKRKRGYIFYDNYKRDILMRKGFHKRTPTKDHPKDPAKSSKSASPATPDVPASPGPKGETPPTPASEPSSPAPASEPSPPPVPEPAPVPSSAPAPAPAGPKAASDKIKVLTFYNEFVLIYYPCAGKFCGDIYSIKNIKNLVKNIDLAGNCDETNAIQGQSGFLYLCYRDVDSSIIWENWTTDTTDGIKFDKTYSGIISNVTVPNKLQSESFGGALFKAFATGPSQYSIIMGSFSGKPNPMNNIYIPPIELFAYFLTDVTFISGPYHIYQNIQTDGNMEVEFQIQACNPIGGGSGGYKCLLSIKSNALDSYTKFVAITFSSTGEQLSTIPFEFDVQHAPDAKTPATLNLNGGGWCIGVYTKNAGLDCLVYDENGINHDTWGIPTGDYGELGGTPNNIMWAVKSFSDPLSWSMYFSDKLVGFNGNY

Secondary structure (DSSP, 8-state):
-HHHHHHHHHHHHHHHHHHT----EEEEE----TTEEE---PPPPPTT--EEEEEEEB-TTTSSSB-S--EEEEEE-STT-EEEE-PPPHHHHTTS-GGGTS-----------HHHHHHHHHHHHHHTS------------------------------------------------PPPPPPPPPPPPPPPPPPP-PPPPP-PPPPPPP-S-EEEEETTTEEEEEEEETTEEEEEEEETTEEEEEEEEEEEP-S-SEEEEEEETTEEEEEEEEGGGTEEEEEEEEEE-TTS-EEEEEEEEEEES------TT--SS--TTEEEEEEETTEEEEEEEEEEEEEETTTTEEEEEEEEEEEEE-TTSPEEEEEEEEE---TTS---EEEEEEEEEEPTTSSSEEEEEEEEES-TT-SEEEEEEEEEETT--EEEEEEEEEE-TTSTT-----EEE-TTSSEEEEEEETTTEEEEEEE-TTS-EEEE--BPSS-EEEEEE-TTS-EEEEEP--BTTBEEEEEE-TTTT--S--

Radius of gyration: 35.02 Å; chains: 1; bounding box: 75×103×109 Å

pLDDT: mean 70.04, std 19.82, range [26.41, 95.69]

Organism: NCBI:txid94130